Protein AF-A0A8H8SGH8-F1 (afdb_monomer_lite)

Structure (mmCIF, N/CA/C/O backbone):
data_AF-A0A8H8SGH8-F1
#
_entry.id   AF-A0A8H8SGH8-F1
#
loop_
_atom_site.group_PDB
_atom_site.id
_atom_site.type_symbol
_atom_site.label_atom_id
_atom_site.label_alt_id
_atom_site.label_comp_id
_atom_site.label_asym_id
_atom_site.label_entity_id
_atom_site.label_seq_id
_atom_site.pdbx_PDB_ins_code
_atom_site.Cartn_x
_atom_site.Cartn_y
_atom_site.Cartn_z
_atom_site.occupancy
_atom_site.B_iso_or_equiv
_atom_site.auth_seq_id
_atom_site.auth_comp_id
_atom_site.auth_asym_id
_atom_site.auth_atom_id
_atom_site.pdbx_PDB_model_num
ATOM 1 N N . MET A 1 1 ? 35.378 11.453 12.316 1.00 38.12 1 MET A N 1
ATOM 2 C CA . MET A 1 1 ? 33.934 11.743 12.250 1.00 38.12 1 MET A CA 1
ATOM 3 C C . MET A 1 1 ? 33.762 12.811 11.189 1.00 38.12 1 MET A C 1
ATOM 5 O O . MET A 1 1 ? 34.303 13.894 11.359 1.00 38.12 1 MET A O 1
ATOM 9 N N . SER A 1 2 ? 33.189 12.457 10.039 1.00 36.72 2 SER A N 1
ATOM 10 C CA . SER A 1 2 ? 32.968 13.405 8.943 1.00 36.72 2 SER A CA 1
ATOM 11 C C . SER A 1 2 ? 31.780 14.279 9.325 1.00 36.72 2 SER A C 1
ATOM 13 O O . SER A 1 2 ? 30.652 13.804 9.294 1.00 36.72 2 SER A O 1
ATOM 15 N N . THR A 1 3 ? 32.028 15.519 9.735 1.00 46.44 3 THR A N 1
ATOM 16 C CA . THR A 1 3 ? 30.979 16.527 9.916 1.00 46.44 3 THR A CA 1
ATOM 17 C C . THR A 1 3 ? 30.302 16.743 8.565 1.00 46.44 3 THR A C 1
ATOM 19 O O . THR A 1 3 ? 30.943 17.231 7.633 1.00 46.44 3 THR A O 1
ATOM 22 N N . SER A 1 4 ? 29.051 16.302 8.419 1.00 53.88 4 SER A N 1
ATOM 23 C CA . SER A 1 4 ? 28.291 16.535 7.190 1.00 53.88 4 SER A CA 1
ATOM 24 C C . SER A 1 4 ? 28.059 18.035 6.994 1.00 53.88 4 SER A C 1
ATOM 26 O O . SER A 1 4 ? 27.730 18.751 7.937 1.00 53.88 4 SER A O 1
ATOM 28 N N . ASN A 1 5 ? 28.236 18.509 5.758 1.00 68.31 5 ASN A N 1
ATOM 29 C CA . ASN A 1 5 ? 28.052 19.909 5.358 1.00 68.31 5 ASN A CA 1
ATOM 30 C C . ASN A 1 5 ? 26.595 20.237 4.979 1.00 68.31 5 ASN A C 1
ATOM 32 O O . ASN A 1 5 ? 26.328 21.304 4.420 1.00 68.31 5 ASN A O 1
ATOM 36 N N . ARG A 1 6 ? 25.644 19.324 5.204 1.00 85.56 6 ARG A N 1
ATOM 37 C CA . ARG A 1 6 ? 24.271 19.492 4.734 1.00 85.56 6 ARG A CA 1
ATOM 38 C C . ARG A 1 6 ? 23.456 20.367 5.692 1.00 85.56 6 ARG A C 1
ATOM 40 O O . ARG A 1 6 ? 23.155 19.996 6.821 1.00 85.56 6 ARG A O 1
ATOM 47 N N . THR A 1 7 ? 23.045 21.533 5.202 1.00 89.31 7 THR A N 1
ATOM 48 C CA . THR A 1 7 ? 22.282 22.530 5.976 1.00 89.31 7 THR A CA 1
ATOM 49 C C . THR A 1 7 ? 20.799 22.605 5.600 1.00 89.31 7 THR A C 1
ATOM 51 O O . THR A 1 7 ? 20.037 23.301 6.271 1.00 89.31 7 THR A O 1
ATOM 54 N N . LYS A 1 8 ? 20.370 21.890 4.550 1.00 94.69 8 LYS A N 1
ATOM 55 C CA . LYS A 1 8 ? 18.984 21.860 4.052 1.00 94.69 8 LYS A CA 1
ATOM 56 C C . LYS A 1 8 ? 18.407 20.451 4.023 1.00 94.69 8 LYS A C 1
ATOM 58 O O . LYS A 1 8 ? 19.001 19.555 3.417 1.00 94.69 8 LYS A O 1
ATOM 63 N N . PHE A 1 9 ? 17.218 20.301 4.592 1.00 96.56 9 PHE A N 1
ATOM 64 C CA . PHE A 1 9 ? 16.420 19.078 4.591 1.00 96.56 9 PHE A CA 1
ATOM 65 C C . PHE A 1 9 ? 15.008 19.384 4.093 1.00 96.56 9 PHE A C 1
ATOM 67 O O . PHE A 1 9 ? 14.445 20.431 4.409 1.00 96.56 9 PHE A O 1
ATOM 74 N N . THR A 1 10 ? 14.430 18.463 3.331 1.00 97.06 10 THR A N 1
ATOM 75 C CA . THR A 1 10 ? 13.084 18.589 2.770 1.00 97.06 10 THR A CA 1
ATOM 76 C C . THR A 1 10 ? 12.172 17.513 3.353 1.00 97.06 10 THR A C 1
ATOM 78 O O . THR A 1 10 ? 12.441 16.319 3.238 1.00 97.06 10 THR A O 1
ATOM 81 N N . ILE A 1 11 ? 11.076 17.938 3.971 1.00 97.69 11 ILE A N 1
ATOM 82 C CA . ILE A 1 11 ? 10.061 17.102 4.606 1.00 97.69 11 ILE A CA 1
ATOM 83 C C . ILE A 1 11 ? 8.908 16.897 3.621 1.00 97.69 11 ILE A C 1
ATOM 85 O O . ILE A 1 11 ? 8.224 17.848 3.254 1.00 97.69 11 ILE A O 1
ATOM 89 N N . GLY A 1 12 ? 8.649 15.661 3.212 1.00 95.50 12 GLY A N 1
ATOM 90 C CA . GLY A 1 12 ? 7.451 15.293 2.468 1.00 95.50 12 GLY A CA 1
ATOM 91 C C . GLY A 1 12 ? 6.241 15.119 3.382 1.00 95.50 12 GLY A C 1
ATOM 92 O O . GLY A 1 12 ? 6.329 14.505 4.447 1.00 95.50 12 GLY A O 1
ATOM 93 N N . SER A 1 13 ? 5.083 15.617 2.956 1.00 92.38 13 SER A N 1
ATOM 94 C CA . SER A 1 13 ? 3.807 15.325 3.618 1.00 92.38 13 SER A CA 1
ATOM 95 C C . SER A 1 13 ? 2.630 15.406 2.648 1.00 92.38 13 SER A C 1
ATOM 97 O O . SER A 1 13 ? 2.729 15.953 1.550 1.00 92.38 13 SER A O 1
ATOM 99 N N . ARG A 1 14 ? 1.476 14.878 3.056 1.00 88.00 14 ARG A N 1
ATOM 100 C CA . ARG A 1 14 ? 0.219 15.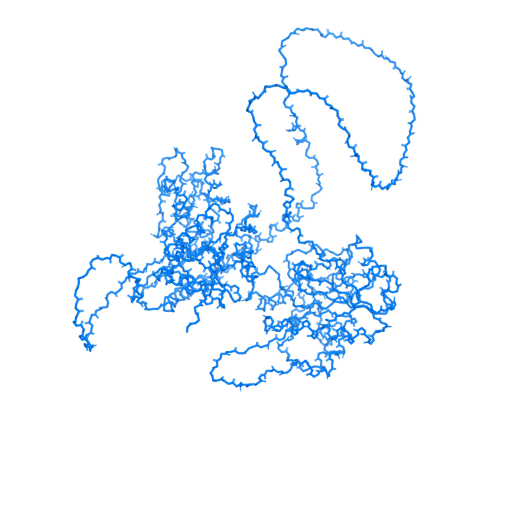038 2.316 1.00 88.00 14 ARG A CA 1
ATOM 101 C C . ARG A 1 14 ? -0.317 16.465 2.425 1.00 88.00 14 ARG A C 1
ATOM 103 O O . ARG A 1 14 ? -0.131 17.149 3.426 1.00 88.00 14 ARG A O 1
ATOM 110 N N . GLY A 1 15 ? -1.096 16.882 1.429 1.00 83.00 15 GLY A N 1
ATOM 111 C CA . GLY A 1 15 ? -1.742 18.200 1.396 1.00 83.00 15 GLY A CA 1
ATOM 112 C C . GLY A 1 15 ? -3.010 18.366 2.254 1.00 83.00 15 GLY A C 1
ATOM 113 O O . GLY A 1 15 ? -3.651 19.413 2.175 1.00 83.00 15 GLY A O 1
ATOM 114 N N . SER A 1 16 ? -3.432 17.374 3.047 1.00 85.94 16 SER A N 1
ATOM 115 C CA . SER A 1 16 ? -4.597 17.537 3.941 1.00 85.94 16 SER A CA 1
ATOM 116 C C . SER A 1 16 ? -4.256 18.430 5.140 1.00 85.94 16 SER A C 1
ATOM 118 O O . SER A 1 16 ? -3.117 18.429 5.595 1.00 85.94 16 SER A O 1
ATOM 120 N N . GLN A 1 17 ? -5.227 19.168 5.694 1.00 89.75 17 GLN A N 1
ATOM 121 C CA . GLN A 1 17 ? -4.973 20.089 6.817 1.00 89.75 17 GLN A CA 1
ATOM 122 C C . GLN A 1 17 ? -4.289 19.397 8.007 1.00 89.75 17 GLN A C 1
ATOM 124 O O . GLN A 1 17 ? -3.309 19.913 8.531 1.00 89.75 17 GLN A O 1
ATOM 129 N N . LEU A 1 18 ? -4.751 18.201 8.390 1.00 92.69 18 LEU A N 1
ATOM 130 C CA . LEU A 1 18 ? -4.121 17.434 9.466 1.00 92.69 18 LEU A CA 1
ATOM 131 C C . LEU A 1 18 ? -2.679 17.038 9.115 1.00 92.69 18 LEU A C 1
ATOM 133 O O . LEU A 1 18 ? -1.806 17.137 9.967 1.00 92.69 18 LEU A O 1
ATOM 137 N N . ALA A 1 19 ? -2.415 16.611 7.878 1.00 91.69 19 ALA A N 1
ATOM 138 C CA . ALA A 1 19 ? -1.066 16.241 7.448 1.00 91.69 19 ALA A CA 1
ATOM 139 C C . ALA A 1 19 ? -0.111 17.447 7.392 1.00 91.69 19 ALA A C 1
ATOM 141 O O . ALA A 1 19 ? 1.072 17.297 7.700 1.00 91.69 19 ALA A O 1
ATOM 142 N N . ARG A 1 20 ? -0.622 18.646 7.070 1.00 93.00 20 ARG A N 1
ATOM 143 C CA . ARG A 1 20 ? 0.147 19.896 7.161 1.00 93.00 20 ARG A CA 1
ATOM 144 C C . ARG A 1 20 ? 0.569 20.189 8.592 1.00 93.00 20 ARG A C 1
ATOM 146 O O . ARG A 1 20 ? 1.763 20.290 8.837 1.00 93.00 20 ARG A O 1
ATOM 153 N N . VAL A 1 21 ? -0.383 20.186 9.528 1.00 95.75 21 VAL A N 1
ATOM 154 C CA . VAL A 1 21 ? -0.105 20.401 10.958 1.00 95.75 21 VAL A CA 1
ATOM 155 C C . VAL A 1 21 ? 0.895 19.372 11.496 1.00 95.75 21 VAL A C 1
ATOM 157 O O . VAL A 1 21 ? 1.786 19.706 12.269 1.00 95.75 21 VAL A O 1
ATOM 160 N N . GLN A 1 22 ? 0.790 18.112 11.066 1.00 96.50 22 GLN A N 1
ATOM 161 C CA . GLN A 1 22 ? 1.738 17.064 11.458 1.00 96.50 22 GLN A CA 1
ATOM 162 C C . GLN A 1 22 ? 3.150 17.329 10.921 1.00 96.50 22 GLN A C 1
ATOM 164 O O . GLN A 1 22 ? 4.117 17.151 11.656 1.00 96.50 22 GLN A O 1
ATOM 169 N N . ALA A 1 23 ? 3.282 17.774 9.670 1.00 96.44 23 ALA A N 1
ATOM 170 C CA . ALA A 1 23 ? 4.575 18.129 9.090 1.00 96.44 23 ALA A CA 1
ATOM 171 C C . ALA A 1 23 ? 5.181 19.379 9.741 1.00 96.44 23 ALA A C 1
ATOM 173 O O . ALA A 1 23 ? 6.370 19.387 10.041 1.00 96.44 23 ALA A O 1
ATOM 174 N N . GLU A 1 24 ? 4.362 20.395 10.015 1.00 96.88 24 GLU A N 1
ATOM 175 C CA . GLU A 1 24 ? 4.750 21.619 10.726 1.00 96.88 24 GLU A CA 1
ATOM 176 C C . GLU A 1 24 ? 5.222 21.315 12.154 1.00 96.88 24 GLU A C 1
ATOM 178 O O . GLU A 1 24 ? 6.208 21.887 12.612 1.00 96.88 24 GLU A O 1
ATOM 183 N N . LEU A 1 25 ? 4.590 20.357 12.843 1.00 96.06 25 LEU A N 1
ATOM 184 C CA . LEU A 1 25 ? 5.034 19.905 14.164 1.00 96.06 25 LEU A CA 1
ATOM 185 C C . LEU A 1 25 ? 6.449 19.311 14.111 1.00 96.06 25 LEU A C 1
ATOM 187 O O . LEU A 1 25 ? 7.294 19.652 14.942 1.00 96.06 25 LEU A O 1
ATOM 191 N N . ILE A 1 26 ? 6.731 18.453 13.126 1.00 97.06 26 ILE A N 1
ATOM 192 C CA . ILE A 1 26 ? 8.069 17.871 12.939 1.00 97.06 26 ILE A CA 1
ATOM 193 C C . ILE A 1 26 ? 9.074 18.948 12.533 1.00 97.06 26 ILE A C 1
ATOM 195 O O . ILE A 1 26 ? 10.154 19.016 13.113 1.00 97.06 26 ILE A O 1
ATOM 199 N N . GLN A 1 27 ? 8.708 19.825 11.596 1.00 97.12 27 GLN A N 1
ATOM 200 C CA . GLN A 1 27 ? 9.530 20.951 11.155 1.00 97.12 27 GLN A CA 1
ATOM 201 C C . GLN A 1 27 ? 9.922 21.857 12.331 1.00 97.12 27 GLN A C 1
ATOM 203 O O . GLN A 1 27 ? 11.096 22.175 12.494 1.00 97.12 27 GLN A O 1
ATOM 208 N N . SER A 1 28 ? 8.959 22.237 13.175 1.00 96.31 28 SER A N 1
ATOM 209 C CA . SER A 1 28 ? 9.192 23.075 14.355 1.00 96.31 28 SER A CA 1
ATOM 210 C C . SER A 1 28 ? 10.080 22.377 15.384 1.00 96.31 28 SER A C 1
ATOM 212 O O . SER A 1 28 ? 10.967 23.006 15.966 1.00 96.31 28 SER A O 1
ATOM 214 N N . THR A 1 29 ? 9.850 21.080 15.612 1.00 95.62 29 THR A N 1
ATOM 215 C CA . THR A 1 29 ? 10.646 20.269 16.546 1.00 95.62 29 THR A CA 1
ATOM 216 C C . THR A 1 29 ? 12.098 20.189 16.075 1.00 95.62 29 THR A C 1
ATOM 218 O O . THR A 1 29 ? 13.016 20.500 16.832 1.00 95.62 29 THR A O 1
ATOM 221 N N . LEU A 1 30 ? 12.309 19.864 14.798 1.00 95.50 30 LEU A N 1
ATOM 222 C CA . LEU A 1 30 ? 13.632 19.820 14.180 1.00 95.50 30 LEU A CA 1
ATOM 223 C C . LEU A 1 30 ? 14.316 21.189 14.170 1.00 95.50 30 LEU A C 1
ATOM 225 O O . LEU A 1 30 ? 15.492 21.266 14.506 1.00 95.50 30 LEU A O 1
ATOM 229 N N . GLY A 1 31 ? 13.592 22.267 13.861 1.00 95.38 31 GLY A N 1
ATOM 230 C CA . GLY A 1 31 ? 14.130 23.630 13.877 1.00 95.38 31 GLY A CA 1
ATOM 231 C C . GLY A 1 31 ? 14.563 24.103 15.267 1.00 95.38 31 GLY A C 1
ATOM 232 O O . GLY A 1 31 ? 15.523 24.855 15.388 1.00 95.38 31 GLY A O 1
ATOM 233 N N . THR A 1 32 ? 13.899 23.629 16.325 1.00 95.81 32 THR A N 1
ATOM 234 C CA . THR A 1 32 ? 14.301 23.920 17.712 1.00 95.81 32 THR A CA 1
ATOM 235 C C . THR A 1 32 ? 15.528 23.105 18.124 1.00 95.81 32 THR A C 1
ATOM 237 O O . THR A 1 32 ? 16.414 23.630 18.792 1.00 95.81 32 THR A O 1
ATOM 240 N N . LEU A 1 33 ? 15.598 21.833 17.718 1.00 93.19 33 LEU A N 1
ATOM 241 C CA . LEU A 1 33 ? 16.723 20.943 18.030 1.00 93.19 33 LEU A CA 1
ATOM 242 C C . LEU A 1 33 ? 17.983 21.249 17.207 1.00 93.19 33 LEU A C 1
ATOM 244 O O . LEU A 1 33 ? 19.088 20.969 17.668 1.00 93.19 33 LEU A O 1
ATOM 248 N N . HIS A 1 34 ? 17.814 21.811 16.009 1.00 92.94 34 HIS A N 1
ATOM 249 C CA . HIS A 1 34 ? 18.881 22.110 15.054 1.00 92.94 34 HIS A CA 1
ATOM 250 C C . HIS A 1 34 ? 18.726 23.510 14.428 1.00 92.94 34 HIS A C 1
ATOM 252 O O . HIS A 1 34 ? 18.416 23.614 13.235 1.00 92.94 34 HIS A O 1
ATOM 258 N N . PRO A 1 35 ? 18.935 24.601 15.194 1.00 93.81 35 PRO A N 1
ATOM 259 C CA . PRO A 1 35 ? 18.764 25.976 14.705 1.00 93.81 35 PRO A CA 1
ATOM 260 C C . PRO A 1 35 ? 19.694 26.354 13.541 1.00 93.81 35 PRO A C 1
ATOM 262 O O . PRO A 1 35 ? 19.438 27.315 12.819 1.00 93.81 35 PRO A O 1
ATOM 265 N N . GLU A 1 36 ? 20.792 25.620 13.367 1.00 92.94 36 GLU A N 1
ATOM 266 C CA . GLU A 1 36 ? 21.761 25.785 12.285 1.00 92.94 36 GLU A CA 1
ATOM 267 C C . GLU A 1 36 ? 21.311 25.174 10.947 1.00 92.94 36 GLU A C 1
ATOM 269 O O . GLU A 1 36 ? 21.932 25.427 9.912 1.00 92.94 36 GLU A O 1
ATOM 274 N N . LYS A 1 37 ? 20.244 24.364 10.954 1.00 94.44 37 LYS A N 1
ATOM 275 C CA . LYS A 1 37 ? 19.702 23.665 9.784 1.00 94.44 37 LYS A CA 1
ATOM 276 C C . LYS A 1 37 ? 18.367 24.269 9.359 1.00 94.44 37 LYS A C 1
ATOM 278 O O . LYS A 1 37 ? 17.641 24.878 10.138 1.00 94.44 37 LYS A O 1
ATOM 283 N N . THR A 1 38 ? 18.026 24.077 8.092 1.00 95.56 38 THR A N 1
ATOM 284 C CA . THR A 1 38 ? 16.763 24.532 7.504 1.00 95.56 38 THR A CA 1
ATOM 285 C C . THR A 1 38 ? 15.936 23.345 7.031 1.00 95.56 38 THR A C 1
ATOM 287 O O . THR A 1 38 ? 16.469 22.391 6.457 1.00 95.56 38 THR A O 1
ATOM 290 N N . PHE A 1 39 ? 14.631 23.417 7.288 1.00 96.94 39 PHE A N 1
ATOM 291 C CA . PHE A 1 39 ? 13.669 22.350 7.032 1.00 96.94 39 PHE A CA 1
ATOM 292 C C . PHE A 1 39 ? 12.536 22.900 6.168 1.00 96.94 39 PHE A C 1
ATOM 294 O O . PHE A 1 39 ? 11.701 23.657 6.660 1.00 96.94 39 PHE A O 1
ATOM 301 N N . ASP A 1 40 ? 12.510 22.540 4.889 1.00 95.56 40 ASP A N 1
ATOM 302 C CA . ASP A 1 40 ? 11.458 22.937 3.947 1.00 95.56 40 ASP A CA 1
ATOM 303 C C . ASP A 1 40 ? 10.385 21.838 3.880 1.00 95.56 40 ASP A C 1
ATOM 305 O O . ASP A 1 40 ? 10.719 20.658 3.940 1.00 95.56 40 ASP A O 1
ATOM 309 N N . ILE A 1 41 ? 9.100 22.184 3.744 1.00 95.50 41 ILE A N 1
ATOM 310 C CA . ILE A 1 41 ? 8.024 21.188 3.581 1.00 95.50 41 ILE A CA 1
ATOM 311 C C . ILE A 1 41 ? 7.573 21.138 2.119 1.00 95.50 41 ILE A C 1
ATOM 313 O O . ILE A 1 41 ? 7.199 22.156 1.538 1.00 95.50 41 ILE A O 1
ATOM 317 N N . HIS A 1 42 ? 7.546 19.937 1.544 1.00 92.38 42 HIS A N 1
ATOM 318 C CA . HIS A 1 42 ? 7.011 19.657 0.218 1.00 92.38 42 HIS A CA 1
ATOM 319 C C . HIS A 1 42 ? 5.718 18.837 0.329 1.00 92.38 42 HIS A C 1
ATOM 321 O O . HIS A 1 42 ? 5.715 17.690 0.783 1.00 92.38 42 HIS A O 1
ATOM 327 N N . TYR A 1 43 ? 4.597 19.434 -0.084 1.00 87.62 43 TYR A N 1
ATOM 328 C CA . TYR A 1 43 ? 3.293 18.774 -0.048 1.00 87.62 43 TYR A CA 1
ATOM 329 C C . TYR A 1 43 ? 2.982 18.037 -1.350 1.00 87.62 43 TYR A C 1
ATOM 331 O O . TYR A 1 43 ? 2.992 18.637 -2.423 1.00 87.62 43 TYR A O 1
ATOM 339 N N . LEU A 1 44 ? 2.599 16.766 -1.237 1.00 77.81 44 LEU A N 1
ATOM 340 C CA . LEU A 1 44 ? 2.162 15.918 -2.347 1.00 77.81 44 LEU A CA 1
ATOM 341 C C . LEU A 1 44 ? 0.687 15.514 -2.167 1.00 77.81 44 LEU A C 1
ATOM 343 O O . LEU A 1 44 ? 0.161 15.458 -1.051 1.00 77.81 44 LEU A O 1
ATOM 347 N N . THR A 1 45 ? -0.009 15.263 -3.278 1.00 66.31 45 THR A N 1
ATOM 348 C CA . THR A 1 45 ? -1.393 14.753 -3.272 1.00 66.31 45 THR A CA 1
ATOM 349 C C . THR A 1 45 ? -1.367 13.266 -3.581 1.00 66.31 45 THR A C 1
ATOM 351 O O . THR A 1 45 ? -0.879 12.903 -4.647 1.00 66.31 45 THR A O 1
ATOM 354 N N . THR A 1 46 ? -1.905 12.439 -2.683 1.00 60.56 46 THR A N 1
ATOM 355 C CA . THR A 1 46 ? -1.866 10.972 -2.814 1.00 60.56 46 THR A CA 1
ATOM 356 C C . THR A 1 46 ? -3.114 10.412 -3.493 1.00 60.56 46 THR A C 1
ATOM 358 O O . THR A 1 46 ? -4.162 11.058 -3.503 1.00 60.56 46 THR A O 1
ATOM 361 N N . GLU A 1 47 ? -3.050 9.191 -4.023 1.00 57.12 47 GLU A N 1
ATOM 362 C CA . GLU A 1 47 ? -4.206 8.527 -4.651 1.00 57.12 47 GLU A CA 1
ATOM 363 C C . GLU A 1 47 ? -5.412 8.387 -3.700 1.00 57.12 47 GLU A C 1
ATOM 365 O O . GLU A 1 47 ? -6.562 8.593 -4.095 1.00 57.12 47 GLU A O 1
ATOM 370 N N . GLY A 1 48 ? -5.166 8.142 -2.407 1.00 53.28 48 GLY A N 1
ATOM 371 C CA . GLY A 1 48 ? -6.228 8.119 -1.396 1.00 53.28 48 GLY A CA 1
ATOM 372 C C . GLY A 1 48 ? -6.937 9.470 -1.195 1.00 53.28 48 GLY A C 1
ATOM 373 O O . GLY A 1 48 ? -8.080 9.498 -0.739 1.00 53.28 48 GLY A O 1
ATOM 374 N N . ASP A 1 49 ? -6.295 10.590 -1.553 1.00 57.12 49 ASP A N 1
ATOM 375 C CA . ASP A 1 49 ? -6.929 11.915 -1.552 1.00 57.12 49 ASP A CA 1
ATOM 376 C C . ASP A 1 49 ? -7.869 12.104 -2.757 1.00 57.12 49 ASP A C 1
ATOM 378 O O . ASP A 1 49 ? -8.847 12.852 -2.661 1.00 57.12 49 ASP A O 1
ATOM 382 N N . ARG A 1 50 ? -7.595 11.408 -3.872 1.00 54.09 50 ARG A N 1
ATOM 383 C CA . ARG A 1 50 ? -8.329 11.515 -5.144 1.00 54.09 50 ARG A CA 1
ATOM 384 C C . ARG A 1 50 ? -9.562 10.607 -5.202 1.00 54.09 50 ARG A C 1
ATOM 386 O O . ARG A 1 50 ? -10.570 11.003 -5.782 1.00 54.09 50 ARG A O 1
ATOM 393 N N . ASN A 1 51 ? -9.529 9.431 -4.569 1.00 51.06 51 ASN A N 1
ATOM 394 C CA . ASN A 1 51 ? -10.635 8.466 -4.606 1.00 51.06 51 ASN A CA 1
ATOM 395 C C . ASN A 1 51 ? -11.505 8.501 -3.328 1.00 51.06 51 ASN A C 1
ATOM 397 O O . ASN A 1 51 ? -11.195 7.868 -2.316 1.00 51.06 51 ASN A O 1
ATOM 401 N N . GLN A 1 52 ? -12.623 9.241 -3.376 1.00 51.25 52 GLN A N 1
ATOM 402 C CA . GLN A 1 52 ? -13.572 9.387 -2.255 1.00 51.25 52 GLN A CA 1
ATOM 403 C C . GLN A 1 52 ? -14.881 8.586 -2.412 1.00 51.25 52 GLN A C 1
ATOM 405 O O . GLN A 1 52 ? -15.714 8.623 -1.502 1.00 51.25 52 GLN A O 1
ATOM 410 N N . SER A 1 53 ? -15.083 7.886 -3.535 1.00 39.84 53 SER A N 1
ATOM 411 C CA . SER A 1 53 ? -16.364 7.257 -3.900 1.00 39.84 53 SER A CA 1
ATOM 412 C C . SER A 1 53 ? -16.513 5.796 -3.452 1.00 39.84 53 SER A C 1
ATOM 414 O O . SER A 1 53 ? -17.639 5.357 -3.236 1.00 39.84 53 SER A O 1
ATOM 416 N N . GLN A 1 54 ? -15.416 5.058 -3.245 1.00 45.28 54 GLN A N 1
ATOM 417 C CA . GLN A 1 54 ? -15.436 3.649 -2.809 1.00 45.28 54 GLN A CA 1
ATOM 418 C C . GLN A 1 54 ? -15.157 3.476 -1.295 1.00 45.28 54 GLN A C 1
ATOM 420 O O . GLN A 1 54 ? -14.496 4.304 -0.647 1.00 45.28 54 GLN A O 1
ATOM 425 N N . SER A 1 55 ? -15.662 2.393 -0.686 1.00 45.06 55 SER A N 1
ATOM 426 C CA . SER A 1 55 ? -15.432 2.080 0.740 1.00 45.06 55 SER A CA 1
ATOM 427 C C . SER A 1 55 ? -13.964 1.709 1.007 1.00 45.06 55 SER A C 1
ATOM 429 O O . SER A 1 55 ? -13.306 1.115 0.159 1.00 45.06 55 SER A O 1
ATOM 431 N N . LEU A 1 56 ? -13.423 2.032 2.196 1.00 49.88 56 LEU A N 1
ATOM 432 C CA . LEU A 1 56 ? -11.985 1.822 2.502 1.00 49.88 56 LEU A CA 1
ATOM 433 C C . LEU A 1 56 ? -11.610 0.345 2.442 1.00 49.88 56 LEU A C 1
ATOM 435 O O . LEU A 1 56 ? -10.483 -0.004 2.125 1.00 49.88 56 LEU A O 1
ATOM 439 N N . TYR A 1 57 ? -12.584 -0.492 2.774 1.00 42.94 57 TYR A N 1
ATOM 440 C CA . TYR A 1 57 ? -12.492 -1.939 2.763 1.00 42.94 57 TYR A CA 1
ATOM 441 C C . TYR A 1 57 ? -12.255 -2.511 1.353 1.00 42.94 57 TYR A C 1
ATOM 443 O O . TYR A 1 57 ? -11.610 -3.547 1.216 1.00 42.94 57 TYR A O 1
ATOM 451 N N . LEU A 1 58 ? -12.736 -1.812 0.320 1.00 39.12 58 LEU A N 1
ATOM 452 C CA . LEU A 1 58 ? -12.667 -2.215 -1.088 1.00 39.12 58 LEU A CA 1
ATOM 453 C C . LEU A 1 58 ? -11.465 -1.595 -1.820 1.00 39.12 58 LEU A C 1
ATOM 455 O O . LEU A 1 58 ? -11.035 -2.105 -2.847 1.00 39.12 58 LEU A O 1
ATOM 459 N N . LEU A 1 59 ? -10.873 -0.541 -1.254 1.00 44.09 59 LEU A N 1
ATOM 460 C CA . LEU A 1 59 ? -9.687 0.129 -1.787 1.00 44.09 59 LEU A CA 1
ATOM 461 C C . LEU A 1 59 ? -8.394 -0.583 -1.339 1.00 44.09 59 LEU A C 1
ATOM 463 O O . LEU A 1 59 ? -8.219 -0.901 -0.163 1.00 44.09 59 LEU A O 1
ATOM 467 N N . GLY A 1 60 ? -7.482 -0.832 -2.283 1.00 40.31 60 GLY A N 1
ATOM 468 C CA . GLY A 1 60 ? -6.287 -1.684 -2.160 1.00 40.31 60 GLY A CA 1
ATOM 469 C C . GLY A 1 60 ? -5.189 -1.264 -1.163 1.00 40.31 60 GLY A C 1
ATOM 470 O O . GLY A 1 60 ? -4.063 -0.991 -1.562 1.00 40.31 60 GLY A O 1
ATOM 471 N N . GLY A 1 61 ? -5.462 -1.320 0.144 1.00 51.72 61 GLY A N 1
ATOM 472 C CA . GLY A 1 61 ? -4.439 -1.332 1.204 1.00 51.72 61 GLY A CA 1
ATOM 473 C C . GLY A 1 61 ? -3.783 0.019 1.559 1.00 51.72 61 GLY A C 1
ATOM 474 O O . GLY A 1 61 ? -4.098 1.066 0.999 1.00 51.72 61 GLY A O 1
ATOM 475 N N . LYS A 1 62 ? -2.875 0.000 2.558 1.00 49.25 62 LYS A N 1
ATOM 476 C CA . LYS A 1 62 ? -2.205 1.193 3.143 1.00 49.25 62 LYS A CA 1
ATOM 477 C C . LYS A 1 62 ? -1.309 1.959 2.166 1.00 49.25 62 LYS A C 1
ATOM 479 O O . LYS A 1 62 ? -1.155 3.166 2.326 1.00 49.25 62 LYS A O 1
ATOM 484 N N . ALA A 1 63 ? -0.774 1.275 1.155 1.00 50.56 63 ALA A N 1
ATOM 485 C CA . ALA A 1 63 ? 0.175 1.834 0.194 1.00 50.56 63 ALA A CA 1
ATOM 486 C C . ALA A 1 63 ? -0.370 3.056 -0.574 1.00 50.56 63 ALA A C 1
ATOM 488 O O . ALA A 1 63 ? 0.405 3.886 -1.033 1.00 50.56 63 ALA A O 1
ATOM 489 N N . MET A 1 64 ? -1.695 3.238 -0.665 1.00 57.09 64 MET A N 1
ATOM 490 C CA . MET A 1 64 ? -2.284 4.391 -1.366 1.00 57.09 64 MET A CA 1
ATOM 491 C C . MET A 1 64 ? -2.001 5.752 -0.711 1.00 57.09 64 MET A C 1
ATOM 493 O O . MET A 1 64 ? -2.175 6.780 -1.362 1.00 57.09 64 MET A O 1
ATOM 497 N N . TRP A 1 65 ? -1.615 5.778 0.568 1.00 53.78 65 TRP A N 1
ATOM 498 C CA . TRP A 1 65 ? -1.350 7.019 1.307 1.00 53.78 65 TRP A CA 1
ATOM 499 C C . TRP A 1 65 ? 0.135 7.381 1.383 1.00 53.78 65 TRP A C 1
ATOM 501 O O . TRP A 1 65 ? 0.453 8.488 1.816 1.00 53.78 65 TRP A O 1
ATOM 511 N N . THR A 1 66 ? 1.026 6.457 1.017 1.00 61.72 66 THR A N 1
ATOM 512 C CA . THR A 1 66 ? 2.480 6.604 1.184 1.00 61.72 66 THR A CA 1
ATOM 513 C C . THR A 1 66 ? 3.233 6.572 -0.145 1.00 61.72 66 THR A C 1
ATOM 515 O O . THR A 1 66 ? 4.220 7.283 -0.278 1.00 61.72 66 THR A O 1
ATOM 518 N N . LYS A 1 67 ? 2.721 5.876 -1.170 1.00 68.81 67 LYS A N 1
ATOM 519 C CA . LYS A 1 67 ? 3.431 5.614 -2.434 1.00 68.81 67 LYS A CA 1
ATOM 520 C C . LYS A 1 67 ? 4.038 6.841 -3.126 1.00 68.81 67 LYS A C 1
ATOM 522 O O . LYS A 1 67 ? 5.210 6.818 -3.478 1.00 68.81 67 LYS A O 1
ATOM 527 N N . ASP A 1 68 ? 3.271 7.913 -3.331 1.00 74.25 68 ASP A N 1
ATOM 528 C CA . ASP A 1 68 ? 3.787 9.100 -4.039 1.00 74.25 68 ASP A CA 1
ATOM 529 C C . ASP A 1 68 ? 4.881 9.826 -3.233 1.00 74.25 68 ASP A C 1
ATOM 531 O O . ASP A 1 68 ? 5.795 10.422 -3.800 1.00 74.25 68 ASP A O 1
ATOM 535 N N . LEU A 1 69 ? 4.804 9.748 -1.900 1.00 80.50 69 LEU A N 1
ATOM 536 C CA . LEU A 1 69 ? 5.822 10.283 -0.998 1.00 80.50 69 LEU A CA 1
ATOM 537 C C . LEU A 1 69 ? 7.066 9.385 -0.982 1.00 80.50 69 LEU A C 1
ATOM 539 O O . LEU A 1 69 ? 8.178 9.897 -1.048 1.00 80.50 69 LEU A O 1
ATOM 543 N N . GLU A 1 70 ? 6.888 8.063 -0.960 1.00 84.44 70 GLU A N 1
ATOM 544 C CA . GLU A 1 70 ? 7.970 7.074 -1.039 1.00 84.44 70 GLU A CA 1
ATOM 545 C C . GLU A 1 70 ? 8.772 7.236 -2.342 1.00 84.44 70 GLU A C 1
ATOM 547 O O . GLU A 1 70 ? 9.999 7.281 -2.303 1.00 84.44 70 GLU A O 1
ATOM 552 N N . VAL A 1 71 ? 8.108 7.432 -3.490 1.00 78.25 71 VAL A N 1
ATOM 553 C CA . VAL A 1 71 ? 8.788 7.725 -4.768 1.00 78.25 71 VAL A CA 1
ATOM 554 C C . VAL A 1 71 ? 9.659 8.977 -4.650 1.00 78.25 71 VAL A C 1
ATOM 556 O O . VAL A 1 71 ? 10.841 8.935 -4.985 1.00 78.25 71 VAL A O 1
ATOM 559 N N . ALA A 1 72 ? 9.119 10.075 -4.112 1.00 80.38 72 ALA A N 1
ATOM 560 C CA . ALA A 1 72 ? 9.885 11.304 -3.914 1.00 80.38 72 ALA A CA 1
ATOM 561 C C . ALA A 1 72 ? 11.071 11.113 -2.945 1.00 80.38 72 ALA A C 1
ATOM 563 O O . ALA A 1 72 ? 12.127 11.725 -3.130 1.00 80.38 72 ALA A O 1
ATOM 564 N N . LEU A 1 73 ? 10.914 10.272 -1.917 1.00 89.50 73 LEU A N 1
ATOM 565 C CA . LEU A 1 73 ? 11.964 9.943 -0.955 1.00 89.50 73 LEU A CA 1
ATOM 566 C C . LEU A 1 73 ? 13.096 9.146 -1.613 1.00 89.50 73 LEU A C 1
ATOM 568 O O . LEU A 1 73 ? 14.268 9.489 -1.433 1.00 89.50 73 LEU A O 1
ATOM 572 N N . PHE A 1 74 ? 12.779 8.121 -2.403 1.00 87.75 74 PHE A N 1
ATOM 573 C CA . PHE A 1 74 ? 13.787 7.295 -3.076 1.00 87.75 74 PHE A CA 1
ATOM 574 C C . PHE A 1 74 ? 14.455 8.004 -4.260 1.00 87.75 74 PHE A C 1
ATOM 576 O O . PHE A 1 74 ? 15.656 7.826 -4.471 1.00 87.75 74 PHE A O 1
ATOM 583 N N . ASP A 1 75 ? 13.740 8.897 -4.946 1.00 86.38 75 ASP A N 1
ATOM 584 C CA . ASP A 1 75 ? 14.302 9.791 -5.967 1.00 86.38 75 ASP A CA 1
ATOM 585 C C . ASP A 1 75 ? 15.103 10.963 -5.369 1.00 86.38 75 ASP A C 1
ATOM 587 O O . ASP A 1 75 ? 15.608 11.814 -6.102 1.00 86.38 75 ASP A O 1
ATOM 591 N N . ARG A 1 76 ? 15.246 11.016 -4.035 1.00 90.12 76 ARG A N 1
ATOM 592 C CA . ARG A 1 76 ? 15.978 12.058 -3.292 1.00 90.12 76 ARG A CA 1
ATOM 593 C C . ARG A 1 76 ? 15.445 13.477 -3.534 1.00 90.12 76 ARG A C 1
ATOM 595 O O . ARG A 1 76 ? 16.181 14.449 -3.384 1.00 90.12 76 ARG A O 1
ATOM 602 N N . GLN A 1 77 ? 14.163 13.602 -3.879 1.00 88.12 77 GLN A N 1
ATOM 603 C CA . GLN A 1 77 ? 13.460 14.889 -3.961 1.00 88.12 77 GLN A CA 1
ATOM 604 C C . GLN A 1 77 ? 13.068 15.407 -2.572 1.00 88.12 77 GLN A C 1
ATOM 606 O O . GLN A 1 77 ? 12.944 16.612 -2.365 1.00 88.12 77 GLN A O 1
ATOM 611 N N . ILE A 1 78 ? 12.868 14.491 -1.624 1.00 94.56 78 ILE A N 1
ATOM 612 C CA . ILE A 1 78 ? 12.656 14.766 -0.201 1.00 94.56 78 ILE A CA 1
ATOM 613 C C . ILE A 1 78 ? 13.580 13.880 0.642 1.00 94.56 78 ILE A C 1
ATOM 615 O O . ILE A 1 78 ? 14.137 12.902 0.144 1.00 94.56 78 ILE A O 1
ATOM 619 N N . ASP A 1 79 ? 13.751 14.205 1.920 1.00 96.12 79 ASP A N 1
ATOM 620 C CA . ASP A 1 79 ? 14.671 13.510 2.835 1.00 96.12 79 ASP A CA 1
ATOM 621 C C . ASP A 1 79 ? 13.982 12.661 3.878 1.00 96.12 79 ASP A C 1
ATOM 623 O O . ASP A 1 79 ? 14.531 11.661 4.334 1.00 96.12 79 ASP A O 1
ATOM 627 N N . MET A 1 80 ? 12.779 13.073 4.248 1.00 97.38 80 MET A N 1
ATOM 628 C CA . MET A 1 80 ? 11.957 12.369 5.208 1.00 97.38 80 MET A CA 1
ATOM 629 C C . MET A 1 80 ? 10.489 12.577 4.883 1.00 97.38 80 MET A C 1
ATOM 631 O O . MET A 1 80 ? 10.126 13.596 4.296 1.00 97.38 80 MET A O 1
ATOM 635 N N . ILE A 1 81 ? 9.645 11.643 5.297 1.00 96.94 81 ILE A N 1
ATOM 636 C CA . ILE A 1 81 ? 8.197 11.733 5.145 1.00 96.94 81 ILE A CA 1
ATOM 637 C C . ILE A 1 81 ? 7.543 11.688 6.520 1.00 96.94 81 ILE A C 1
ATOM 639 O O . ILE A 1 81 ? 7.882 10.843 7.345 1.00 96.94 81 ILE A O 1
ATOM 643 N N . VAL A 1 82 ? 6.578 12.573 6.769 1.00 97.25 82 VAL A N 1
ATOM 644 C CA . VAL A 1 82 ? 5.807 12.572 8.019 1.00 97.25 82 VAL A CA 1
ATOM 645 C C . VAL A 1 82 ? 4.469 11.877 7.815 1.00 97.25 82 VAL A C 1
ATOM 647 O O . VAL A 1 82 ? 3.644 12.299 7.002 1.00 97.25 82 VAL A O 1
ATOM 650 N N . HIS A 1 83 ? 4.222 10.842 8.615 1.00 94.00 83 HIS A N 1
ATOM 651 C CA . HIS A 1 83 ? 2.990 10.066 8.584 1.00 94.00 83 HIS A CA 1
ATOM 652 C C . HIS A 1 83 ? 2.300 10.027 9.943 1.00 94.00 83 HIS A C 1
ATOM 654 O O . HIS A 1 83 ? 2.932 9.944 10.994 1.00 94.00 83 HIS A O 1
ATOM 660 N N . SER A 1 84 ? 0.970 9.930 9.925 1.00 94.81 84 SER A N 1
ATOM 661 C CA . SER A 1 84 ? 0.261 9.290 11.033 1.00 94.81 84 SER A CA 1
ATOM 662 C C . SER A 1 84 ? 0.648 7.809 11.060 1.00 94.81 84 SER A C 1
ATOM 664 O O . SER A 1 84 ? 0.382 7.093 10.097 1.00 94.81 84 SER A O 1
ATOM 666 N N . LEU A 1 85 ? 1.254 7.325 12.148 1.00 95.25 85 LEU A N 1
ATOM 667 C CA . LEU A 1 85 ? 1.890 5.998 12.163 1.00 95.25 85 LEU A CA 1
ATOM 668 C C . LEU A 1 85 ? 0.909 4.849 11.870 1.00 95.25 85 LEU A C 1
ATOM 670 O O . LEU A 1 85 ? 1.275 3.841 11.265 1.00 95.25 85 LEU A O 1
ATOM 674 N N . LYS A 1 86 ? -0.364 5.020 12.241 1.00 91.81 86 LYS A N 1
ATOM 675 C CA . LYS A 1 86 ? -1.434 4.063 11.924 1.00 91.81 86 LYS A CA 1
ATOM 676 C C . LYS A 1 86 ? -1.673 3.853 10.429 1.00 91.81 86 LYS A C 1
ATOM 678 O O . LYS A 1 86 ? -2.185 2.797 10.059 1.00 91.81 86 LYS A O 1
ATOM 683 N N . ASP A 1 87 ? -1.319 4.824 9.592 1.00 87.38 87 ASP A N 1
ATOM 684 C CA . ASP A 1 87 ? -1.508 4.775 8.141 1.00 87.38 87 ASP A CA 1
ATOM 685 C C . ASP A 1 87 ? -0.286 4.163 7.435 1.00 87.38 87 ASP A C 1
ATOM 687 O O . ASP A 1 87 ? -0.390 3.752 6.283 1.00 87.38 87 ASP A O 1
ATOM 691 N N . VAL A 1 88 ? 0.836 4.000 8.148 1.00 87.19 88 VAL A N 1
ATOM 692 C CA . VAL A 1 88 ? 2.063 3.389 7.623 1.00 87.19 88 VAL A CA 1
ATOM 693 C C . VAL A 1 88 ? 1.904 1.861 7.555 1.00 87.19 88 VAL A C 1
ATOM 695 O O . VAL A 1 88 ? 1.479 1.238 8.548 1.00 87.19 88 VAL A O 1
ATOM 698 N N . PRO A 1 89 ? 2.220 1.220 6.414 1.00 83.00 89 PRO A N 1
ATOM 699 C CA . PRO A 1 89 ? 2.328 -0.235 6.299 1.00 83.00 89 PRO A CA 1
ATOM 700 C C . PRO A 1 89 ? 3.234 -0.853 7.377 1.00 83.00 89 PRO A C 1
ATOM 702 O O . PRO A 1 89 ? 4.120 -0.195 7.922 1.00 83.00 89 PRO A O 1
ATOM 705 N N . THR A 1 90 ? 3.015 -2.118 7.747 1.00 81.44 90 THR A N 1
ATOM 706 C CA . THR A 1 90 ? 3.878 -2.830 8.718 1.00 81.44 90 THR A CA 1
ATOM 707 C C . THR A 1 90 ? 5.231 -3.237 8.129 1.00 81.44 90 THR A C 1
ATOM 709 O O . THR A 1 90 ? 6.174 -3.471 8.892 1.00 81.44 90 THR A O 1
ATOM 712 N N . LEU A 1 91 ? 5.319 -3.293 6.798 1.00 80.00 91 LEU A N 1
ATOM 713 C CA . LEU A 1 91 ? 6.520 -3.490 5.992 1.00 80.00 91 LEU A CA 1
ATOM 714 C C . LEU A 1 91 ? 6.673 -2.271 5.079 1.00 80.00 91 LEU A C 1
ATOM 716 O O . LEU A 1 91 ? 5.727 -1.935 4.372 1.00 80.00 91 LEU A O 1
ATOM 720 N N . LEU A 1 92 ? 7.820 -1.603 5.146 1.00 80.25 92 LEU A N 1
ATOM 721 C CA . LEU A 1 92 ? 8.159 -0.493 4.254 1.00 80.25 92 LEU A CA 1
ATOM 722 C C . LEU A 1 92 ? 8.828 -1.024 2.974 1.00 80.25 92 LEU A C 1
ATOM 724 O O . LEU A 1 92 ? 9.334 -2.153 3.005 1.00 80.25 92 LEU A O 1
ATOM 728 N N . PRO A 1 93 ? 8.843 -0.248 1.873 1.00 75.75 93 PRO A N 1
ATOM 729 C CA . PRO A 1 93 ? 9.603 -0.597 0.673 1.00 75.75 93 PRO A CA 1
ATOM 730 C C . PRO A 1 93 ? 11.089 -0.831 0.975 1.00 75.75 93 PRO A C 1
ATOM 732 O O . PRO A 1 93 ? 11.628 -0.320 1.963 1.00 75.75 93 PRO A O 1
ATOM 735 N N . GLU A 1 94 ? 11.773 -1.601 0.125 1.00 78.81 94 GLU A N 1
ATOM 736 C CA . GLU A 1 94 ? 13.200 -1.869 0.319 1.00 78.81 94 GLU A CA 1
ATOM 737 C C . GLU A 1 94 ? 14.017 -0.568 0.352 1.00 78.81 94 GLU A C 1
ATOM 739 O O . GLU A 1 94 ? 13.889 0.304 -0.502 1.00 78.81 94 GLU A O 1
ATOM 744 N N . GLY A 1 95 ? 14.884 -0.443 1.359 1.00 81.94 95 GLY A N 1
ATOM 745 C CA . GLY A 1 95 ? 15.678 0.763 1.574 1.00 81.94 95 GLY A CA 1
ATOM 746 C C . GLY A 1 95 ? 14.936 1.884 2.305 1.00 81.94 95 GLY A C 1
ATOM 747 O O . GLY A 1 95 ? 15.552 2.918 2.538 1.00 81.94 95 GLY A O 1
ATOM 748 N N . GLY A 1 96 ? 13.668 1.705 2.688 1.00 88.44 96 GLY A N 1
ATOM 749 C CA . GLY A 1 96 ? 12.937 2.601 3.588 1.00 88.44 96 GLY A CA 1
ATOM 750 C C . GLY A 1 96 ? 12.970 2.119 5.041 1.00 88.44 96 GLY A C 1
ATOM 751 O O . GLY A 1 96 ? 12.943 0.919 5.318 1.00 88.44 96 GLY A O 1
ATOM 752 N N . GLU A 1 97 ? 13.006 3.048 5.992 1.00 93.38 97 GLU A N 1
ATOM 753 C CA . GLU A 1 97 ? 12.864 2.751 7.419 1.00 93.38 97 GLU A CA 1
ATOM 754 C C . GLU A 1 97 ? 12.099 3.854 8.164 1.00 93.38 97 GLU A C 1
ATOM 756 O O . GLU A 1 97 ? 12.065 5.007 7.738 1.00 93.38 97 GLU A O 1
ATOM 761 N N . ILE A 1 98 ? 11.504 3.517 9.313 1.00 96.12 98 ILE A N 1
ATOM 762 C CA . ILE A 1 98 ? 10.969 4.528 10.236 1.00 96.12 98 ILE A CA 1
ATOM 763 C C . ILE A 1 98 ? 12.141 5.039 11.073 1.00 96.12 98 ILE A C 1
ATOM 765 O O . ILE A 1 98 ? 12.566 4.356 12.003 1.00 96.12 98 ILE A O 1
ATOM 769 N N . GLY A 1 99 ? 12.649 6.221 10.731 1.00 95.38 99 GLY A N 1
ATOM 770 C CA . GLY A 1 99 ? 13.788 6.850 11.400 1.00 95.38 99 GLY A CA 1
ATOM 771 C C . GLY A 1 99 ? 13.461 7.394 12.791 1.00 95.38 99 GLY A C 1
ATOM 772 O O . GLY A 1 99 ? 14.341 7.439 13.641 1.00 95.38 99 GLY A O 1
ATOM 773 N N . ALA A 1 100 ? 12.206 7.783 13.039 1.00 96.75 100 ALA A N 1
ATOM 774 C CA . ALA A 1 100 ? 11.734 8.143 14.376 1.00 96.75 100 ALA A CA 1
ATOM 775 C C . ALA A 1 100 ? 10.233 7.903 14.549 1.00 96.75 100 ALA A C 1
ATOM 777 O O . ALA A 1 100 ? 9.436 8.068 13.619 1.00 96.75 100 ALA A O 1
ATOM 778 N N . ILE A 1 101 ? 9.845 7.575 15.781 1.00 97.75 101 ILE A N 1
ATOM 779 C CA . ILE A 1 101 ? 8.460 7.609 16.248 1.00 97.75 101 ILE A CA 1
ATOM 780 C C . ILE A 1 101 ? 8.365 8.689 17.325 1.00 97.75 101 ILE A C 1
ATOM 782 O O . ILE A 1 101 ? 9.041 8.608 18.348 1.00 97.75 101 ILE A O 1
ATOM 786 N N . THR A 1 102 ? 7.543 9.710 17.090 1.00 96.50 102 THR A N 1
ATOM 787 C CA . THR A 1 102 ? 7.407 10.835 18.027 1.00 96.50 102 THR A CA 1
ATOM 788 C C . THR A 1 102 ? 6.659 10.435 19.288 1.00 96.50 102 THR A C 1
ATOM 790 O O . THR A 1 102 ? 5.953 9.425 19.308 1.00 96.50 102 THR A O 1
ATOM 793 N N . GLN A 1 103 ? 6.697 11.306 20.298 1.00 95.88 103 GLN A N 1
ATOM 794 C CA . GLN A 1 103 ? 5.803 11.215 21.450 1.00 95.88 103 GLN A CA 1
ATOM 795 C C . GLN A 1 103 ? 4.340 11.034 21.005 1.00 95.88 103 GLN A C 1
ATOM 797 O O . GLN A 1 103 ? 3.855 11.714 20.090 1.00 95.88 103 GLN A O 1
ATOM 802 N N . ARG A 1 104 ? 3.647 10.079 21.635 1.00 96.38 104 ARG A N 1
ATOM 803 C CA . ARG A 1 104 ? 2.252 9.741 21.333 1.00 96.38 104 ARG A CA 1
ATOM 804 C C . ARG A 1 104 ? 1.293 10.759 21.935 1.00 96.38 104 ARG A C 1
ATOM 806 O O . ARG A 1 104 ? 1.325 11.021 23.133 1.00 96.38 104 ARG A O 1
ATOM 813 N N . GLU A 1 105 ? 0.356 11.232 21.125 1.00 96.44 105 GLU A N 1
ATOM 814 C CA . GLU A 1 105 ? -0.890 11.791 21.651 1.00 96.44 105 GLU A CA 1
ATOM 815 C C . GLU A 1 105 ? -1.851 10.683 22.088 1.00 96.44 105 GLU A C 1
ATOM 817 O O . GLU A 1 105 ? -1.627 9.505 21.803 1.00 96.44 105 GLU A O 1
ATOM 822 N N . ASP A 1 106 ? -2.954 11.060 22.743 1.00 96.69 106 ASP A N 1
ATOM 823 C CA . ASP A 1 106 ? -3.971 10.112 23.196 1.00 96.69 106 ASP A CA 1
ATOM 824 C C . ASP A 1 106 ? -4.427 9.189 22.043 1.00 96.69 106 ASP A C 1
ATOM 826 O O . ASP A 1 106 ? -5.031 9.656 21.063 1.00 96.69 106 ASP A O 1
ATOM 830 N N . PRO A 1 107 ? -4.139 7.875 22.128 1.00 97.25 107 PRO A N 1
ATOM 831 C CA . PRO A 1 107 ? -4.388 6.949 21.036 1.00 97.25 107 PRO A CA 1
ATOM 832 C C . PRO A 1 107 ? -5.863 6.568 20.917 1.00 97.25 107 PRO A C 1
ATOM 834 O O . PRO A 1 107 ? -6.237 5.911 19.945 1.00 97.25 107 PRO A O 1
ATOM 837 N N . ARG A 1 108 ? -6.719 6.944 21.874 1.00 97.38 108 ARG A N 1
ATOM 838 C CA . ARG A 1 108 ? -8.124 6.530 21.906 1.00 97.38 108 ARG A CA 1
ATOM 839 C C . ARG A 1 108 ? -8.941 7.130 20.761 1.00 97.38 108 ARG A C 1
ATOM 841 O O . ARG A 1 108 ? -8.602 8.140 20.136 1.00 97.38 108 ARG A O 1
ATOM 848 N N . ASP A 1 109 ? -10.047 6.462 20.468 1.00 98.00 109 ASP A N 1
ATOM 849 C CA . ASP A 1 109 ? -11.090 7.028 19.625 1.00 98.00 109 ASP A CA 1
ATOM 850 C C . ASP A 1 109 ? -11.985 7.963 20.450 1.00 98.00 109 ASP A C 1
ATOM 852 O O . ASP A 1 109 ? -12.036 7.887 21.675 1.00 98.00 109 ASP A O 1
ATOM 856 N N . CYS A 1 110 ? -12.703 8.849 19.771 1.00 97.75 110 CYS A N 1
ATOM 857 C CA . CYS A 1 110 ? -13.651 9.772 20.376 1.00 97.75 110 CYS A CA 1
ATOM 858 C C . CYS A 1 110 ? -15.010 9.688 19.686 1.00 97.75 110 CYS A C 1
ATOM 860 O O . CYS A 1 110 ? -15.098 9.487 18.469 1.00 97.75 110 CYS A O 1
ATOM 862 N N . LEU A 1 111 ? -16.054 9.857 20.492 1.00 98.44 111 LEU A N 1
ATOM 863 C CA . LEU A 1 111 ? -17.414 10.104 20.051 1.00 98.44 111 LEU A CA 1
ATOM 864 C C . LEU A 1 111 ? -17.577 11.606 19.810 1.00 98.44 111 LEU A C 1
ATOM 866 O O . LEU A 1 111 ? -17.233 12.415 20.674 1.00 98.44 111 LEU A O 1
ATOM 870 N N . VAL A 1 112 ? -18.116 11.960 18.649 1.00 98.50 112 VAL A N 1
ATOM 871 C CA . VAL A 1 112 ? -18.553 13.320 18.326 1.00 98.50 112 VAL A CA 1
ATOM 872 C C . VAL A 1 112 ? -20.038 13.248 18.002 1.00 98.50 112 VAL A C 1
ATOM 874 O O . VAL A 1 112 ? -20.419 12.691 16.972 1.00 98.50 112 VAL A O 1
ATOM 877 N N . VAL A 1 113 ? -20.867 13.767 18.899 1.00 98.25 113 VAL A N 1
ATOM 878 C CA . VAL A 1 113 ? -22.323 13.852 18.734 1.00 98.25 113 VAL A CA 1
ATOM 879 C C . VAL A 1 113 ? -22.679 15.132 17.968 1.00 98.25 113 VAL A C 1
ATOM 881 O O . VAL A 1 113 ? -22.007 16.154 18.120 1.00 98.25 113 VAL A O 1
ATOM 884 N N . LYS A 1 114 ? -23.703 15.059 17.105 1.00 97.06 114 LYS A N 1
ATOM 885 C CA . LYS A 1 114 ? -24.247 16.202 16.352 1.00 97.06 114 LYS A CA 1
ATOM 886 C C . LYS A 1 114 ? -24.680 17.295 17.332 1.00 97.06 114 LYS A C 1
ATOM 888 O O . LYS A 1 114 ? -25.274 16.996 18.370 1.00 97.06 114 LYS A O 1
ATOM 893 N N . ASP A 1 115 ? -24.376 18.547 17.000 1.00 92.69 115 ASP A N 1
ATOM 894 C CA . ASP A 1 115 ? -24.726 19.674 17.862 1.00 92.69 115 ASP A CA 1
ATOM 895 C C . ASP A 1 115 ? -26.244 19.751 18.104 1.00 92.69 115 ASP A C 1
ATOM 897 O O . ASP A 1 115 ? -27.052 19.381 17.250 1.00 92.69 115 ASP A O 1
ATOM 901 N N . GLY A 1 116 ? -26.633 20.178 19.304 1.00 91.88 116 GLY A N 1
ATOM 902 C CA . GLY A 1 116 ? -28.031 20.214 19.742 1.00 91.88 116 GLY A CA 1
ATOM 903 C C . GLY A 1 116 ? -28.619 18.881 20.229 1.00 91.88 116 GLY A C 1
ATOM 904 O O . GLY A 1 116 ? -29.689 18.894 20.839 1.00 91.88 116 GLY A O 1
ATOM 905 N N . LEU A 1 117 ? -27.944 17.740 20.043 1.00 95.31 117 LEU A N 1
ATOM 906 C CA . LEU A 1 117 ? -28.364 16.481 20.670 1.00 95.31 117 LEU A CA 1
ATOM 907 C C . LEU A 1 117 ? -27.835 16.375 22.118 1.00 95.31 117 LEU A C 1
ATOM 909 O O . LEU A 1 117 ? -26.699 16.769 22.396 1.00 95.31 117 LEU A O 1
ATOM 913 N N . PRO A 1 118 ? -28.622 15.821 23.063 1.00 96.19 118 PRO A N 1
ATOM 914 C CA . PRO A 1 118 ? -28.262 15.824 24.483 1.00 96.19 118 PRO A CA 1
ATOM 915 C C . PRO A 1 118 ? -27.235 14.748 24.869 1.00 96.19 118 PRO A C 1
ATOM 917 O O . PRO A 1 118 ? -26.689 14.805 25.970 1.00 96.19 118 PRO A O 1
ATOM 920 N N . TYR A 1 119 ? -26.969 13.785 23.985 1.00 97.25 119 TYR A N 1
ATOM 921 C CA . TYR A 1 119 ? -26.206 12.574 24.291 1.00 97.25 119 TYR A CA 1
ATOM 922 C C . TYR A 1 119 ? -24.719 12.853 24.523 1.00 97.25 119 TYR A C 1
ATOM 924 O O . TYR A 1 119 ? -24.090 13.623 23.791 1.00 97.25 119 TYR A O 1
ATOM 932 N N . LYS A 1 120 ? -24.144 12.200 25.535 1.00 96.50 120 LYS A N 1
ATOM 933 C CA . LYS A 1 120 ? -22.738 12.328 25.939 1.00 96.50 120 LYS A CA 1
ATOM 934 C C . LYS A 1 120 ? -21.936 11.044 25.769 1.00 96.50 120 LYS A C 1
ATOM 936 O O . LYS A 1 120 ? 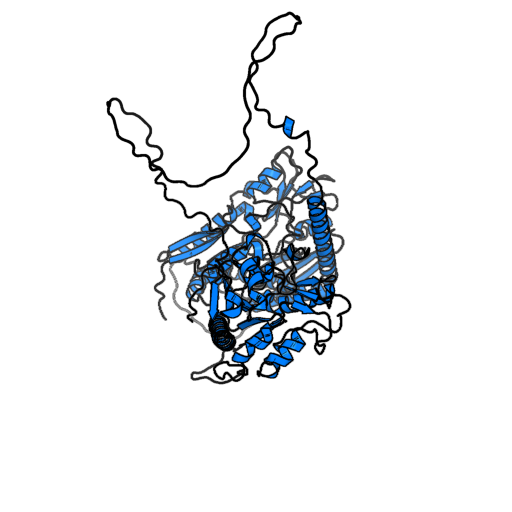-20.719 11.091 25.574 1.00 96.50 120 LYS A O 1
ATOM 941 N N . THR A 1 121 ? -22.604 9.903 25.788 1.00 96.88 121 THR A N 1
ATOM 942 C CA . THR A 1 121 ? -21.981 8.577 25.733 1.00 96.88 121 THR A CA 1
ATOM 943 C C . THR A 1 121 ? -22.598 7.725 24.622 1.00 96.88 121 THR A C 1
ATOM 945 O O . THR A 1 121 ? -23.599 8.113 24.018 1.00 96.88 121 THR A O 1
ATOM 948 N N . LEU A 1 122 ? -21.974 6.588 24.294 1.00 95.56 122 LEU A N 1
ATOM 949 C CA . LEU A 1 122 ? -22.521 5.655 23.297 1.00 95.56 122 LEU A CA 1
ATOM 950 C C . LEU A 1 122 ? -23.769 4.945 23.839 1.00 95.56 122 LEU A C 1
ATOM 952 O O . LEU A 1 122 ? -24.691 4.655 23.084 1.00 95.56 122 LEU A O 1
ATOM 956 N N . GLU A 1 123 ? -23.793 4.710 25.148 1.00 95.62 123 GLU A N 1
ATOM 957 C CA . GLU A 1 123 ? -24.856 4.064 25.913 1.00 95.62 123 GLU A CA 1
ATOM 958 C C . GLU A 1 123 ? -26.154 4.885 25.921 1.00 95.62 123 GLU A C 1
ATOM 960 O O . GLU A 1 123 ? -27.242 4.323 26.000 1.00 95.62 123 GLU A O 1
ATOM 965 N N . GLU A 1 124 ? -26.045 6.210 25.821 1.00 96.88 124 GLU A N 1
ATOM 966 C CA . GLU A 1 124 ? -27.186 7.132 25.789 1.00 96.88 124 GLU A CA 1
ATOM 967 C C . GLU A 1 124 ? -27.858 7.235 24.411 1.00 96.88 124 GLU A C 1
ATOM 969 O O . GLU A 1 124 ? -28.947 7.804 24.309 1.00 96.88 124 GLU A O 1
ATOM 974 N N . LEU A 1 125 ? -27.229 6.723 23.345 1.00 96.81 125 LEU A N 1
ATOM 975 C CA . LEU A 1 125 ? -27.784 6.807 21.994 1.00 96.81 125 LEU A CA 1
ATOM 976 C C . LEU A 1 125 ? -29.004 5.873 21.851 1.00 96.81 125 LEU A C 1
ATOM 978 O O . LEU A 1 125 ? -28.882 4.673 22.114 1.00 96.81 125 LEU A O 1
ATOM 982 N N . PRO A 1 126 ? -30.166 6.378 21.389 1.00 96.94 126 PRO A N 1
ATOM 983 C CA . PRO A 1 126 ? -31.353 5.553 21.176 1.00 96.94 126 PRO A CA 1
ATOM 984 C C . PRO A 1 126 ? -31.129 4.413 20.177 1.00 96.94 126 PRO A C 1
ATOM 986 O O . PRO A 1 126 ? -30.293 4.508 19.273 1.00 96.94 126 PRO A O 1
ATOM 989 N N . GLU A 1 127 ? -31.944 3.366 20.277 1.00 97.12 127 GLU A N 1
ATOM 990 C CA . GLU A 1 127 ? -32.004 2.304 19.271 1.00 97.12 127 GLU A CA 1
ATOM 991 C C . GLU A 1 127 ? -32.259 2.873 17.864 1.00 97.12 127 GLU A C 1
ATOM 993 O O . GLU A 1 127 ? -33.013 3.829 17.679 1.00 97.12 127 GLU A O 1
ATOM 998 N N . GLY A 1 128 ? -31.583 2.309 16.861 1.00 96.31 128 GLY A N 1
ATOM 999 C CA . GLY A 1 128 ? -31.662 2.759 15.472 1.00 96.31 128 GLY A CA 1
ATOM 1000 C C . GLY A 1 128 ? -30.828 4.004 15.152 1.00 96.31 128 GLY A C 1
ATOM 1001 O O . GLY A 1 128 ? -30.754 4.396 13.985 1.00 96.31 128 GLY A O 1
ATOM 1002 N N . THR A 1 129 ? -30.162 4.614 16.142 1.00 97.75 129 THR A N 1
ATOM 1003 C CA . THR A 1 129 ? -29.318 5.797 15.922 1.00 97.75 129 THR A CA 1
ATOM 1004 C C . THR A 1 129 ? -28.186 5.500 14.943 1.00 97.75 129 THR A C 1
ATOM 1006 O O . THR A 1 129 ? -27.484 4.493 15.056 1.00 97.75 129 THR A O 1
ATOM 1009 N N . VAL A 1 130 ? -27.977 6.413 13.991 1.00 97.94 130 VAL A N 1
ATOM 1010 C CA . VAL A 1 130 ? -26.960 6.266 12.950 1.00 97.94 130 VAL A CA 1
ATOM 1011 C C . VAL A 1 130 ? -25.629 6.882 13.391 1.00 97.94 130 VAL A C 1
ATOM 1013 O O . VAL A 1 130 ? -25.511 8.100 13.560 1.00 97.94 130 VAL A O 1
ATOM 1016 N N . VAL A 1 131 ? -24.604 6.037 13.507 1.00 98.38 131 VAL A N 1
ATOM 1017 C CA . VAL A 1 131 ? -23.228 6.406 13.860 1.00 98.38 131 VAL A CA 1
ATOM 1018 C C . VAL A 1 131 ? -22.305 6.269 12.646 1.00 98.38 131 VAL A C 1
ATOM 1020 O O . VAL A 1 131 ? -22.183 5.206 12.037 1.00 98.38 131 VAL A O 1
ATOM 1023 N N . GLY A 1 132 ? -21.621 7.353 12.285 1.00 97.38 132 GLY A N 1
ATOM 1024 C CA . GLY A 1 132 ? -20.724 7.397 11.134 1.00 97.38 132 GLY A CA 1
ATOM 1025 C C . GLY A 1 132 ? -19.306 6.914 11.446 1.00 97.38 132 GLY A C 1
ATOM 1026 O O . GLY A 1 132 ? -18.585 7.517 12.244 1.00 97.38 132 GLY A O 1
ATOM 1027 N N . THR A 1 133 ? -18.847 5.866 10.763 1.00 94.75 133 THR A N 1
ATOM 1028 C CA . THR A 1 133 ? -17.436 5.448 10.738 1.00 94.75 133 THR A CA 1
ATOM 1029 C C . THR A 1 133 ? -17.175 4.521 9.552 1.00 94.75 133 THR A C 1
ATOM 1031 O O . THR A 1 133 ? -17.929 3.591 9.321 1.00 94.75 133 THR A O 1
ATOM 1034 N N . SER A 1 134 ? -16.069 4.739 8.835 1.00 89.12 134 SER A N 1
ATOM 1035 C CA . SER A 1 134 ? -15.628 3.854 7.734 1.00 89.12 134 SER A CA 1
ATOM 1036 C C . SER A 1 134 ? -14.540 2.853 8.152 1.00 89.12 134 SER A C 1
ATOM 1038 O O . SER A 1 134 ? -13.872 2.259 7.311 1.00 89.12 134 SER A O 1
ATOM 1040 N N . SER A 1 135 ? -14.251 2.746 9.452 1.00 90.19 135 SER A N 1
ATOM 1041 C CA . SER A 1 135 ? -13.242 1.820 9.977 1.00 90.19 135 SER A CA 1
ATOM 1042 C C . SER A 1 135 ? -13.898 0.502 10.360 1.00 90.19 135 SER A C 1
ATOM 1044 O O . SER A 1 135 ? -14.684 0.469 11.307 1.00 90.19 135 SER A O 1
ATOM 1046 N N . VAL A 1 136 ? -13.509 -0.584 9.692 1.00 89.38 136 VAL A N 1
ATOM 1047 C CA . VAL A 1 136 ? -13.982 -1.942 10.008 1.00 89.38 136 VAL A CA 1
ATOM 1048 C C . VAL A 1 136 ? -13.675 -2.352 11.448 1.00 89.38 136 VAL A C 1
ATOM 1050 O O . VAL A 1 136 ? -14.526 -2.940 12.102 1.00 89.38 136 VAL A O 1
ATOM 1053 N N . ARG A 1 137 ? -12.518 -1.942 11.989 1.00 93.75 137 ARG A N 1
ATOM 1054 C CA . ARG A 1 137 ? -12.161 -2.118 13.406 1.00 93.75 137 ARG A CA 1
ATOM 1055 C C . ARG A 1 137 ? -13.210 -1.508 14.332 1.00 93.75 137 ARG A C 1
ATOM 1057 O O . ARG A 1 137 ? -13.638 -2.161 15.277 1.00 93.75 137 ARG A O 1
ATOM 1064 N N . ARG A 1 138 ? -13.591 -0.250 14.080 1.00 95.62 138 ARG A N 1
ATOM 1065 C CA . ARG A 1 138 ? -14.574 0.458 14.912 1.00 95.62 138 ARG A CA 1
ATOM 1066 C C . ARG A 1 138 ? -15.947 -0.177 14.777 1.00 95.62 138 ARG A C 1
ATOM 1068 O O . ARG A 1 138 ? -16.575 -0.444 15.787 1.00 95.62 138 ARG A O 1
ATOM 1075 N N . VAL A 1 139 ? -16.384 -0.448 13.547 1.00 94.06 139 VAL A N 1
ATOM 1076 C CA . VAL A 1 139 ? -17.695 -1.058 13.287 1.00 94.06 139 VAL A CA 1
ATOM 1077 C C . VAL A 1 139 ? -17.814 -2.414 13.980 1.00 94.06 139 VAL A C 1
ATOM 1079 O O . VAL A 1 139 ? -18.793 -2.633 14.678 1.00 94.06 139 VAL A O 1
ATOM 1082 N N . ALA A 1 140 ? -16.817 -3.292 13.851 1.00 94.06 140 ALA A N 1
ATOM 1083 C CA . ALA A 1 140 ? -16.837 -4.623 14.455 1.00 94.06 140 ALA A CA 1
ATOM 1084 C C . ALA A 1 140 ? -16.948 -4.574 15.991 1.00 94.06 140 ALA A C 1
ATOM 1086 O O . ALA A 1 140 ? -17.814 -5.222 16.577 1.00 94.06 140 ALA A O 1
ATOM 1087 N N . GLN A 1 141 ? -16.111 -3.762 16.649 1.00 96.31 141 GLN A N 1
ATOM 1088 C CA . GLN A 1 141 ? -16.129 -3.624 18.111 1.00 96.31 141 GLN A CA 1
ATOM 1089 C C . GLN A 1 141 ? -17.402 -2.933 18.616 1.00 96.31 141 GLN A C 1
ATOM 1091 O O . GLN A 1 141 ? -17.971 -3.336 19.627 1.00 96.31 141 GLN A O 1
ATOM 1096 N N . LEU A 1 142 ? -17.887 -1.918 17.899 1.00 96.25 142 LEU A N 1
ATOM 1097 C CA . LEU A 1 142 ? -19.086 -1.190 18.301 1.00 96.25 142 LEU A CA 1
ATOM 1098 C C . LEU A 1 142 ? -20.365 -1.989 18.046 1.00 96.25 142 LEU A C 1
ATOM 1100 O O . LEU A 1 142 ? -21.241 -1.949 18.893 1.00 96.25 142 LEU A O 1
ATOM 1104 N N . LYS A 1 143 ? -20.473 -2.769 16.963 1.00 95.38 143 LYS A N 1
ATOM 1105 C CA . LYS A 1 143 ? -21.614 -3.681 16.753 1.00 95.38 143 LYS A CA 1
ATOM 1106 C C . LYS A 1 143 ? -21.714 -4.748 17.836 1.00 95.38 143 LYS A C 1
ATOM 1108 O O . LYS A 1 143 ? -22.815 -5.116 18.223 1.00 95.38 143 LYS A O 1
ATOM 1113 N N . ARG A 1 144 ? -20.570 -5.222 18.337 1.00 94.62 144 ARG A N 1
ATOM 1114 C CA . ARG A 1 144 ? -20.523 -6.169 19.455 1.00 94.62 144 ARG A CA 1
ATOM 1115 C C . ARG A 1 144 ? -21.098 -5.568 20.740 1.00 94.62 144 ARG A C 1
ATOM 1117 O O . ARG A 1 144 ? -21.850 -6.241 21.432 1.00 94.62 144 ARG A O 1
ATOM 1124 N N . ASN A 1 145 ? -20.722 -4.330 21.058 1.00 94.00 145 ASN A N 1
ATOM 1125 C CA . ASN A 1 145 ? -21.100 -3.679 22.317 1.00 94.00 145 ASN A CA 1
ATOM 1126 C C . ASN A 1 145 ? -22.443 -2.929 22.232 1.00 94.00 145 ASN A C 1
ATOM 1128 O O . ASN A 1 145 ? -23.111 -2.753 23.245 1.00 94.00 145 ASN A O 1
ATOM 1132 N N . PHE A 1 146 ? -22.842 -2.514 21.029 1.00 96.19 146 PHE A N 1
ATOM 1133 C CA . PHE A 1 146 ? -24.030 -1.710 20.748 1.00 96.19 146 PHE A CA 1
ATOM 1134 C C . PHE A 1 146 ? -24.759 -2.212 19.483 1.00 96.19 146 PHE A C 1
ATOM 1136 O O . PHE A 1 146 ? -24.832 -1.493 18.479 1.00 96.19 146 PHE A O 1
ATOM 1143 N N . PRO A 1 147 ? -25.290 -3.451 19.489 1.00 95.19 147 PRO A N 1
ATOM 1144 C CA . PRO A 1 147 ? -25.968 -4.039 18.328 1.00 95.19 147 PRO A CA 1
ATOM 1145 C C . PRO A 1 147 ? -27.229 -3.271 17.900 1.00 95.19 147 PRO A C 1
ATOM 1147 O O . PRO A 1 147 ? -27.661 -3.393 16.757 1.00 95.19 147 PRO A O 1
ATOM 1150 N N . GLN A 1 148 ? -27.800 -2.462 18.795 1.00 95.12 148 GLN A N 1
ATOM 1151 C CA . GLN A 1 148 ? -28.959 -1.607 18.543 1.00 95.12 148 GLN A CA 1
ATOM 1152 C C . GLN A 1 148 ? -28.646 -0.366 17.687 1.00 95.12 148 GLN A C 1
ATOM 1154 O O . GLN A 1 148 ? -29.567 0.313 17.234 1.00 95.12 148 GLN A O 1
ATOM 1159 N N . LEU A 1 149 ? -27.366 -0.025 17.486 1.00 97.44 149 LEU A N 1
ATOM 1160 C CA . LEU A 1 149 ? -26.948 1.146 16.711 1.00 97.44 149 LEU A CA 1
ATOM 1161 C C . LEU A 1 149 ? -26.697 0.791 15.241 1.00 97.44 149 LEU A C 1
ATOM 1163 O O . LEU A 1 149 ? -26.236 -0.297 14.895 1.00 97.44 149 LEU A O 1
ATOM 1167 N N . VAL A 1 150 ? -26.943 1.755 14.354 1.00 96.88 150 VAL A N 1
ATOM 1168 C CA . VAL A 1 150 ? -26.751 1.602 12.909 1.00 96.88 150 VAL A CA 1
ATOM 1169 C C . VAL A 1 150 ? -25.448 2.273 12.493 1.00 96.88 150 VAL A C 1
ATOM 1171 O O . VAL A 1 150 ? -25.297 3.485 12.604 1.00 96.88 150 VAL A O 1
ATOM 1174 N N . PHE A 1 151 ? -24.502 1.514 11.944 1.00 95.31 151 PHE A N 1
ATOM 1175 C CA . PHE A 1 151 ? -23.220 2.063 11.490 1.00 95.31 151 PHE A CA 1
ATOM 1176 C C . PHE A 1 151 ? -23.228 2.326 9.983 1.00 95.31 151 PHE A C 1
ATOM 1178 O O . PHE A 1 151 ? -23.499 1.416 9.198 1.00 95.31 151 PHE A O 1
ATOM 1185 N N . LYS A 1 152 ? -22.910 3.561 9.573 1.00 93.25 152 LYS A N 1
ATOM 1186 C CA . LYS A 1 152 ? -22.803 3.967 8.158 1.00 93.25 152 LYS A CA 1
ATOM 1187 C C . LYS A 1 152 ? -21.424 4.549 7.835 1.00 93.25 152 LYS A C 1
ATOM 1189 O O . LYS A 1 152 ? -20.783 5.176 8.680 1.00 93.25 152 LYS A O 1
ATOM 1194 N N . ASP A 1 153 ? -20.984 4.374 6.591 1.00 89.62 153 ASP A N 1
ATOM 1195 C CA . ASP A 1 153 ? -19.684 4.859 6.119 1.00 89.62 153 ASP A CA 1
ATOM 1196 C C . ASP A 1 153 ? -19.653 6.390 6.027 1.00 89.62 153 ASP A C 1
ATOM 1198 O O . ASP A 1 153 ? -20.356 6.995 5.223 1.00 89.62 153 ASP A O 1
ATOM 1202 N N . VAL A 1 154 ? -18.754 7.024 6.785 1.00 88.00 154 VAL A N 1
ATOM 1203 C CA . VAL A 1 154 ? -18.447 8.457 6.663 1.00 88.00 154 VAL A CA 1
ATOM 1204 C C . VAL A 1 154 ? -17.016 8.657 6.144 1.00 88.00 154 VAL A C 1
ATOM 1206 O O . VAL A 1 154 ? -16.029 8.290 6.797 1.00 88.00 154 VAL A O 1
ATOM 1209 N N . ARG A 1 155 ? -16.898 9.204 4.927 1.00 81.19 155 ARG A N 1
ATOM 1210 C CA . ARG A 1 155 ? -15.637 9.398 4.180 1.00 81.19 155 ARG A CA 1
ATOM 1211 C C . ARG A 1 155 ? -15.289 10.884 4.040 1.00 81.19 155 ARG A C 1
ATOM 1213 O O . ARG A 1 155 ? -16.171 11.740 4.148 1.00 81.19 155 ARG A O 1
ATOM 1220 N N . GLY A 1 156 ? -14.016 11.163 3.765 1.00 80.44 156 GLY A N 1
ATOM 1221 C CA . GLY A 1 156 ? -13.434 12.508 3.678 1.00 80.44 156 GLY A CA 1
ATOM 1222 C C . GLY A 1 156 ? -12.462 12.812 4.822 1.00 80.44 156 GLY A C 1
ATOM 1223 O O . GLY A 1 156 ? -12.293 11.994 5.736 1.00 80.44 156 GLY A O 1
ATOM 1224 N N . ASN A 1 157 ? -11.835 13.986 4.764 1.00 85.69 157 ASN A N 1
ATOM 1225 C CA . ASN A 1 157 ? -10.998 14.536 5.835 1.00 85.69 157 ASN A CA 1
ATOM 1226 C C . ASN A 1 157 ? -11.847 14.924 7.060 1.00 85.69 157 ASN A C 1
ATOM 1228 O O . ASN A 1 157 ? -13.078 14.896 6.999 1.00 85.69 157 ASN A O 1
ATOM 1232 N N . ILE A 1 158 ? -11.206 15.248 8.189 1.00 90.50 158 ILE A N 1
ATOM 1233 C CA . ILE A 1 158 ? -11.903 15.540 9.457 1.00 90.50 158 ILE A CA 1
ATOM 1234 C C . ILE A 1 158 ? -12.942 16.656 9.281 1.00 90.50 158 ILE A C 1
ATOM 1236 O O . ILE A 1 158 ? -14.088 16.463 9.674 1.00 90.50 158 ILE A O 1
ATOM 1240 N N . ASP A 1 159 ? -12.589 17.756 8.613 1.00 88.88 159 ASP A N 1
ATOM 1241 C CA . ASP A 1 159 ? -13.495 18.874 8.312 1.00 88.88 159 ASP A CA 1
ATOM 1242 C C . ASP A 1 159 ? -14.754 18.412 7.559 1.00 88.88 159 ASP A C 1
ATOM 1244 O O . ASP A 1 159 ? -15.874 18.815 7.861 1.00 88.88 159 ASP A O 1
ATOM 1248 N N . THR A 1 160 ? -14.580 17.519 6.586 1.00 89.88 160 THR A N 1
ATOM 1249 C CA . THR A 1 160 ? -15.656 17.055 5.715 1.00 89.88 160 THR A CA 1
ATOM 1250 C C . THR A 1 160 ? -16.575 16.114 6.482 1.00 89.88 160 THR A C 1
ATOM 1252 O O . THR A 1 160 ? -17.789 16.146 6.300 1.00 89.88 160 THR A O 1
ATOM 1255 N N . ARG A 1 161 ? -16.014 15.295 7.378 1.00 94.25 161 ARG A N 1
ATOM 1256 C CA . ARG A 1 161 ? -16.798 14.418 8.255 1.00 94.25 161 ARG A CA 1
ATOM 1257 C C . ARG A 1 161 ? -17.579 15.208 9.295 1.00 94.25 161 ARG A C 1
ATOM 1259 O O . ARG A 1 161 ? -18.733 14.873 9.523 1.00 94.25 161 ARG A O 1
ATOM 1266 N N . LEU A 1 162 ? -16.981 16.245 9.883 1.00 95.81 162 LEU A N 1
ATOM 1267 C CA . LEU A 1 162 ? -17.675 17.132 10.817 1.00 95.81 162 LEU A CA 1
ATOM 1268 C C . LEU A 1 162 ? -18.799 17.894 10.111 1.00 95.81 162 LEU A C 1
ATOM 1270 O O . LEU A 1 162 ? -19.910 17.897 10.612 1.00 95.81 162 LEU A O 1
ATOM 1274 N N . ARG A 1 163 ? -18.582 18.409 8.893 1.00 95.12 163 ARG A N 1
ATOM 1275 C CA . ARG A 1 163 ? -19.668 19.009 8.095 1.00 95.12 163 ARG A CA 1
ATOM 1276 C C . ARG A 1 163 ? -20.801 18.028 7.790 1.00 95.12 163 ARG A C 1
ATOM 1278 O O . ARG A 1 163 ? -21.957 18.396 7.913 1.00 95.12 163 ARG A O 1
ATOM 1285 N N . LYS A 1 164 ? -20.487 16.777 7.431 1.00 95.50 164 LYS A N 1
ATOM 1286 C CA . LYS A 1 164 ? -21.502 15.723 7.228 1.00 95.50 164 LYS A CA 1
ATOM 1287 C C . LYS A 1 164 ? -22.253 15.369 8.511 1.00 95.50 164 LYS A C 1
ATOM 1289 O O . LYS A 1 164 ? -23.406 14.960 8.433 1.00 95.50 164 LYS A O 1
ATOM 1294 N N . LEU A 1 165 ? -21.589 15.464 9.664 1.00 97.50 165 LEU A N 1
ATOM 1295 C CA . LEU A 1 165 ? -22.242 15.326 10.959 1.00 97.50 165 LEU A CA 1
ATOM 1296 C C . LEU A 1 165 ? -23.143 16.525 11.238 1.00 97.50 165 LEU A C 1
ATOM 1298 O O . LEU A 1 165 ? -24.232 16.315 11.730 1.00 97.50 165 LEU A O 1
ATOM 1302 N N . ASP A 1 166 ? -22.704 17.744 10.948 1.00 96.06 166 ASP A N 1
ATOM 1303 C CA . ASP A 1 166 ? -23.425 18.969 11.308 1.00 96.06 166 ASP A CA 1
ATOM 1304 C C . ASP A 1 166 ? -24.567 19.293 10.327 1.00 96.06 166 ASP A C 1
ATOM 1306 O O . ASP A 1 166 ? -25.432 20.106 10.639 1.00 96.06 166 ASP A O 1
ATOM 1310 N N . ASP A 1 167 ? -24.601 18.639 9.161 1.00 94.56 167 ASP A N 1
ATOM 1311 C CA . ASP A 1 167 ? -25.680 18.752 8.181 1.00 94.56 167 ASP A CA 1
ATOM 1312 C C . ASP A 1 167 ? -27.033 18.348 8.814 1.00 94.56 167 ASP A C 1
ATOM 1314 O O . ASP A 1 167 ? -27.190 17.187 9.231 1.00 94.56 167 ASP A O 1
ATOM 1318 N N . PRO A 1 168 ? -28.014 19.272 8.903 1.00 90.94 168 PRO A N 1
ATOM 1319 C CA . PRO A 1 168 ? -29.334 18.989 9.464 1.00 90.94 168 PRO A CA 1
ATOM 1320 C C . PRO A 1 168 ? -30.055 17.852 8.735 1.00 90.94 168 PRO A C 1
ATOM 1322 O O . PRO A 1 168 ? -30.647 16.996 9.389 1.00 90.94 168 PRO A O 1
ATOM 1325 N N . GLU A 1 169 ? -29.904 17.789 7.409 1.00 92.56 169 GLU A N 1
ATOM 1326 C CA . GLU A 1 169 ? -30.465 16.741 6.547 1.00 92.56 169 GLU A CA 1
ATOM 1327 C C . GLU A 1 169 ? -29.538 15.512 6.461 1.00 92.56 169 GLU A C 1
ATOM 1329 O O . GLU A 1 169 ? -29.864 14.483 5.862 1.00 92.56 169 GLU A O 1
ATOM 1334 N N . GLY A 1 170 ? -28.355 15.603 7.076 1.00 91.19 170 GLY A N 1
ATOM 1335 C CA . GLY A 1 170 ? -27.358 14.547 7.126 1.00 91.19 170 GLY A CA 1
ATOM 1336 C C . GLY A 1 170 ? -27.816 13.356 7.976 1.00 91.19 170 GLY A C 1
ATOM 1337 O O . GLY A 1 170 ? -28.380 13.531 9.061 1.00 91.19 170 GLY A O 1
ATOM 1338 N N . PRO A 1 171 ? -27.497 12.116 7.562 1.00 94.38 171 PRO A N 1
ATOM 1339 C CA . PRO A 1 171 ? -28.034 10.912 8.189 1.00 94.38 171 PRO A CA 1
ATOM 1340 C C . PRO A 1 171 ? -27.380 10.570 9.532 1.00 94.38 171 PRO A C 1
ATOM 1342 O O . PRO A 1 171 ? -27.744 9.556 10.111 1.00 94.38 171 PRO A O 1
ATOM 1345 N N . TYR A 1 172 ? -26.379 11.326 9.994 1.00 97.56 172 TYR A N 1
ATOM 1346 C CA . TYR A 1 172 ? -25.581 10.992 11.174 1.00 97.56 172 TYR A CA 1
ATOM 1347 C C . TYR A 1 172 ? -26.077 11.737 12.411 1.00 97.56 172 TYR A C 1
ATOM 1349 O O . TYR A 1 172 ? -26.245 12.955 12.381 1.00 97.56 172 TYR A O 1
ATOM 1357 N N . SER A 1 173 ? -26.229 11.016 13.519 1.00 97.88 173 SER A N 1
ATOM 1358 C CA . SER A 1 173 ? -26.435 11.609 14.849 1.00 97.88 173 SER A CA 1
ATOM 1359 C C . SER A 1 173 ? -25.127 11.697 15.633 1.00 97.88 173 SER A C 1
ATOM 1361 O O . SER A 1 173 ? -24.977 12.542 16.511 1.00 97.88 173 SER A O 1
ATOM 1363 N N . ALA A 1 174 ? -24.163 10.836 15.306 1.00 98.25 174 ALA A N 1
ATOM 1364 C CA . ALA A 1 174 ? -22.812 10.876 15.843 1.00 98.25 174 ALA A CA 1
ATOM 1365 C C . ALA A 1 174 ? -21.806 10.305 14.836 1.00 98.25 174 ALA A C 1
ATOM 1367 O O . ALA A 1 174 ? -22.172 9.552 13.934 1.00 98.25 174 ALA A O 1
ATOM 1368 N N . ILE A 1 175 ? -20.524 10.622 14.999 1.00 98.44 175 ILE A N 1
ATOM 1369 C CA . ILE A 1 175 ? -19.417 9.973 14.282 1.00 98.44 175 ILE A CA 1
ATOM 1370 C C . ILE A 1 175 ? -18.309 9.568 15.252 1.00 98.44 175 ILE A C 1
ATOM 1372 O O . ILE A 1 175 ? -18.156 10.152 16.324 1.00 98.44 175 ILE A O 1
ATOM 1376 N N . ILE A 1 176 ? -17.494 8.592 14.843 1.00 98.19 176 ILE A N 1
ATOM 1377 C CA . ILE A 1 176 ? -16.304 8.173 15.593 1.00 98.19 176 ILE A CA 1
ATOM 1378 C C . ILE A 1 176 ? -15.038 8.635 14.871 1.00 98.19 176 ILE A C 1
ATOM 1380 O O . ILE A 1 176 ? -14.800 8.290 13.706 1.00 98.19 176 ILE A O 1
ATOM 1384 N N . LEU A 1 177 ? -14.182 9.377 15.574 1.00 97.38 177 LEU A N 1
ATOM 1385 C CA . LEU A 1 177 ? -12.907 9.903 15.075 1.00 97.38 177 LEU A CA 1
ATOM 1386 C C . LEU A 1 177 ? -11.745 9.516 15.998 1.00 97.38 177 LEU A C 1
ATOM 1388 O O . LEU A 1 177 ? -11.948 8.992 17.084 1.00 97.38 177 LEU A O 1
ATOM 1392 N N . ALA A 1 178 ? -10.505 9.710 15.541 1.00 96.81 178 ALA A N 1
ATOM 1393 C CA . ALA A 1 178 ? -9.341 9.547 16.416 1.00 96.81 178 ALA A CA 1
ATOM 1394 C C . ALA A 1 178 ? -9.162 10.832 17.231 1.00 96.81 178 ALA A C 1
ATOM 1396 O O . ALA A 1 178 ? -9.139 11.906 16.626 1.00 96.81 178 ALA A O 1
ATOM 1397 N N . ARG A 1 179 ? -9.003 10.721 18.554 1.00 97.56 179 ARG A N 1
ATOM 1398 C CA . ARG A 1 179 ? -8.883 11.877 19.455 1.00 97.56 179 ARG A CA 1
ATOM 1399 C C . ARG A 1 179 ? -7.720 12.792 19.067 1.00 97.56 179 ARG A C 1
ATOM 1401 O O . ARG A 1 179 ? -7.951 13.966 18.799 1.00 97.56 179 ARG A O 1
ATOM 1408 N N . ALA A 1 180 ? -6.525 12.226 18.884 1.00 96.81 180 ALA A N 1
ATOM 1409 C CA . ALA A 1 180 ? -5.331 12.956 18.434 1.00 96.81 180 ALA A CA 1
ATOM 1410 C C . ALA A 1 180 ? -5.542 13.777 17.143 1.00 96.81 180 ALA A C 1
ATOM 1412 O O . ALA A 1 180 ? -4.938 14.822 16.945 1.00 96.81 180 ALA A O 1
ATOM 1413 N N . GLY A 1 181 ? -6.421 13.331 16.236 1.00 95.81 181 GLY A N 1
ATOM 1414 C CA . GLY A 1 181 ? -6.707 14.084 15.011 1.00 95.81 181 GLY A CA 1
ATOM 1415 C C . GLY A 1 181 ? -7.464 15.390 15.267 1.00 95.81 181 GLY A C 1
ATOM 1416 O O . GLY A 1 181 ? -7.231 16.366 14.562 1.00 95.81 181 GLY A O 1
ATOM 1417 N N . LEU A 1 182 ? -8.365 15.407 16.254 1.00 96.94 182 LEU A N 1
ATOM 1418 C CA . LEU A 1 182 ? -9.095 16.613 16.651 1.00 96.94 182 LEU A CA 1
ATOM 1419 C C . LEU A 1 182 ? -8.217 17.535 17.497 1.00 96.94 182 LEU A C 1
ATOM 1421 O O . LEU A 1 182 ? -8.222 18.736 17.253 1.00 96.94 182 LEU A O 1
ATOM 1425 N N . GLU A 1 183 ? -7.437 16.982 18.428 1.00 97.12 183 GLU A N 1
ATOM 1426 C CA . GLU A 1 183 ? -6.533 17.763 19.286 1.00 97.12 183 GLU A CA 1
ATOM 1427 C C . GLU A 1 183 ? -5.490 18.527 18.456 1.00 97.12 183 GLU A C 1
ATOM 1429 O O . GLU A 1 183 ? -5.380 19.744 18.586 1.00 97.12 183 GLU A O 1
ATOM 1434 N N . ARG A 1 184 ? -4.832 17.864 17.491 1.00 95.38 184 ARG A N 1
ATOM 1435 C CA . ARG A 1 184 ? -3.900 18.513 16.544 1.00 95.38 184 ARG A CA 1
ATOM 1436 C C . ARG A 1 184 ? -4.515 19.681 15.780 1.00 95.38 184 ARG A C 1
ATOM 1438 O O . ARG A 1 184 ? -3.829 20.646 15.477 1.00 95.38 184 ARG A O 1
ATOM 1445 N N . LEU A 1 185 ? -5.799 19.594 15.443 1.00 95.31 185 LEU A N 1
ATOM 1446 C CA . LEU A 1 185 ? -6.504 20.642 14.703 1.00 95.31 185 LEU A CA 1
ATOM 1447 C C . LEU A 1 185 ? -7.074 21.744 15.611 1.00 95.31 185 LEU A C 1
ATOM 1449 O O . LEU A 1 185 ? -7.765 22.628 15.111 1.00 95.31 185 LEU A O 1
ATOM 1453 N N . GLY A 1 186 ? -6.848 21.684 16.928 1.00 96.00 186 GLY A N 1
ATOM 1454 C CA . GLY A 1 186 ? -7.471 22.599 17.888 1.00 96.00 186 GLY A CA 1
ATOM 1455 C C . GLY A 1 186 ? -8.985 22.396 18.024 1.00 96.00 186 GLY A C 1
ATOM 1456 O O . GLY A 1 186 ? -9.700 23.286 18.474 1.00 96.00 186 GLY A O 1
ATOM 1457 N N . LEU A 1 187 ? -9.495 21.225 17.631 1.00 96.50 187 LEU A N 1
ATOM 1458 C CA . LEU A 1 187 ? -10.916 20.868 17.633 1.00 96.50 187 LEU A CA 1
ATOM 1459 C C . LEU A 1 187 ? -11.307 20.011 18.848 1.00 96.50 187 LEU A C 1
ATOM 1461 O O . LEU A 1 187 ? -12.335 19.333 18.813 1.00 96.50 187 LEU A O 1
ATOM 1465 N N . GLY A 1 188 ? -10.522 20.036 19.931 1.00 95.44 188 GLY A N 1
ATOM 1466 C CA . GLY A 1 188 ? -10.781 19.256 21.149 1.00 95.44 188 GLY A CA 1
ATOM 1467 C C . GLY A 1 188 ? -12.169 19.507 21.757 1.00 95.44 188 GLY A C 1
ATOM 1468 O O . GLY A 1 188 ? -12.806 18.579 22.247 1.00 95.44 188 GLY A O 1
ATOM 1469 N N . ALA A 1 189 ? -12.711 20.721 21.610 1.00 96.06 189 ALA A N 1
ATOM 1470 C CA . ALA A 1 189 ? -14.064 21.073 22.057 1.00 96.06 189 ALA A CA 1
ATOM 1471 C C . ALA A 1 189 ? -15.189 20.292 21.346 1.00 96.06 189 ALA A C 1
ATOM 1473 O O . ALA A 1 189 ? -16.303 20.219 21.858 1.00 96.06 189 ALA A O 1
ATOM 1474 N N . ARG A 1 190 ? -14.921 19.690 20.176 1.00 96.88 190 ARG A N 1
ATOM 1475 C CA . ARG A 1 190 ? -15.881 18.825 19.469 1.00 96.88 190 ARG A CA 1
ATOM 1476 C C . ARG A 1 190 ? -16.005 17.441 20.109 1.00 96.88 190 ARG A C 1
ATOM 1478 O O . ARG A 1 190 ? -16.943 16.717 19.793 1.00 96.88 190 ARG A O 1
ATOM 1485 N N . ILE A 1 191 ? -15.061 17.038 20.958 1.00 97.94 191 ILE A N 1
ATOM 1486 C CA . ILE A 1 191 ? -15.052 15.703 21.556 1.00 97.94 191 ILE A CA 1
ATOM 1487 C C . ILE A 1 191 ? -16.156 15.614 22.607 1.00 97.94 191 ILE A C 1
ATOM 1489 O O . ILE A 1 191 ? -16.122 16.313 23.615 1.00 97.94 191 ILE A O 1
ATOM 1493 N N . THR A 1 192 ? -17.113 14.714 22.395 1.00 98.00 192 THR A N 1
ATOM 1494 C CA . THR A 1 192 ? -18.191 14.460 23.354 1.00 98.00 192 THR A CA 1
ATOM 1495 C C . THR A 1 192 ? -17.730 13.513 24.460 1.00 98.00 192 THR A C 1
ATOM 1497 O O . THR A 1 192 ? -17.892 13.801 25.642 1.00 98.00 192 THR A O 1
ATOM 1500 N N . SER A 1 193 ? -17.119 12.391 24.082 1.00 97.44 193 SER A N 1
ATOM 1501 C CA . SER A 1 193 ? -16.518 11.429 25.010 1.00 97.44 193 SER A CA 1
ATOM 1502 C C . SER A 1 193 ? -15.429 10.613 24.315 1.00 97.44 193 SER A C 1
ATOM 1504 O O . SER A 1 193 ? -15.250 10.681 23.098 1.00 97.44 193 SER A O 1
ATOM 1506 N N . THR A 1 194 ? -14.629 9.884 25.093 1.00 97.00 194 THR A N 1
ATOM 1507 C CA . THR A 1 194 ? -13.458 9.139 24.603 1.00 97.00 194 THR A CA 1
ATOM 1508 C C . THR A 1 194 ? -13.570 7.667 25.026 1.00 97.00 194 THR A C 1
ATOM 1510 O O . THR A 1 194 ? -12.998 7.297 26.055 1.00 97.00 194 THR A O 1
ATOM 1513 N N . PRO A 1 195 ? -14.342 6.832 24.298 1.00 93.31 195 PRO A N 1
ATOM 1514 C CA . PRO A 1 195 ? -14.485 5.415 24.623 1.00 93.31 195 PRO A CA 1
ATOM 1515 C C . PRO A 1 195 ? -13.126 4.707 24.540 1.00 93.31 195 PRO A C 1
ATOM 1517 O O . PRO A 1 195 ? -12.421 4.797 23.533 1.00 93.31 195 PRO A O 1
ATOM 1520 N N . GLY A 1 196 ? -12.752 4.027 25.623 1.00 89.25 196 GLY A N 1
ATOM 1521 C CA . GLY A 1 196 ? -11.524 3.237 25.734 1.00 89.25 196 GLY A CA 1
ATOM 1522 C C . GLY A 1 196 ? -11.810 1.743 25.878 1.00 89.25 196 GLY A C 1
ATOM 1523 O O . GLY A 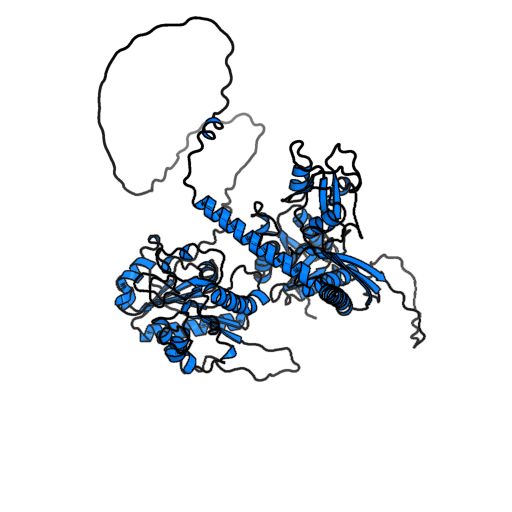1 196 ? -12.937 1.293 25.678 1.00 89.25 196 GLY A O 1
ATOM 1524 N N . ALA A 1 197 ? -10.790 0.966 26.242 1.00 89.31 197 ALA A N 1
ATOM 1525 C CA . ALA A 1 197 ? -10.971 -0.441 26.586 1.00 89.31 197 ALA A CA 1
ATOM 1526 C C . ALA A 1 197 ? -11.913 -0.596 27.805 1.00 89.31 197 ALA A C 1
ATOM 1528 O O . ALA A 1 197 ? -11.842 0.227 28.720 1.00 89.31 197 ALA A O 1
ATOM 1529 N N . PRO A 1 198 ? -12.777 -1.630 27.843 1.00 89.38 198 PRO A N 1
ATOM 1530 C CA . PRO A 1 198 ? -12.923 -2.707 26.854 1.00 89.38 198 PRO A CA 1
ATOM 1531 C C . PRO A 1 198 ? -13.846 -2.361 25.668 1.00 89.38 198 PRO A C 1
ATOM 1533 O O . PRO A 1 198 ? -13.969 -3.156 24.742 1.00 89.38 198 PRO A O 1
ATOM 1536 N N . THR A 1 199 ? -14.490 -1.191 25.672 1.00 89.94 199 THR A N 1
ATOM 1537 C CA . THR A 1 199 ? -15.494 -0.803 24.670 1.00 89.94 199 THR A CA 1
ATOM 1538 C C . THR A 1 199 ? -14.909 -0.612 23.270 1.00 89.94 199 THR A C 1
ATOM 1540 O O . THR A 1 199 ? -15.521 -1.019 22.281 1.00 89.94 199 THR A O 1
ATOM 1543 N N . LEU A 1 200 ? -13.745 0.037 23.164 1.00 94.62 200 LEU A N 1
ATOM 1544 C CA . LEU A 1 200 ? -13.110 0.321 21.880 1.00 94.62 200 LEU A CA 1
ATOM 1545 C C . LEU A 1 200 ? -11.581 0.388 22.005 1.00 94.62 200 LEU A C 1
ATOM 1547 O O . LEU A 1 200 ? -11.013 1.356 22.510 1.00 94.62 200 LEU A O 1
ATOM 1551 N N . LEU A 1 201 ? -10.909 -0.645 21.501 1.00 96.75 201 LEU A N 1
ATOM 1552 C CA . LEU A 1 201 ? -9.455 -0.711 21.370 1.00 96.75 201 LEU A CA 1
ATOM 1553 C C . LEU A 1 201 ? -9.016 0.020 20.099 1.00 96.75 201 LEU A C 1
ATOM 1555 O O . LEU A 1 201 ? -9.616 -0.155 19.029 1.00 96.75 201 LEU A O 1
ATOM 1559 N N . HIS A 1 202 ? -7.969 0.837 20.210 1.00 96.88 202 HIS A N 1
ATOM 1560 C CA . HIS A 1 202 ? -7.517 1.737 19.153 1.00 96.88 202 HIS A CA 1
ATOM 1561 C C . HIS A 1 202 ? -6.782 1.006 18.022 1.00 96.88 202 HIS A C 1
ATOM 1563 O O . HIS A 1 202 ? -6.475 -0.181 18.102 1.00 96.88 202 HIS A O 1
ATOM 1569 N N . ALA A 1 203 ? -6.549 1.711 16.913 1.00 95.56 203 ALA A N 1
ATOM 1570 C CA . ALA A 1 203 ? -5.744 1.174 15.820 1.00 95.56 203 ALA A CA 1
ATOM 1571 C C . ALA A 1 203 ? -4.254 1.172 16.193 1.00 95.56 203 ALA A C 1
ATOM 1573 O O . ALA A 1 203 ? -3.783 2.081 16.875 1.00 95.56 203 ALA A O 1
ATOM 1574 N N . VAL A 1 204 ? -3.518 0.197 15.665 1.00 95.44 204 VAL A N 1
ATOM 1575 C CA . VAL A 1 204 ? -2.053 0.101 15.765 1.00 95.44 204 VAL A CA 1
ATOM 1576 C C . VAL A 1 204 ? -1.404 1.409 15.310 1.00 95.44 204 VAL A C 1
ATOM 1578 O O . VAL A 1 204 ? -1.720 1.906 14.232 1.00 95.44 204 VAL A O 1
ATOM 1581 N N . GLY A 1 205 ? -0.529 1.982 16.132 1.00 95.62 205 GLY A N 1
ATOM 1582 C CA . GLY A 1 205 ? 0.162 3.248 15.894 1.00 95.62 205 GLY A CA 1
ATOM 1583 C C . GLY A 1 205 ? -0.728 4.495 15.968 1.00 95.62 205 GLY A C 1
ATOM 1584 O O . GLY A 1 205 ? -0.284 5.582 15.601 1.00 95.62 205 GLY A O 1
ATOM 1585 N N . GLN A 1 206 ? -1.993 4.398 16.399 1.00 97.31 206 GLN A N 1
ATOM 1586 C CA . GLN A 1 206 ? -2.862 5.576 16.506 1.00 97.31 206 GLN A CA 1
ATOM 1587 C C . GLN A 1 206 ? -2.306 6.565 17.539 1.00 97.31 206 GLN A C 1
ATOM 1589 O O . GLN A 1 206 ? -1.854 6.152 18.598 1.00 97.31 206 GLN A O 1
ATOM 1594 N N . GLY A 1 207 ? -2.321 7.862 17.224 1.00 96.44 207 GLY A N 1
ATOM 1595 C CA . GLY A 1 207 ? -1.801 8.922 18.100 1.00 96.44 207 GLY A CA 1
ATOM 1596 C C . GLY A 1 207 ? -0.312 9.236 17.911 1.00 96.44 207 GLY A C 1
ATOM 1597 O O . GLY A 1 207 ? 0.085 10.370 18.156 1.00 96.44 207 GLY A O 1
ATOM 1598 N N . ALA A 1 208 ? 0.497 8.310 17.387 1.00 97.81 208 ALA A N 1
ATOM 1599 C CA . ALA A 1 208 ? 1.908 8.558 17.072 1.00 97.81 208 ALA A CA 1
ATOM 1600 C C . ALA A 1 208 ? 2.096 9.131 15.656 1.00 97.81 208 ALA A C 1
ATOM 1602 O O . ALA A 1 208 ? 1.301 8.844 14.749 1.00 97.81 208 ALA A O 1
ATOM 1603 N N . LEU A 1 209 ? 3.169 9.902 15.457 1.00 98.12 209 LEU A N 1
ATOM 1604 C CA . LEU A 1 209 ? 3.708 10.198 14.131 1.00 98.12 209 LEU A CA 1
ATOM 1605 C C . LEU A 1 209 ? 4.925 9.313 13.865 1.00 98.12 209 LEU A C 1
ATOM 1607 O O . LEU A 1 209 ? 5.739 9.086 14.757 1.00 98.12 209 LEU A O 1
ATOM 1611 N N . GLY A 1 210 ? 5.017 8.797 12.643 1.00 97.56 210 GLY A N 1
ATOM 1612 C CA . GLY A 1 210 ? 6.196 8.101 12.140 1.00 97.56 210 GLY A CA 1
ATOM 1613 C C . GLY A 1 210 ? 6.893 8.973 11.109 1.00 97.56 210 GLY A C 1
ATOM 1614 O O . GLY A 1 210 ? 6.224 9.513 10.225 1.00 97.56 210 GLY A O 1
ATOM 1615 N N . VAL A 1 211 ? 8.211 9.103 11.229 1.00 97.94 211 VAL A N 1
ATOM 1616 C CA . VAL A 1 211 ? 9.048 9.784 10.243 1.00 97.94 211 VAL A CA 1
ATOM 1617 C C . VAL A 1 211 ? 9.798 8.730 9.437 1.00 97.94 211 VAL A C 1
ATOM 1619 O O . VAL A 1 211 ? 10.653 8.032 9.978 1.00 97.94 211 VAL A O 1
ATOM 1622 N N . GLU A 1 212 ? 9.437 8.578 8.167 1.00 97.19 212 GLU A N 1
ATOM 1623 C CA . GLU A 1 212 ? 10.061 7.630 7.241 1.00 97.19 212 GLU A CA 1
ATOM 1624 C C . GLU A 1 212 ? 11.260 8.271 6.539 1.00 97.19 212 GLU A C 1
ATOM 1626 O O . GLU A 1 212 ? 11.187 9.428 6.127 1.00 97.19 212 GLU A O 1
ATOM 1631 N N . ILE A 1 213 ? 12.360 7.529 6.415 1.00 97.00 213 ILE A N 1
ATOM 1632 C CA . ILE A 1 213 ? 13.610 7.957 5.776 1.00 97.00 213 ILE A CA 1
ATOM 1633 C C . ILE A 1 213 ? 14.201 6.832 4.928 1.00 97.00 213 ILE A C 1
ATOM 1635 O O . ILE A 1 213 ? 13.793 5.674 5.027 1.00 97.00 213 ILE A O 1
ATOM 1639 N N . ARG A 1 214 ? 15.211 7.161 4.120 1.00 95.75 214 ARG A N 1
ATOM 1640 C CA . ARG A 1 214 ? 16.033 6.144 3.458 1.00 95.75 214 ARG A CA 1
ATOM 1641 C C . ARG A 1 214 ? 16.985 5.498 4.466 1.00 95.75 214 ARG A C 1
ATOM 1643 O O . ARG A 1 214 ? 17.681 6.191 5.204 1.00 95.75 214 ARG A O 1
ATOM 1650 N N . ALA A 1 215 ? 17.093 4.178 4.428 1.00 92.31 215 ALA A N 1
ATOM 1651 C CA . ALA A 1 215 ? 17.965 3.386 5.288 1.00 92.31 215 ALA A CA 1
ATOM 1652 C C . ALA A 1 215 ? 19.469 3.614 5.022 1.00 92.31 215 ALA A C 1
ATOM 1654 O O . ALA A 1 215 ? 20.304 3.278 5.860 1.00 92.31 215 ALA A O 1
ATOM 1655 N N . ASP A 1 216 ? 19.856 4.197 3.886 1.00 92.38 216 ASP A N 1
ATOM 1656 C CA . ASP A 1 216 ? 21.245 4.590 3.616 1.00 92.38 216 ASP A CA 1
ATOM 1657 C C . ASP A 1 216 ? 21.579 6.020 4.097 1.00 92.38 216 ASP A C 1
ATOM 1659 O O . ASP A 1 216 ? 22.746 6.413 4.094 1.00 92.38 216 ASP A O 1
ATOM 1663 N N . ASP A 1 217 ? 20.590 6.791 4.564 1.00 94.00 217 ASP A N 1
ATOM 1664 C CA . ASP A 1 217 ? 20.749 8.189 4.975 1.00 94.00 217 ASP A CA 1
ATOM 1665 C C . ASP A 1 217 ? 21.072 8.313 6.472 1.00 94.00 217 ASP A C 1
ATOM 1667 O O . ASP A 1 217 ? 20.238 8.653 7.316 1.00 94.00 217 ASP A O 1
ATOM 1671 N N . ALA A 1 218 ? 22.327 8.008 6.810 1.00 93.44 218 ALA A N 1
ATOM 1672 C CA . ALA A 1 218 ? 22.814 8.055 8.189 1.00 93.44 218 ALA A CA 1
ATOM 1673 C C . ALA A 1 218 ? 22.700 9.446 8.836 1.00 93.44 218 ALA A C 1
ATOM 1675 O O . ALA A 1 218 ? 22.477 9.533 10.041 1.00 93.44 218 ALA A O 1
ATOM 1676 N N . GLU A 1 219 ? 22.815 10.517 8.050 1.00 92.12 219 GLU A N 1
ATOM 1677 C CA . GLU A 1 219 ? 22.705 11.886 8.552 1.00 92.12 219 GLU A CA 1
ATOM 1678 C C . GLU A 1 219 ? 21.275 12.218 8.989 1.00 92.12 219 GLU A C 1
ATOM 1680 O O . GLU A 1 219 ? 21.063 12.763 10.074 1.00 92.12 219 GLU A O 1
ATOM 1685 N N . THR A 1 220 ? 20.283 11.873 8.166 1.00 94.44 220 THR A N 1
ATOM 1686 C CA . THR A 1 220 ? 18.877 12.100 8.513 1.00 94.44 220 THR A CA 1
ATOM 1687 C C . THR A 1 220 ? 18.462 11.220 9.693 1.00 94.44 220 THR A C 1
ATOM 1689 O O . THR A 1 220 ? 17.721 11.670 10.566 1.00 94.44 220 THR A O 1
ATOM 1692 N N . ARG A 1 221 ? 18.997 9.996 9.794 1.00 94.94 221 ARG A N 1
ATOM 1693 C CA . ARG A 1 221 ? 18.801 9.141 10.974 1.00 94.94 221 ARG A CA 1
ATOM 1694 C C . ARG A 1 221 ? 19.349 9.779 12.252 1.00 94.94 221 ARG A C 1
ATOM 1696 O O . ARG A 1 221 ? 18.656 9.801 13.264 1.00 94.94 221 ARG A O 1
ATOM 1703 N N . GLU A 1 222 ? 20.572 10.303 12.217 1.00 92.38 222 GLU A N 1
ATOM 1704 C CA . GLU A 1 222 ? 21.194 10.956 13.377 1.00 92.38 222 GLU A CA 1
ATOM 1705 C C . GLU A 1 222 ? 20.404 12.194 13.824 1.00 92.38 222 GLU A C 1
ATOM 1707 O O . GLU A 1 222 ? 20.194 12.403 15.019 1.00 92.38 222 GLU A O 1
ATOM 1712 N N . LEU A 1 223 ? 19.893 12.972 12.866 1.00 92.25 223 LEU A N 1
ATOM 1713 C CA . LEU A 1 223 ? 18.999 14.098 13.125 1.00 92.25 223 LEU A CA 1
ATOM 1714 C C . LEU A 1 223 ? 17.723 13.654 13.869 1.00 92.25 223 LEU A C 1
ATOM 1716 O O . LEU A 1 223 ? 17.320 14.261 14.863 1.00 92.25 223 LEU A O 1
ATOM 1720 N N . LEU A 1 224 ? 17.094 12.575 13.400 1.00 94.62 224 LEU A N 1
ATOM 1721 C CA . LEU A 1 224 ? 15.831 12.070 13.940 1.00 94.62 224 LEU A CA 1
ATOM 1722 C C . LEU A 1 224 ? 15.971 11.340 15.280 1.00 94.62 224 LEU A C 1
ATOM 1724 O O . LEU A 1 224 ? 14.994 11.272 16.024 1.00 94.62 224 LEU A O 1
ATOM 1728 N N . ALA A 1 225 ? 17.170 10.887 15.653 1.00 92.12 225 ALA A N 1
ATOM 1729 C CA . ALA A 1 225 ? 17.423 10.267 16.956 1.00 92.12 225 ALA A CA 1
ATOM 1730 C C . ALA A 1 225 ? 17.062 11.184 18.143 1.00 92.12 225 ALA A C 1
ATOM 1732 O O . ALA A 1 225 ? 16.820 10.711 19.250 1.00 92.12 225 ALA A O 1
ATOM 1733 N N . GLN A 1 226 ? 17.023 12.506 17.935 1.00 89.12 226 GLN A N 1
ATOM 1734 C CA . GLN A 1 226 ? 16.590 13.472 18.952 1.00 89.12 226 GLN A CA 1
ATOM 1735 C C . GLN A 1 226 ? 15.068 13.679 19.006 1.00 89.12 226 GLN A C 1
ATOM 1737 O O . GLN A 1 226 ? 14.566 14.233 19.980 1.00 89.12 226 GLN A O 1
ATOM 1742 N N . VAL A 1 227 ? 14.354 13.276 17.954 1.00 92.94 227 VAL A N 1
ATOM 1743 C CA . VAL A 1 227 ? 12.895 13.404 17.806 1.00 92.94 227 VAL A CA 1
ATOM 1744 C C . VAL A 1 227 ? 12.171 12.156 18.319 1.00 92.94 227 VAL A C 1
ATOM 1746 O O . VAL A 1 227 ? 11.001 12.228 18.699 1.00 92.94 227 VAL A O 1
ATOM 1749 N N . GLU A 1 228 ? 12.846 11.005 18.315 1.00 94.50 228 GLU A N 1
ATOM 1750 C CA . GLU A 1 228 ? 12.280 9.739 18.770 1.00 94.50 228 GLU A CA 1
ATOM 1751 C C . GLU A 1 228 ? 11.951 9.751 20.274 1.00 94.50 228 GLU A C 1
ATOM 1753 O O . GLU A 1 228 ? 12.796 10.048 21.118 1.00 94.50 228 GLU A O 1
ATOM 1758 N N . ASP A 1 229 ? 10.720 9.360 20.616 1.00 95.56 229 ASP A N 1
ATOM 1759 C CA . ASP A 1 229 ? 10.331 9.029 21.986 1.00 95.56 229 ASP A CA 1
ATOM 1760 C C . ASP A 1 229 ? 10.358 7.511 22.164 1.00 95.56 229 ASP A C 1
ATOM 1762 O O . ASP A 1 229 ? 9.481 6.797 21.672 1.00 95.56 229 ASP A O 1
ATOM 1766 N N . TRP A 1 230 ? 11.352 7.002 22.893 1.00 94.38 230 TRP A N 1
ATOM 1767 C CA . TRP A 1 230 ? 11.571 5.559 23.024 1.00 94.38 230 TRP A CA 1
ATOM 1768 C C . TRP A 1 230 ? 10.376 4.815 23.647 1.00 94.38 230 TRP A C 1
ATOM 1770 O O . TRP A 1 230 ? 10.103 3.678 23.261 1.00 94.38 230 TRP A O 1
ATOM 1780 N N . ARG A 1 231 ? 9.615 5.452 24.556 1.00 95.44 231 ARG A N 1
ATOM 1781 C CA . ARG A 1 231 ? 8.423 4.846 25.184 1.00 95.44 231 ARG A CA 1
ATOM 1782 C C . ARG A 1 231 ? 7.334 4.589 24.148 1.00 95.44 231 ARG A C 1
ATOM 1784 O O . ARG A 1 231 ? 6.766 3.492 24.069 1.00 95.44 231 ARG A O 1
ATOM 1791 N N . THR A 1 232 ? 7.066 5.593 23.315 1.00 96.88 232 THR A N 1
ATOM 1792 C CA . THR A 1 232 ? 6.139 5.471 22.192 1.00 96.88 232 THR A CA 1
ATOM 1793 C C . THR A 1 232 ? 6.682 4.516 21.136 1.00 96.88 232 THR A C 1
ATOM 1795 O O . THR A 1 232 ? 5.917 3.696 20.624 1.00 96.88 232 THR A O 1
ATOM 1798 N N . ALA A 1 233 ? 7.983 4.565 20.842 1.00 96.31 233 ALA A N 1
ATOM 1799 C CA . ALA A 1 233 ? 8.621 3.702 19.859 1.00 96.31 233 ALA A CA 1
ATOM 1800 C C . ALA A 1 233 ? 8.480 2.220 20.230 1.00 96.31 233 ALA A C 1
ATOM 1802 O O . ALA A 1 233 ? 8.018 1.438 19.401 1.00 96.31 233 ALA A O 1
ATOM 1803 N N . TRP A 1 234 ? 8.783 1.830 21.472 1.00 97.19 234 TRP A N 1
ATOM 1804 C CA . TRP A 1 234 ? 8.625 0.450 21.949 1.00 97.19 234 TRP A CA 1
ATOM 1805 C C . TRP A 1 234 ? 7.168 -0.006 21.902 1.00 97.19 234 TRP A C 1
ATOM 1807 O O . TRP A 1 234 ? 6.870 -1.060 21.338 1.00 97.19 234 TRP A O 1
ATOM 1817 N N . SER A 1 235 ? 6.248 0.822 22.406 1.00 97.88 235 SER A N 1
ATOM 1818 C CA . SER A 1 235 ? 4.809 0.530 22.367 1.00 97.88 235 SER A CA 1
ATOM 1819 C C . SER A 1 235 ? 4.325 0.309 20.930 1.00 97.88 235 SER A C 1
ATOM 1821 O O . SER A 1 235 ? 3.682 -0.691 20.620 1.00 97.88 235 SER A O 1
ATOM 1823 N N . CYS A 1 236 ? 4.689 1.203 20.009 1.00 97.50 236 CYS A N 1
ATOM 1824 C CA . CYS A 1 236 ? 4.266 1.116 18.617 1.00 97.50 236 CYS A CA 1
ATOM 1825 C C . CYS A 1 236 ? 4.958 -0.019 17.850 1.00 97.50 236 CYS A C 1
ATOM 1827 O O . CYS A 1 236 ? 4.333 -0.616 16.974 1.00 97.50 236 CYS A O 1
ATOM 1829 N N . LYS A 1 237 ? 6.222 -0.342 18.151 1.00 96.56 237 LYS A N 1
ATOM 1830 C CA . LYS A 1 237 ? 6.925 -1.499 17.574 1.00 96.56 237 LYS A CA 1
ATOM 1831 C C . LYS A 1 237 ? 6.255 -2.808 17.996 1.00 96.56 237 LYS A C 1
ATOM 1833 O O . LYS A 1 237 ? 5.980 -3.629 17.124 1.00 96.56 237 LYS A O 1
ATOM 1838 N N . ALA A 1 238 ? 5.867 -2.944 19.267 1.00 97.81 238 ALA A N 1
ATOM 1839 C CA . ALA A 1 238 ? 5.066 -4.070 19.751 1.00 97.81 238 ALA A CA 1
ATOM 1840 C C . ALA A 1 238 ? 3.731 -4.197 18.994 1.00 97.81 238 ALA A C 1
ATOM 1842 O O . ALA A 1 238 ? 3.423 -5.247 18.431 1.00 97.81 238 ALA A O 1
ATOM 1843 N N . GLU A 1 239 ? 2.961 -3.108 18.891 1.00 97.25 239 GLU A N 1
ATOM 1844 C CA . GLU A 1 239 ? 1.687 -3.100 18.154 1.00 97.25 239 GLU A CA 1
ATOM 1845 C C . GLU A 1 239 ? 1.854 -3.437 16.663 1.00 97.25 239 GLU A C 1
ATOM 1847 O O . GLU A 1 239 ? 1.025 -4.131 16.069 1.00 97.25 239 GLU A O 1
ATOM 1852 N N . ARG A 1 240 ? 2.922 -2.938 16.030 1.00 94.44 240 ARG A N 1
ATOM 1853 C CA . ARG A 1 240 ? 3.215 -3.191 14.613 1.00 94.44 240 ARG A CA 1
ATOM 1854 C C . ARG A 1 240 ? 3.676 -4.624 14.377 1.00 94.44 240 ARG A C 1
ATOM 1856 O O . ARG A 1 240 ? 3.259 -5.212 13.382 1.00 94.44 240 ARG A O 1
ATOM 1863 N N . ALA A 1 241 ? 4.484 -5.194 15.271 1.00 94.00 241 ALA A N 1
ATOM 1864 C CA . ALA A 1 241 ? 4.884 -6.598 15.226 1.00 94.00 241 ALA A CA 1
ATOM 1865 C C . ALA A 1 241 ? 3.670 -7.524 15.399 1.00 94.00 241 ALA A C 1
ATOM 1867 O O . ALA A 1 241 ? 3.503 -8.464 14.621 1.00 94.00 241 ALA A O 1
ATOM 1868 N N . PHE A 1 242 ? 2.775 -7.189 16.332 1.00 95.12 242 PHE A N 1
ATOM 1869 C CA . PHE A 1 242 ? 1.476 -7.839 16.499 1.00 95.12 242 PHE A CA 1
ATOM 1870 C C . PHE A 1 242 ? 0.660 -7.841 15.197 1.00 95.12 242 PHE A C 1
ATOM 1872 O O . PHE A 1 242 ? 0.239 -8.897 14.723 1.00 95.12 242 PHE A O 1
ATOM 1879 N N . LEU A 1 243 ? 0.491 -6.676 14.562 1.00 91.44 243 LEU A N 1
ATOM 1880 C CA . LEU A 1 243 ? -0.262 -6.568 13.308 1.00 91.44 243 LEU A CA 1
ATOM 1881 C C . LEU A 1 243 ? 0.401 -7.319 12.146 1.00 91.44 243 LEU A C 1
ATOM 1883 O O . LEU A 1 243 ? -0.298 -7.888 11.309 1.00 91.44 243 LEU A O 1
ATOM 1887 N N . ARG A 1 244 ? 1.739 -7.322 12.093 1.00 87.75 244 ARG A N 1
ATOM 1888 C CA . ARG A 1 244 ? 2.520 -8.013 11.058 1.00 87.75 244 ARG A CA 1
ATOM 1889 C C . ARG A 1 244 ? 2.301 -9.526 11.106 1.00 87.75 244 ARG A C 1
ATOM 1891 O O . ARG A 1 244 ? 2.132 -10.123 10.053 1.00 87.75 244 ARG A O 1
ATOM 1898 N N . VAL A 1 245 ? 2.268 -10.126 12.299 1.00 88.19 245 VAL A N 1
ATOM 1899 C CA . VAL A 1 245 ? 2.034 -11.574 12.470 1.00 88.19 245 VAL A CA 1
ATOM 1900 C C . VAL A 1 245 ? 0.601 -11.974 12.125 1.00 88.19 245 VAL A C 1
ATOM 1902 O O . VAL A 1 245 ? 0.390 -13.049 11.581 1.00 88.19 245 VAL A O 1
ATOM 1905 N N . LEU A 1 246 ? -0.384 -11.116 12.398 1.00 82.38 246 LEU A N 1
ATOM 1906 C CA . LEU A 1 246 ? -1.777 -11.369 12.009 1.00 82.38 246 LEU A CA 1
ATOM 1907 C C . LEU A 1 246 ? -2.032 -11.213 10.497 1.00 82.38 246 LEU A C 1
ATOM 1909 O O . LEU A 1 246 ? -3.183 -11.310 10.081 1.00 82.38 246 LEU A O 1
ATOM 1913 N N . GLU A 1 247 ? -0.999 -10.910 9.697 1.00 66.56 247 GLU A N 1
ATOM 1914 C CA . GLU A 1 247 ? -1.086 -10.621 8.252 1.00 66.56 247 GLU A CA 1
ATOM 1915 C C . GLU A 1 247 ? -2.144 -9.548 7.924 1.00 66.56 247 GLU A C 1
ATOM 1917 O O . GLU A 1 247 ? -2.731 -9.474 6.843 1.00 66.56 247 GLU A O 1
ATOM 1922 N N . GLY A 1 248 ? -2.394 -8.672 8.899 1.00 53.19 248 GLY A N 1
ATOM 1923 C CA . GLY A 1 248 ? -3.464 -7.699 8.859 1.00 53.19 248 GLY A CA 1
ATOM 1924 C C . GLY A 1 248 ? -3.066 -6.459 8.074 1.00 53.19 248 GLY A C 1
ATOM 1925 O O . GLY A 1 248 ? -2.426 -5.552 8.607 1.00 53.19 248 GLY A O 1
ATOM 1926 N N . GLY A 1 249 ? -3.494 -6.360 6.816 1.00 49.91 249 GLY A N 1
ATOM 1927 C CA . GLY A 1 249 ? -3.552 -5.074 6.113 1.00 49.91 249 GLY A CA 1
ATOM 1928 C C . GLY A 1 249 ? -4.487 -4.061 6.811 1.00 49.91 249 GLY A C 1
ATOM 1929 O O . GLY A 1 249 ? -5.126 -4.354 7.813 1.00 49.91 249 GLY A O 1
ATOM 1930 N N . CYS A 1 250 ? -4.642 -2.844 6.272 1.00 48.56 250 CYS A N 1
ATOM 1931 C CA . CYS A 1 250 ? -5.478 -1.778 6.879 1.00 48.56 250 CYS A CA 1
ATOM 1932 C C . CYS A 1 250 ? -6.966 -2.116 7.091 1.00 48.56 250 CYS A C 1
ATOM 1934 O O . CYS A 1 250 ? -7.686 -1.365 7.752 1.00 48.56 250 CYS A O 1
ATOM 1936 N N . SER A 1 251 ? -7.432 -3.200 6.481 1.00 58.22 251 SER A N 1
ATOM 1937 C CA . SER A 1 251 ? -8.845 -3.541 6.340 1.00 58.22 251 SER A CA 1
ATOM 1938 C C . SER A 1 251 ? -9.248 -4.744 7.193 1.00 58.22 251 SER A C 1
ATOM 1940 O O . SER A 1 251 ? -10.302 -5.327 6.948 1.00 58.22 251 SER A O 1
ATOM 1942 N N . VAL A 1 252 ? -8.444 -5.104 8.203 1.00 74.12 252 VAL A N 1
ATOM 1943 C CA . VAL A 1 252 ? -8.820 -6.113 9.201 1.00 74.12 252 VAL A CA 1
ATOM 1944 C C . VAL A 1 252 ? -9.337 -5.460 10.494 1.00 74.12 252 VAL A C 1
ATOM 1946 O O . VAL A 1 252 ? -8.825 -4.419 10.919 1.00 74.12 252 VAL A O 1
ATOM 1949 N N . PRO A 1 253 ? -10.363 -6.030 11.145 1.00 86.69 253 PRO A N 1
ATOM 1950 C CA . PRO A 1 253 ? -10.953 -5.516 12.383 1.00 86.69 253 PRO A CA 1
ATOM 1951 C C . PRO A 1 253 ? -10.106 -5.874 13.612 1.00 86.69 253 PRO A C 1
ATOM 1953 O O . PRO A 1 253 ? -10.537 -6.576 14.529 1.00 86.69 253 PRO A O 1
ATOM 1956 N N . VAL A 1 254 ? -8.875 -5.369 13.608 1.00 92.56 254 VAL A N 1
ATOM 1957 C CA . VAL A 1 254 ? -7.870 -5.578 14.649 1.00 92.56 254 VAL A CA 1
ATOM 1958 C C . VAL A 1 254 ? -7.762 -4.329 15.515 1.00 92.56 254 VAL A C 1
ATOM 1960 O O . VAL A 1 254 ? -7.645 -3.222 14.989 1.00 92.56 254 VAL A O 1
ATOM 1963 N N . GLY A 1 255 ? -7.798 -4.494 16.836 1.00 95.31 255 GLY A N 1
ATOM 1964 C CA . GLY A 1 255 ? -7.623 -3.414 17.810 1.00 95.31 255 GLY A CA 1
ATOM 1965 C C . GLY A 1 255 ? -6.521 -3.730 18.816 1.00 95.31 255 GLY A C 1
ATOM 1966 O O . GLY A 1 255 ? -6.248 -4.898 19.086 1.00 95.31 255 GLY A O 1
ATOM 1967 N N . VAL A 1 256 ? -5.902 -2.691 19.374 1.00 97.25 256 VAL A N 1
ATOM 1968 C CA . VAL A 1 256 ? -4.886 -2.804 20.426 1.00 97.25 256 VAL A CA 1
ATOM 1969 C C . VAL A 1 256 ? -5.123 -1.814 21.565 1.00 97.25 256 VAL A C 1
ATOM 1971 O O . VAL A 1 256 ? -5.785 -0.787 21.399 1.00 97.25 256 VAL A O 1
ATOM 1974 N N . THR A 1 257 ? -4.567 -2.126 22.731 1.00 97.31 257 THR A N 1
ATOM 1975 C CA . THR A 1 257 ? -4.207 -1.132 23.742 1.00 97.31 257 THR A CA 1
ATOM 1976 C C . THR A 1 257 ? -2.850 -1.476 24.335 1.00 97.31 257 THR A C 1
ATOM 1978 O O . THR A 1 257 ? -2.594 -2.634 24.670 1.00 97.31 257 THR A O 1
ATOM 1981 N N . THR A 1 258 ? -1.990 -0.472 24.469 1.00 96.88 258 THR A N 1
ATOM 1982 C CA . THR A 1 258 ? -0.660 -0.603 25.069 1.00 96.88 258 THR A CA 1
ATOM 1983 C C . THR A 1 258 ? -0.493 0.319 26.252 1.00 96.88 258 THR A C 1
ATOM 1985 O O . THR A 1 258 ? -0.893 1.482 26.196 1.00 96.88 258 THR A O 1
ATOM 1988 N N . MET A 1 259 ? 0.192 -0.179 27.267 1.00 95.81 259 MET A N 1
ATOM 1989 C CA . MET A 1 259 ? 0.658 0.596 28.401 1.00 95.81 259 MET A CA 1
ATOM 1990 C C . MET A 1 259 ? 2.114 0.226 28.663 1.00 95.81 259 MET A C 1
ATOM 1992 O O . MET A 1 259 ? 2.444 -0.958 28.705 1.00 95.81 259 MET A O 1
ATOM 1996 N N . LEU A 1 260 ? 2.970 1.232 28.807 1.00 94.38 260 LEU A N 1
ATOM 1997 C CA . LEU A 1 260 ? 4.372 1.062 29.160 1.00 94.38 260 LEU A CA 1
ATOM 1998 C C . LEU A 1 260 ? 4.619 1.832 30.455 1.00 94.38 260 LEU A C 1
ATOM 2000 O O . LEU A 1 260 ? 4.520 3.058 30.472 1.00 94.38 260 LEU A O 1
ATOM 2004 N N . GLU A 1 261 ? 4.907 1.105 31.526 1.00 93.38 261 GLU A N 1
ATOM 2005 C CA . GLU A 1 261 ? 5.202 1.662 32.846 1.00 93.38 261 GLU A CA 1
ATOM 2006 C C . GLU A 1 261 ? 6.678 1.412 33.151 1.00 93.38 261 GLU A C 1
ATOM 2008 O O . GLU A 1 261 ? 7.149 0.284 33.010 1.00 93.38 261 GLU A O 1
ATOM 2013 N N . GLU A 1 262 ? 7.428 2.441 33.547 1.00 86.75 262 GLU A N 1
ATOM 2014 C CA . GLU A 1 262 ? 8.819 2.241 33.967 1.00 86.75 262 GLU A CA 1
ATOM 2015 C C . GLU A 1 262 ? 8.861 1.280 35.157 1.00 86.75 262 GLU A C 1
ATOM 2017 O O . GLU A 1 262 ? 8.106 1.428 36.118 1.00 86.75 262 GLU A O 1
ATOM 2022 N N . HIS A 1 263 ? 9.726 0.270 35.072 1.00 78.31 263 HIS A N 1
ATOM 2023 C CA . HIS A 1 263 ? 9.896 -0.709 36.130 1.00 78.31 263 HIS A CA 1
ATOM 2024 C C . HIS A 1 263 ? 11.160 -0.360 36.911 1.00 78.31 263 HIS A C 1
ATOM 2026 O O . HIS A 1 263 ? 12.275 -0.512 36.411 1.00 78.31 263 HIS A O 1
ATOM 2032 N N . GLU A 1 264 ? 10.993 0.117 38.142 1.00 65.81 264 GLU A N 1
ATOM 2033 C CA . GLU A 1 264 ? 12.092 0.153 39.102 1.00 65.81 264 GLU A CA 1
ATOM 2034 C C . GLU A 1 264 ? 12.375 -1.297 39.504 1.00 65.81 264 GLU A C 1
ATOM 2036 O O . GLU A 1 264 ? 11.554 -1.938 40.158 1.00 65.81 264 GLU A O 1
ATOM 2041 N N . GLY A 1 265 ? 13.487 -1.856 39.023 1.00 54.50 265 GLY A N 1
ATOM 2042 C CA . GLY A 1 265 ? 13.907 -3.187 39.446 1.00 54.50 265 GLY A CA 1
ATOM 2043 C C . GLY A 1 265 ? 14.189 -3.191 40.946 1.00 54.50 265 GLY A C 1
ATOM 2044 O O . GLY A 1 265 ? 14.779 -2.240 41.462 1.00 54.50 265 GLY A O 1
ATOM 2045 N N . ASP A 1 266 ? 13.803 -4.265 41.638 1.00 44.47 266 ASP A N 1
ATOM 2046 C CA . ASP A 1 266 ? 14.306 -4.527 42.984 1.00 44.47 266 ASP A CA 1
ATOM 2047 C C . ASP A 1 266 ? 15.838 -4.498 42.936 1.00 44.47 266 ASP A C 1
ATOM 2049 O O . ASP A 1 266 ? 16.469 -5.201 42.141 1.00 44.47 266 ASP A O 1
ATOM 2053 N N . ALA A 1 267 ? 16.439 -3.654 43.773 1.00 39.28 267 ALA A N 1
ATOM 2054 C CA . ALA A 1 267 ? 17.879 -3.575 43.942 1.00 39.28 267 ALA A CA 1
ATOM 2055 C C . ALA A 1 267 ? 18.398 -4.888 44.550 1.00 39.28 267 ALA A C 1
ATOM 2057 O O . ALA A 1 267 ? 18.569 -5.003 45.761 1.00 39.28 267 ALA A O 1
ATOM 2058 N N . THR A 1 268 ? 18.654 -5.898 43.721 1.00 37.94 268 THR A N 1
ATOM 2059 C CA . THR A 1 268 ? 19.444 -7.057 44.134 1.00 37.94 268 THR A CA 1
ATOM 2060 C C . THR A 1 268 ? 20.924 -6.704 44.072 1.00 37.94 268 THR A C 1
ATOM 2062 O O . THR A 1 268 ? 21.463 -6.374 43.015 1.00 37.94 268 THR A O 1
ATOM 2065 N N . GLU A 1 269 ? 21.539 -6.756 45.251 1.00 42.94 269 GLU A N 1
ATOM 2066 C CA . GLU A 1 269 ? 22.948 -6.556 45.579 1.00 42.94 269 GLU A CA 1
ATOM 2067 C C . GLU A 1 269 ? 23.925 -7.137 44.541 1.00 42.94 269 GLU A C 1
ATOM 2069 O O . GLU A 1 269 ? 23.900 -8.330 44.238 1.00 42.94 269 GLU A O 1
ATOM 2074 N N . GLY A 1 270 ? 24.860 -6.313 44.057 1.00 31.75 270 GLY A N 1
ATOM 2075 C CA . GLY A 1 270 ? 25.997 -6.807 43.281 1.00 31.75 270 GLY A CA 1
ATOM 2076 C C . GLY A 1 270 ? 26.845 -5.728 42.612 1.00 31.75 270 GLY A C 1
ATOM 2077 O O . GLY A 1 270 ? 26.517 -5.272 41.527 1.00 31.75 270 GLY A O 1
ATOM 2078 N N . ALA A 1 271 ? 27.988 -5.428 43.237 1.00 32.22 271 ALA A N 1
ATOM 2079 C CA . ALA A 1 271 ? 29.128 -4.642 42.745 1.00 32.22 271 ALA A CA 1
ATOM 2080 C C . ALA A 1 271 ? 28.935 -3.116 42.654 1.00 32.22 271 ALA A C 1
ATOM 2082 O O . ALA A 1 271 ? 28.556 -2.544 41.635 1.00 32.22 271 ALA A O 1
ATOM 2083 N N . GLY A 1 272 ? 29.304 -2.448 43.750 1.00 36.38 272 GLY A N 1
ATOM 2084 C CA . GLY A 1 272 ? 29.470 -1.005 43.792 1.00 36.38 272 GLY A CA 1
ATOM 2085 C C . GLY A 1 272 ? 30.563 -0.507 42.848 1.00 36.38 272 GLY A C 1
ATOM 2086 O O . GLY A 1 272 ? 31.654 -1.067 42.772 1.00 36.38 272 GLY A O 1
ATOM 2087 N N . VAL A 1 273 ? 30.279 0.624 42.213 1.00 32.03 273 VAL A N 1
ATOM 2088 C CA . VAL A 1 273 ? 31.292 1.618 41.868 1.00 32.03 273 VAL A CA 1
ATOM 2089 C C . VAL A 1 273 ? 30.774 2.942 42.407 1.00 32.03 273 VAL A C 1
ATOM 2091 O O . VAL A 1 273 ? 29.784 3.488 41.927 1.00 32.03 273 VAL A O 1
ATOM 2094 N N . GLN A 1 274 ? 31.422 3.409 43.469 1.00 31.94 274 GLN A N 1
ATOM 2095 C CA . GLN A 1 274 ? 31.266 4.762 43.978 1.00 31.94 274 GLN A CA 1
ATOM 2096 C C . GLN A 1 274 ? 31.759 5.742 42.910 1.00 31.94 274 GLN A C 1
ATOM 2098 O O . GLN A 1 274 ? 32.861 5.584 42.394 1.00 31.94 274 GLN A O 1
ATOM 2103 N N . ASN A 1 275 ? 30.973 6.776 42.630 1.00 30.95 275 ASN A N 1
ATOM 2104 C CA . ASN A 1 275 ? 31.502 8.055 42.178 1.00 30.95 275 ASN A CA 1
ATOM 2105 C C . ASN A 1 275 ? 30.749 9.153 42.929 1.00 30.95 275 ASN A C 1
ATOM 2107 O O . ASN A 1 275 ? 29.656 9.565 42.547 1.00 30.95 275 ASN A O 1
ATOM 2111 N N . GLU A 1 276 ? 31.337 9.582 44.042 1.00 31.88 276 GLU A N 1
ATOM 2112 C CA . GLU A 1 276 ? 31.043 10.872 44.655 1.00 31.88 276 GLU A CA 1
ATOM 2113 C C . GLU A 1 276 ? 31.764 11.969 43.859 1.00 31.88 276 GLU A C 1
ATOM 2115 O O . GLU A 1 276 ? 32.952 11.836 43.564 1.00 31.88 276 GLU A O 1
ATOM 2120 N N . GLY A 1 277 ? 31.080 13.076 43.548 1.00 28.62 277 GLY A N 1
ATOM 2121 C CA . GLY A 1 277 ? 31.769 14.277 43.077 1.00 28.62 277 GLY A CA 1
ATOM 2122 C C . GLY A 1 277 ? 30.913 15.355 42.414 1.00 28.62 277 GLY A C 1
ATOM 2123 O O . GLY A 1 277 ? 30.647 15.282 41.223 1.00 28.62 277 GLY A O 1
ATOM 2124 N N . ALA A 1 278 ? 30.665 16.415 43.191 1.00 29.50 278 ALA A N 1
ATOM 2125 C CA . ALA A 1 278 ? 30.357 17.801 42.810 1.00 29.50 278 ALA A CA 1
ATOM 2126 C C . ALA A 1 278 ? 28.917 18.155 42.387 1.00 29.50 278 ALA A C 1
ATOM 2128 O O . ALA A 1 278 ? 28.417 17.793 41.328 1.00 29.50 278 ALA A O 1
ATOM 2129 N N . GLY A 1 279 ? 28.273 18.946 43.251 1.00 27.25 279 GLY A N 1
ATOM 2130 C CA . GLY A 1 279 ? 26.938 19.487 43.054 1.00 27.25 279 GLY A CA 1
ATOM 2131 C C . GLY A 1 279 ? 26.872 20.834 42.334 1.00 27.25 279 GLY A C 1
ATOM 2132 O O . GLY A 1 279 ? 27.874 21.500 42.099 1.00 27.25 279 GLY A O 1
ATOM 2133 N N . GLY A 1 280 ? 25.622 21.241 42.098 1.00 28.86 280 GLY A N 1
ATOM 2134 C CA . GLY A 1 280 ? 25.185 22.632 42.023 1.00 28.86 280 GLY A CA 1
ATOM 2135 C C . GLY A 1 280 ? 25.352 23.346 40.682 1.00 28.86 280 GLY A C 1
ATOM 2136 O O . GLY A 1 280 ? 26.303 24.095 40.515 1.00 28.86 280 GLY A O 1
ATOM 2137 N N . ALA A 1 281 ? 24.344 23.250 39.809 1.00 28.47 281 ALA A N 1
ATOM 2138 C CA . ALA A 1 281 ? 23.786 24.407 39.098 1.00 28.47 281 ALA A CA 1
ATOM 2139 C C . ALA A 1 281 ? 22.454 24.030 38.431 1.00 28.47 281 ALA A C 1
ATOM 2141 O O . ALA A 1 281 ? 22.374 23.125 37.606 1.00 28.47 281 ALA A O 1
ATOM 2142 N N . SER A 1 282 ? 21.401 24.747 38.807 1.00 38.00 282 SER A N 1
ATOM 2143 C CA . SER A 1 282 ? 20.086 24.737 38.180 1.00 38.00 282 SER A CA 1
ATOM 2144 C C . SER A 1 282 ? 20.151 25.356 36.781 1.00 38.00 282 SER A C 1
ATOM 2146 O O . SER A 1 282 ? 20.263 26.574 36.641 1.00 38.00 282 SER A O 1
ATOM 2148 N N . GLY A 1 283 ? 20.030 24.517 35.761 1.00 28.75 283 GLY A N 1
ATOM 2149 C CA . GLY A 1 283 ? 19.736 24.882 34.381 1.00 28.75 283 GLY A CA 1
ATOM 2150 C C . GLY A 1 283 ? 19.032 23.686 33.756 1.00 28.75 283 GLY A C 1
ATOM 2151 O O . GLY A 1 283 ? 19.603 22.603 33.708 1.00 28.75 283 GLY A O 1
ATOM 2152 N N . GLY A 1 284 ? 17.758 23.840 33.395 1.00 31.58 284 GLY A N 1
ATOM 2153 C CA . GLY A 1 284 ? 16.939 22.760 32.849 1.00 31.58 284 GLY A CA 1
ATOM 2154 C C . GLY A 1 284 ? 17.387 22.368 31.446 1.00 31.58 284 GLY A C 1
ATOM 2155 O O . GLY A 1 284 ? 16.776 22.784 30.469 1.00 31.58 284 GLY A O 1
ATOM 2156 N N . GLU A 1 285 ? 18.436 21.559 31.347 1.00 32.53 285 GLU A N 1
ATOM 2157 C CA . GLU A 1 285 ? 18.666 20.704 30.189 1.00 32.53 285 GLU A CA 1
ATOM 2158 C C . GLU A 1 285 ? 17.729 19.500 30.317 1.00 32.53 285 GLU A C 1
ATOM 2160 O O . GLU A 1 285 ? 17.777 18.752 31.295 1.00 32.53 285 GLU A O 1
ATOM 2165 N N . SER A 1 286 ? 16.827 19.325 29.348 1.00 36.94 286 SER A N 1
ATOM 2166 C CA . SER A 1 286 ? 16.018 18.111 29.237 1.00 36.94 286 SER A CA 1
ATOM 2167 C C . SER A 1 286 ? 16.958 16.954 28.896 1.00 36.94 286 SER A C 1
ATOM 2169 O O . SER A 1 286 ? 17.278 16.700 27.736 1.00 36.94 286 SER A O 1
ATOM 2171 N N . VAL A 1 287 ? 17.480 16.298 29.932 1.00 40.12 287 VAL A N 1
ATOM 2172 C CA . VAL A 1 287 ? 18.284 15.085 29.808 1.00 40.12 287 VAL A CA 1
ATOM 2173 C C . VAL A 1 287 ? 17.424 14.051 29.084 1.00 40.12 287 VAL A C 1
ATOM 2175 O O . VAL A 1 287 ? 16.404 13.607 29.614 1.00 40.12 287 VAL A O 1
ATOM 2178 N N . LYS A 1 288 ? 17.813 13.693 27.854 1.00 54.25 288 LYS A N 1
ATOM 2179 C CA . LYS A 1 288 ? 17.143 12.660 27.054 1.00 54.25 288 LYS A CA 1
ATOM 2180 C C . LYS A 1 288 ? 17.013 11.399 27.898 1.00 54.25 288 LYS A C 1
ATOM 2182 O O . LYS A 1 288 ? 18.018 10.816 28.302 1.00 54.25 288 LYS A O 1
ATOM 2187 N N . SER A 1 289 ? 15.780 10.992 28.194 1.00 64.62 289 SER A N 1
ATOM 2188 C CA . SER A 1 289 ? 15.547 9.796 28.997 1.00 64.62 289 SER A CA 1
ATOM 2189 C C . SER A 1 289 ? 16.091 8.583 28.248 1.00 64.62 289 SER A C 1
ATOM 2191 O O . SER A 1 289 ? 15.572 8.244 27.186 1.00 64.62 289 SER A O 1
ATOM 2193 N N . VAL A 1 290 ? 17.135 7.960 28.785 1.00 76.00 290 VAL A N 1
ATOM 2194 C CA . VAL A 1 290 ? 17.673 6.690 28.287 1.00 76.00 290 VAL A CA 1
ATOM 2195 C C . VAL A 1 290 ? 16.602 5.606 28.474 1.00 76.00 290 VAL A C 1
ATOM 2197 O O . VAL A 1 290 ? 15.898 5.651 29.491 1.00 76.00 290 VAL A O 1
ATOM 2200 N N . PRO A 1 291 ? 16.447 4.653 27.535 1.00 82.62 291 PRO A N 1
ATOM 2201 C CA . PRO A 1 291 ? 15.530 3.539 27.722 1.00 82.62 291 PRO A CA 1
ATOM 2202 C C . PRO A 1 291 ? 15.839 2.778 29.012 1.00 82.62 291 PRO A C 1
ATOM 2204 O O . PRO A 1 291 ? 16.996 2.480 29.308 1.00 82.62 291 PRO A O 1
ATOM 2207 N N . LYS A 1 292 ? 14.796 2.471 29.780 1.00 88.31 292 LYS A N 1
ATOM 2208 C CA . LYS A 1 292 ? 14.890 1.702 31.024 1.00 88.31 292 LYS A CA 1
ATOM 2209 C C . LYS A 1 292 ? 14.048 0.436 30.917 1.00 88.31 292 LYS A C 1
ATOM 2211 O O . LYS A 1 292 ? 13.035 0.461 30.207 1.00 88.31 292 LYS A O 1
ATOM 2216 N N . PRO A 1 293 ? 14.389 -0.628 31.666 1.00 92.50 293 PRO A N 1
ATOM 2217 C CA . PRO A 1 293 ? 13.480 -1.744 31.872 1.00 92.50 293 PRO A CA 1
ATOM 2218 C C . PRO A 1 293 ? 12.089 -1.233 32.252 1.00 92.50 293 PRO A C 1
ATOM 2220 O O . PRO A 1 293 ? 11.930 -0.414 33.156 1.00 92.50 293 PRO A O 1
ATOM 2223 N N . SER A 1 294 ? 11.087 -1.655 31.497 1.00 93.81 294 SER A N 1
ATOM 2224 C CA . SER A 1 294 ? 9.726 -1.145 31.610 1.00 93.81 294 SER A CA 1
ATOM 2225 C C . SER A 1 294 ? 8.744 -2.287 31.452 1.00 93.81 294 SER A C 1
ATOM 2227 O O . SER A 1 294 ? 8.921 -3.163 30.611 1.00 93.81 294 SER A O 1
ATOM 2229 N N . LYS A 1 295 ? 7.688 -2.289 32.255 1.00 97.12 295 LYS A N 1
ATOM 2230 C CA . LYS A 1 295 ? 6.591 -3.236 32.128 1.00 97.12 295 LYS A CA 1
ATOM 2231 C C . LYS A 1 295 ? 5.716 -2.825 30.945 1.00 97.12 295 LYS A C 1
ATOM 2233 O O . LYS A 1 295 ? 4.981 -1.842 31.013 1.00 97.12 295 LYS A O 1
ATOM 2238 N N . LEU A 1 296 ? 5.797 -3.586 29.857 1.00 97.56 296 LEU A N 1
ATOM 2239 C CA . LEU A 1 296 ? 4.946 -3.447 28.683 1.00 97.56 296 LEU A CA 1
ATOM 2240 C C . LEU A 1 296 ? 3.729 -4.361 28.823 1.00 97.56 296 LEU A C 1
ATOM 2242 O O . LEU A 1 296 ? 3.857 -5.583 28.886 1.00 97.56 296 LEU A O 1
ATOM 2246 N N . THR A 1 297 ? 2.542 -3.764 28.819 1.00 98.00 297 THR A N 1
ATOM 2247 C CA . THR A 1 297 ? 1.262 -4.469 28.742 1.00 98.00 297 THR A CA 1
ATOM 2248 C C . THR A 1 297 ? 0.617 -4.195 27.392 1.00 98.00 297 THR A C 1
ATOM 2250 O O . THR A 1 297 ? 0.238 -3.060 27.107 1.00 98.00 297 THR A O 1
ATOM 2253 N N . LEU A 1 298 ? 0.465 -5.232 26.569 1.00 98.31 298 LEU A N 1
ATOM 2254 C CA . LEU A 1 298 ? -0.199 -5.172 25.269 1.00 98.31 298 LEU A CA 1
ATOM 2255 C C . LEU A 1 298 ? -1.430 -6.075 25.286 1.00 98.31 298 LEU A C 1
ATOM 2257 O O . LEU A 1 298 ? -1.335 -7.276 25.529 1.00 98.31 298 LEU A O 1
ATOM 2261 N N . THR A 1 299 ? -2.585 -5.496 24.975 1.00 98.31 299 THR A N 1
ATOM 2262 C CA . THR A 1 299 ? -3.811 -6.243 24.678 1.00 98.31 299 THR A CA 1
ATOM 2263 C C . THR A 1 299 ? -4.128 -6.112 23.200 1.00 98.31 299 THR A C 1
ATOM 2265 O O . THR A 1 299 ? -4.225 -4.994 22.697 1.00 98.31 299 THR A O 1
ATOM 2268 N N . GLY A 1 300 ? -4.314 -7.238 22.517 1.00 97.31 300 GLY A N 1
ATOM 2269 C CA . GLY A 1 300 ? -4.727 -7.297 21.117 1.00 97.31 300 GLY A CA 1
ATOM 2270 C C . GLY A 1 300 ? -6.086 -7.974 20.964 1.00 97.31 300 GLY A C 1
ATOM 2271 O O . GLY A 1 300 ? -6.421 -8.873 21.735 1.00 97.31 300 GLY A O 1
ATOM 2272 N N . THR A 1 301 ? -6.860 -7.567 19.957 1.00 96.38 301 THR A N 1
ATOM 2273 C CA . THR A 1 301 ? -8.144 -8.193 19.612 1.00 96.38 301 THR A CA 1
ATOM 2274 C C . THR A 1 301 ? -8.341 -8.364 18.109 1.00 96.38 301 THR A C 1
ATOM 2276 O O . THR A 1 301 ? -7.881 -7.536 17.320 1.00 96.38 301 THR A O 1
ATOM 2279 N N . VAL A 1 302 ? -9.087 -9.406 17.731 1.00 95.19 302 VAL A N 1
ATOM 2280 C CA . VAL A 1 302 ? -9.676 -9.598 16.399 1.00 95.19 302 VAL A CA 1
ATOM 2281 C C . VAL A 1 302 ? -11.179 -9.838 16.561 1.00 95.19 302 VAL A C 1
ATOM 2283 O O . VAL A 1 302 ? -11.590 -10.704 17.332 1.00 95.19 302 VAL A O 1
ATOM 2286 N N . THR A 1 303 ? -12.011 -9.067 15.856 1.00 93.88 303 THR A N 1
ATOM 2287 C CA . THR A 1 303 ? -13.485 -9.132 15.970 1.00 93.88 303 THR A CA 1
ATOM 2288 C C . THR A 1 303 ? -14.128 -9.302 14.597 1.00 93.88 303 THR A C 1
ATOM 2290 O O . THR A 1 303 ? -13.777 -8.571 13.687 1.00 93.88 303 THR A O 1
ATOM 2293 N N . ALA A 1 304 ? -15.083 -10.212 14.416 1.00 91.69 304 ALA A N 1
ATOM 2294 C CA . ALA A 1 304 ? -15.810 -10.350 13.151 1.00 91.69 304 ALA A CA 1
ATOM 2295 C C . ALA A 1 304 ? -16.575 -9.062 12.781 1.00 91.69 304 ALA A C 1
ATOM 2297 O O . ALA A 1 304 ? -16.963 -8.291 13.658 1.00 91.69 304 ALA A O 1
ATOM 2298 N N . LEU A 1 305 ? -16.805 -8.811 11.486 1.00 87.06 305 LEU A N 1
ATOM 2299 C CA . LEU A 1 305 ? -17.416 -7.559 10.993 1.00 87.06 305 LEU A CA 1
ATOM 2300 C C . LEU A 1 305 ? -18.844 -7.309 11.505 1.00 87.06 305 LEU A C 1
ATOM 2302 O O . LEU A 1 305 ? -19.304 -6.165 11.544 1.00 87.06 305 LEU A O 1
ATOM 2306 N N . ASP A 1 306 ? -19.551 -8.371 11.874 1.00 88.00 306 ASP A N 1
ATOM 2307 C CA . ASP A 1 306 ? -20.875 -8.345 12.492 1.00 88.00 306 ASP A CA 1
ATOM 2308 C C . ASP A 1 306 ? -20.823 -8.232 14.030 1.00 88.00 306 ASP A C 1
ATOM 2310 O O . ASP A 1 306 ? -21.851 -7.986 14.652 1.00 88.00 306 ASP A O 1
ATOM 2314 N N . GLY A 1 307 ? -19.642 -8.371 14.640 1.00 90.44 307 GLY A N 1
ATOM 2315 C CA . GLY A 1 307 ? -19.430 -8.389 16.088 1.00 90.44 307 GLY A CA 1
ATOM 2316 C C . GLY A 1 307 ? -19.650 -9.752 16.763 1.00 90.44 307 GLY A C 1
ATOM 2317 O O . GLY A 1 307 ? -19.427 -9.863 17.973 1.00 90.44 307 GLY A O 1
ATOM 2318 N N . SER A 1 308 ? -20.055 -10.791 16.018 1.00 91.44 308 SER A N 1
ATOM 2319 C CA . SER A 1 308 ? -20.503 -12.079 16.577 1.00 91.44 308 SER A CA 1
ATOM 2320 C C . SER A 1 308 ? -19.367 -12.894 17.197 1.00 91.44 308 SER A C 1
ATOM 2322 O O . SER A 1 308 ? -19.509 -13.443 18.291 1.00 91.44 308 SER A O 1
ATOM 2324 N N . LYS A 1 309 ? -18.208 -12.932 16.531 1.00 93.25 309 LYS A N 1
ATOM 2325 C CA . LYS A 1 309 ? -16.984 -13.581 17.018 1.00 93.25 309 LYS A CA 1
ATOM 2326 C C . LYS A 1 309 ? -15.961 -12.545 17.457 1.00 93.25 309 LYS A C 1
ATOM 2328 O O . LYS A 1 309 ? -15.774 -11.524 16.800 1.00 93.25 309 LYS A O 1
ATOM 2333 N N . HIS A 1 310 ? -15.275 -12.828 18.554 1.00 94.69 310 HIS A N 1
ATOM 2334 C CA . HIS A 1 310 ? -14.275 -11.941 19.127 1.00 94.69 310 HIS A CA 1
ATOM 2335 C C . HIS A 1 310 ? -13.254 -12.759 19.901 1.00 94.69 310 HIS A C 1
ATOM 2337 O O . HIS A 1 310 ? -13.626 -13.598 20.721 1.00 94.69 310 HIS A O 1
ATOM 2343 N N . VAL A 1 311 ? -11.982 -12.471 19.665 1.00 95.62 311 VAL A N 1
ATOM 2344 C CA . VAL A 1 311 ? -10.867 -13.006 20.440 1.00 95.62 311 VAL A CA 1
ATOM 2345 C C . VAL A 1 311 ? -10.029 -11.846 20.950 1.00 95.62 311 VAL A C 1
ATOM 2347 O O . VAL A 1 311 ? -9.822 -10.854 20.245 1.00 95.62 311 VAL A O 1
ATOM 2350 N N . GLN A 1 312 ? -9.575 -11.954 22.192 1.00 96.56 312 GLN A N 1
ATOM 2351 C CA . GLN A 1 312 ? -8.741 -10.956 22.846 1.00 96.56 312 GLN A CA 1
ATOM 2352 C C . GLN A 1 312 ? -7.730 -11.658 23.743 1.00 96.56 312 GLN A C 1
ATOM 2354 O O . GLN A 1 312 ? -8.055 -12.639 24.412 1.00 96.56 312 GLN A O 1
ATOM 2359 N N . HIS A 1 313 ? -6.509 -11.138 23.766 1.00 97.38 313 HIS A N 1
ATOM 2360 C CA . HIS A 1 313 ? -5.455 -11.636 24.630 1.00 97.38 313 HIS A CA 1
ATOM 2361 C C . HIS A 1 313 ? -4.580 -10.484 25.114 1.00 97.38 313 HIS A C 1
ATOM 2363 O O . HIS A 1 313 ? -4.374 -9.507 24.389 1.00 97.38 313 HIS A O 1
ATOM 2369 N N . THR A 1 314 ? -4.073 -10.615 26.337 1.00 98.00 314 THR A N 1
ATOM 2370 C CA . THR A 1 314 ? -3.232 -9.620 26.997 1.00 98.00 314 THR A CA 1
ATOM 2371 C C . THR A 1 314 ? -1.953 -10.285 27.468 1.00 98.00 314 THR A C 1
ATOM 2373 O O . THR A 1 314 ? -2.006 -11.267 28.202 1.00 98.00 314 THR A O 1
ATOM 2376 N N . VAL A 1 315 ? -0.817 -9.706 27.092 1.00 97.31 315 VAL A N 1
ATOM 2377 C CA . VAL A 1 315 ? 0.499 -10.057 27.631 1.00 97.31 315 VAL A CA 1
ATOM 2378 C C . VAL A 1 315 ? 1.031 -8.856 28.402 1.00 97.31 315 VAL A C 1
ATOM 2380 O O . VAL A 1 315 ? 0.891 -7.715 27.961 1.00 97.31 315 VAL A O 1
ATOM 2383 N N . SER A 1 316 ? 1.622 -9.114 29.566 1.00 97.06 316 SER A N 1
ATOM 2384 C CA . SER A 1 316 ? 2.286 -8.111 30.395 1.00 97.06 316 SER A CA 1
ATOM 2385 C C . SER A 1 316 ? 3.638 -8.657 30.834 1.00 97.06 316 SER A C 1
ATOM 2387 O O . SER A 1 316 ? 3.689 -9.672 31.525 1.00 97.06 316 SER A O 1
ATOM 2389 N N . THR A 1 317 ? 4.724 -8.018 30.405 1.00 96.19 317 THR A N 1
ATOM 2390 C CA . THR A 1 317 ? 6.092 -8.437 30.741 1.00 96.19 317 THR A CA 1
ATOM 2391 C C . THR A 1 317 ? 7.021 -7.236 30.840 1.00 96.19 317 THR A C 1
ATOM 2393 O O . THR A 1 317 ? 6.757 -6.184 30.259 1.00 96.19 317 THR A O 1
ATOM 2396 N N . VAL A 1 318 ? 8.113 -7.388 31.582 1.00 96.88 318 VAL A N 1
ATOM 2397 C CA . VAL A 1 318 ? 9.200 -6.408 31.585 1.00 96.88 318 VAL A CA 1
ATOM 2398 C C . VAL A 1 318 ? 9.991 -6.561 30.288 1.00 96.88 318 VAL A C 1
ATOM 2400 O O . VAL A 1 318 ? 10.332 -7.677 29.904 1.00 96.88 318 VAL A O 1
ATOM 2403 N N . VAL A 1 319 ? 10.244 -5.439 29.619 1.00 95.44 319 VAL A N 1
ATOM 2404 C CA . VAL A 1 319 ? 11.068 -5.332 28.413 1.00 95.44 319 VAL A CA 1
ATOM 2405 C C . VAL A 1 319 ? 12.154 -4.283 28.630 1.00 95.44 319 VAL A C 1
ATOM 2407 O O . VAL A 1 319 ? 11.936 -3.269 29.293 1.00 95.44 319 VAL A O 1
ATOM 2410 N N . SER A 1 320 ? 13.329 -4.534 28.075 1.00 94.69 320 SER A N 1
ATOM 2411 C CA . SER A 1 320 ? 14.533 -3.709 28.188 1.00 94.69 320 SER A CA 1
ATOM 2412 C C . SER A 1 320 ? 15.065 -3.234 26.832 1.00 94.69 320 SER A C 1
ATOM 2414 O O . SER A 1 320 ? 15.997 -2.432 26.776 1.00 94.69 320 SER A O 1
ATOM 2416 N N . SER A 1 321 ? 14.451 -3.688 25.737 1.00 94.69 321 SER A N 1
ATOM 2417 C CA . SER A 1 321 ? 14.831 -3.353 24.367 1.00 94.69 321 SER A CA 1
ATOM 2418 C C . SER A 1 321 ? 13.615 -3.253 23.443 1.00 94.69 321 SER A C 1
ATOM 2420 O O . SER A 1 321 ? 12.514 -3.723 23.752 1.00 94.69 321 SER A O 1
ATOM 2422 N N . ALA A 1 322 ? 13.822 -2.647 22.273 1.00 92.94 322 ALA A N 1
ATOM 2423 C CA . ALA A 1 322 ? 12.802 -2.583 21.234 1.00 92.94 322 ALA A CA 1
ATOM 2424 C C . ALA A 1 322 ? 12.470 -3.984 20.689 1.00 92.94 322 ALA A C 1
ATOM 2426 O O . ALA A 1 322 ? 11.316 -4.265 20.375 1.00 92.94 322 ALA A O 1
ATOM 2427 N N . GLU A 1 323 ? 13.466 -4.865 20.611 1.00 95.38 323 GLU A N 1
ATOM 2428 C CA . GLU A 1 323 ? 13.349 -6.246 20.145 1.00 95.38 323 GLU A CA 1
ATOM 2429 C C . GLU A 1 323 ? 12.470 -7.082 21.082 1.00 95.38 323 GLU A C 1
ATOM 2431 O O . GLU A 1 323 ? 11.600 -7.821 20.615 1.00 95.38 323 GLU A O 1
ATOM 2436 N N . GLU A 1 324 ? 12.647 -6.923 22.398 1.00 96.69 324 GLU A N 1
ATOM 2437 C CA . GLU A 1 324 ? 11.789 -7.551 23.408 1.00 96.69 324 GLU A CA 1
ATOM 2438 C C . GLU A 1 324 ? 10.351 -7.028 23.323 1.00 96.69 324 GLU A C 1
ATOM 2440 O O . GLU A 1 324 ? 9.407 -7.818 23.361 1.00 96.69 324 GLU A O 1
ATOM 2445 N N . ALA A 1 325 ? 10.162 -5.717 23.128 1.00 96.56 325 ALA A N 1
ATOM 2446 C CA . ALA A 1 325 ? 8.835 -5.142 22.913 1.00 96.56 325 ALA A CA 1
ATOM 2447 C C . ALA A 1 325 ? 8.149 -5.719 21.660 1.00 96.56 325 ALA A C 1
ATOM 2449 O O . ALA A 1 325 ? 6.958 -6.035 21.686 1.00 96.56 325 ALA A O 1
ATOM 2450 N N . GLU A 1 326 ? 8.887 -5.911 20.563 1.00 96.38 326 GLU A N 1
ATOM 2451 C CA . GLU A 1 326 ? 8.350 -6.574 19.375 1.00 96.38 326 GLU A CA 1
ATOM 2452 C C . GLU A 1 326 ? 7.950 -8.032 19.630 1.00 96.38 326 GLU A C 1
ATOM 2454 O O . GLU A 1 326 ? 6.929 -8.471 19.093 1.00 96.38 326 GLU A O 1
ATOM 2459 N N . GLU A 1 327 ? 8.710 -8.780 20.438 1.00 96.44 327 GLU A N 1
ATOM 2460 C CA . GLU A 1 327 ? 8.368 -10.171 20.755 1.00 96.44 327 GLU A CA 1
ATOM 2461 C C . GLU A 1 327 ? 7.052 -10.268 21.528 1.00 96.44 327 GLU A C 1
ATOM 2463 O O . GLU A 1 327 ? 6.211 -11.092 21.174 1.00 96.44 327 GLU A O 1
ATOM 2468 N N . VAL A 1 328 ? 6.792 -9.346 22.464 1.00 97.62 328 VAL A N 1
ATOM 2469 C CA . VAL A 1 328 ? 5.479 -9.234 23.130 1.00 97.62 328 VAL A CA 1
ATOM 2470 C C . VAL A 1 328 ? 4.354 -9.104 22.104 1.00 97.62 328 VAL A C 1
ATOM 2472 O O . VAL A 1 328 ? 3.327 -9.778 22.200 1.00 97.62 328 VAL A O 1
ATOM 2475 N N . GLY A 1 329 ? 4.558 -8.269 21.082 1.00 96.56 329 GLY A N 1
ATOM 2476 C CA . GLY A 1 329 ? 3.636 -8.136 19.958 1.00 96.56 329 GLY A CA 1
ATOM 2477 C C . GLY A 1 329 ? 3.388 -9.452 19.224 1.00 96.56 329 GLY A C 1
ATOM 2478 O O . GLY A 1 329 ? 2.237 -9.838 18.990 1.00 96.56 329 GLY A O 1
ATOM 2479 N N . ARG A 1 330 ? 4.469 -10.158 18.877 1.00 95.12 330 ARG A N 1
ATOM 2480 C CA . ARG A 1 330 ? 4.401 -11.451 18.185 1.00 95.12 330 ARG A CA 1
ATOM 2481 C C . ARG A 1 330 ? 3.683 -12.505 19.025 1.00 95.12 330 ARG A C 1
ATOM 2483 O O . ARG A 1 330 ? 2.870 -13.246 18.477 1.00 95.12 330 ARG A O 1
ATOM 2490 N N . ASP A 1 331 ? 3.912 -12.545 20.330 1.00 95.69 331 ASP A N 1
ATOM 2491 C CA . ASP A 1 331 ? 3.314 -13.536 21.226 1.00 95.69 331 ASP A CA 1
ATOM 2492 C C . ASP A 1 331 ? 1.813 -13.330 21.431 1.00 95.69 331 ASP A C 1
ATOM 2494 O O . ASP A 1 331 ? 1.043 -14.297 21.369 1.00 95.69 331 ASP A O 1
ATOM 2498 N N . VAL A 1 332 ? 1.363 -12.077 21.565 1.00 97.25 332 VAL A N 1
ATOM 2499 C CA . VAL A 1 332 ? -0.075 -11.763 21.579 1.00 97.25 332 VAL A CA 1
ATOM 2500 C C . VAL A 1 332 ? -0.728 -12.236 20.277 1.00 97.25 332 VAL A C 1
ATOM 2502 O O . VAL A 1 332 ? -1.773 -12.885 20.313 1.00 97.25 332 VAL A O 1
ATOM 2505 N N . ALA A 1 333 ? -0.104 -11.975 19.124 1.00 94.19 333 ALA A N 1
ATOM 2506 C CA . ALA A 1 333 ? -0.644 -12.370 17.824 1.00 94.19 333 ALA A CA 1
ATOM 2507 C C . ALA A 1 333 ? -0.717 -13.895 17.648 1.00 94.19 333 ALA A C 1
ATOM 2509 O O . ALA A 1 333 ? -1.774 -14.412 17.283 1.00 94.19 333 ALA A O 1
ATOM 2510 N N . LYS A 1 334 ? 0.365 -14.627 17.955 1.00 93.19 334 LYS A N 1
ATOM 2511 C CA . LYS A 1 334 ? 0.395 -16.102 17.905 1.00 93.19 334 LYS A CA 1
ATOM 2512 C C . LYS A 1 334 ? -0.697 -16.703 18.795 1.00 93.19 334 LYS A C 1
ATOM 2514 O O . LYS A 1 334 ? -1.405 -17.619 18.381 1.00 93.19 334 LYS A O 1
ATOM 2519 N N . THR A 1 335 ? -0.873 -16.154 19.996 1.00 95.25 335 THR A N 1
ATOM 2520 C CA . THR A 1 335 ? -1.896 -16.628 20.935 1.00 95.25 335 THR A CA 1
ATOM 2521 C C . THR A 1 335 ? -3.304 -16.386 20.399 1.00 95.25 335 THR A C 1
ATOM 2523 O O . THR A 1 335 ? -4.139 -17.287 20.465 1.00 95.25 335 THR A O 1
ATOM 2526 N N . LEU A 1 336 ? -3.564 -15.217 19.802 1.00 94.44 336 LEU A N 1
ATOM 2527 C CA . LEU A 1 336 ? -4.843 -14.923 19.148 1.00 94.44 336 LEU A CA 1
ATOM 2528 C C . LEU A 1 336 ? -5.131 -15.865 17.974 1.00 94.44 336 LEU A C 1
ATOM 2530 O O . LEU A 1 336 ? -6.251 -16.357 17.850 1.00 94.44 336 LEU A O 1
ATOM 2534 N N . ILE A 1 337 ? -4.133 -16.155 17.134 1.00 90.25 337 ILE A N 1
ATOM 2535 C CA . ILE A 1 337 ? -4.260 -17.114 16.024 1.00 90.25 337 ILE A CA 1
ATOM 2536 C C . ILE A 1 337 ? -4.701 -18.480 16.556 1.00 90.25 337 ILE A C 1
ATOM 2538 O O . ILE A 1 337 ? -5.697 -19.023 16.080 1.00 90.25 337 ILE A O 1
ATOM 2542 N N . ASN A 1 338 ? -4.029 -18.977 17.596 1.00 90.06 338 ASN A N 1
ATOM 2543 C CA . ASN A 1 338 ? -4.330 -20.270 18.215 1.00 90.06 338 ASN A CA 1
ATOM 2544 C C . ASN A 1 338 ? -5.689 -20.313 18.933 1.00 90.06 338 ASN A C 1
ATOM 2546 O O . ASN A 1 338 ? -6.229 -21.392 19.152 1.00 90.06 338 ASN A O 1
ATOM 2550 N N . SER A 1 339 ? -6.247 -19.156 19.297 1.00 92.19 339 SER A N 1
ATOM 2551 C CA . SER A 1 339 ? -7.549 -19.039 19.968 1.00 92.19 339 SER A CA 1
ATOM 2552 C C . SER A 1 339 ? -8.702 -18.676 19.022 1.00 92.19 339 SER A C 1
ATOM 2554 O O . SER A 1 339 ? -9.810 -18.415 19.484 1.00 92.19 339 SER A O 1
ATOM 2556 N N . GLY A 1 340 ? -8.476 -18.713 17.701 1.00 89.81 340 GLY A N 1
ATOM 2557 C CA . GLY A 1 340 ? -9.528 -18.594 16.684 1.00 89.81 340 GLY A CA 1
ATOM 2558 C C . GLY A 1 340 ? -9.532 -17.285 15.888 1.00 89.81 340 GLY A C 1
ATOM 2559 O O . GLY A 1 340 ? -10.455 -17.056 15.107 1.00 89.81 340 GLY A O 1
ATOM 2560 N N . ALA A 1 341 ? -8.515 -16.423 16.028 1.00 90.06 341 ALA A N 1
ATOM 2561 C CA . ALA A 1 341 ? -8.398 -15.222 15.191 1.00 90.06 341 ALA A CA 1
ATOM 2562 C C . ALA A 1 341 ? -8.292 -15.562 13.702 1.00 90.06 341 ALA A C 1
ATOM 2564 O O . ALA A 1 341 ? -8.839 -14.833 12.876 1.00 90.06 341 ALA A O 1
ATOM 2565 N N . LYS A 1 342 ? -7.613 -16.668 13.364 1.00 86.81 342 LYS A N 1
ATOM 2566 C CA . LYS A 1 342 ? -7.413 -17.098 11.975 1.00 86.81 342 LYS A CA 1
ATOM 2567 C C . LYS A 1 342 ? -8.743 -17.308 11.255 1.00 86.81 342 LYS A C 1
ATOM 2569 O O . LYS A 1 342 ? -8.948 -16.746 10.188 1.00 86.81 342 LYS A O 1
ATOM 2574 N N . ASP A 1 343 ? -9.687 -17.993 11.893 1.00 87.69 343 ASP A N 1
ATOM 2575 C CA . ASP A 1 343 ? -11.010 -18.245 11.316 1.00 87.69 343 ASP A CA 1
ATOM 2576 C C . ASP A 1 343 ? -11.783 -16.951 11.036 1.00 87.69 343 ASP A C 1
ATOM 2578 O O . ASP A 1 343 ? -12.508 -16.854 10.043 1.00 87.69 343 ASP A O 1
ATOM 2582 N N . ILE A 1 344 ? -11.637 -15.951 11.915 1.00 89.00 344 ILE A N 1
ATOM 2583 C CA . ILE A 1 344 ? -12.256 -14.633 11.741 1.00 89.00 344 ILE A CA 1
ATOM 2584 C C . ILE A 1 344 ? -11.621 -13.916 10.544 1.00 89.00 344 ILE A C 1
ATOM 2586 O O . ILE A 1 344 ? -12.343 -13.412 9.687 1.00 89.00 344 ILE A O 1
ATOM 2590 N N . LEU A 1 345 ? -10.289 -13.883 10.468 1.00 84.00 345 LEU A N 1
ATOM 2591 C CA . LEU A 1 345 ? -9.559 -13.217 9.386 1.00 84.00 345 LEU A CA 1
ATOM 2592 C C . LEU A 1 345 ? -9.825 -13.880 8.026 1.00 84.00 345 LEU A C 1
ATOM 2594 O O . LEU A 1 345 ? -10.136 -13.183 7.061 1.00 84.00 345 LEU A O 1
ATOM 2598 N N . ASP A 1 346 ? -9.813 -15.212 7.965 1.00 82.62 346 ASP A N 1
ATOM 2599 C CA . ASP A 1 346 ? -10.093 -15.982 6.749 1.00 82.62 346 ASP A CA 1
ATOM 2600 C C . ASP A 1 346 ? -11.525 -15.747 6.247 1.00 82.62 346 ASP A C 1
ATOM 2602 O O . ASP A 1 346 ? -11.759 -15.610 5.045 1.00 82.62 346 ASP A O 1
ATOM 2606 N N . ALA A 1 347 ? -12.505 -15.670 7.156 1.00 81.50 347 ALA A N 1
ATOM 2607 C CA . ALA A 1 347 ? -13.886 -15.355 6.793 1.00 81.50 347 ALA A CA 1
ATOM 2608 C C . ALA A 1 347 ? -14.021 -13.941 6.208 1.00 81.50 347 ALA A C 1
ATOM 2610 O O . ALA A 1 347 ? -14.729 -13.749 5.221 1.00 81.50 347 ALA A O 1
ATOM 2611 N N . ILE A 1 348 ? -13.307 -12.971 6.781 1.00 76.62 348 ILE A N 1
ATOM 2612 C CA . ILE A 1 348 ? -13.322 -11.577 6.324 1.00 76.62 348 ILE A CA 1
ATOM 2613 C C . ILE A 1 348 ? -12.672 -11.431 4.953 1.00 76.62 348 ILE A C 1
ATOM 2615 O O . ILE A 1 348 ? -13.178 -10.665 4.133 1.00 76.62 348 ILE A O 1
ATOM 2619 N N . ASN A 1 349 ? -11.576 -12.146 4.700 1.00 72.50 349 ASN A N 1
ATOM 2620 C CA . ASN A 1 349 ? -10.920 -12.142 3.396 1.00 72.50 349 ASN A CA 1
ATOM 2621 C C . ASN A 1 349 ? -11.850 -12.726 2.322 1.00 72.50 349 ASN A C 1
ATOM 2623 O O . ASN A 1 349 ? -12.098 -12.065 1.320 1.00 72.50 349 ASN A O 1
ATOM 2627 N N . ARG A 1 350 ? -12.497 -13.871 2.589 1.00 73.44 350 ARG A N 1
ATOM 2628 C CA . ARG A 1 350 ? -13.498 -14.447 1.670 1.00 73.44 350 ARG A CA 1
ATOM 2629 C C . ARG A 1 350 ? -14.664 -13.497 1.379 1.00 73.44 350 ARG A C 1
ATOM 2631 O O . ARG A 1 350 ? -15.094 -13.374 0.234 1.00 73.44 350 ARG A O 1
ATOM 2638 N N . GLU A 1 351 ? -15.195 -12.824 2.402 1.00 70.44 351 GLU A N 1
ATOM 2639 C CA . GLU A 1 351 ? -16.284 -11.855 2.220 1.00 70.44 351 GLU A CA 1
ATOM 2640 C C . GLU A 1 351 ? -15.830 -10.619 1.431 1.00 70.44 351 GLU A C 1
ATOM 2642 O O . GLU A 1 351 ? -16.592 -10.094 0.613 1.00 70.44 351 GLU A O 1
ATOM 2647 N N . ARG A 1 352 ? -14.580 -10.182 1.629 1.00 67.00 352 ARG A N 1
ATOM 2648 C CA . ARG A 1 352 ? -13.975 -9.081 0.876 1.00 67.00 352 ARG A CA 1
ATOM 2649 C C . ARG A 1 352 ? -13.926 -9.415 -0.601 1.00 67.00 352 ARG A C 1
ATOM 2651 O O . ARG A 1 352 ? -14.444 -8.639 -1.400 1.00 67.00 352 ARG A O 1
ATOM 2658 N N . ASP A 1 353 ? -13.360 -10.567 -0.935 1.00 63.97 353 ASP A N 1
ATOM 2659 C CA . ASP A 1 353 ? -13.193 -11.012 -2.316 1.00 63.97 353 ASP A CA 1
ATOM 2660 C C . ASP A 1 353 ? -14.560 -11.134 -2.996 1.00 63.97 353 ASP A C 1
ATOM 2662 O O . ASP A 1 353 ? -14.784 -10.572 -4.068 1.00 63.97 353 ASP A O 1
ATOM 2666 N N . ALA A 1 354 ? -15.543 -11.727 -2.310 1.00 67.75 354 ALA A N 1
ATOM 2667 C CA . ALA A 1 354 ? -16.913 -11.810 -2.808 1.00 67.75 354 ALA A CA 1
ATOM 2668 C C . ALA A 1 354 ? -17.559 -10.430 -3.040 1.00 67.75 354 ALA A C 1
ATOM 2670 O O . ALA A 1 354 ? -18.324 -10.251 -3.990 1.00 67.75 354 ALA A O 1
ATOM 2671 N N . ARG A 1 355 ? -17.292 -9.440 -2.179 1.00 65.31 355 ARG A N 1
ATOM 2672 C CA . ARG A 1 355 ? -17.863 -8.091 -2.306 1.00 65.31 355 ARG A CA 1
ATOM 2673 C C . ARG A 1 355 ? -17.198 -7.286 -3.421 1.00 65.31 355 ARG A C 1
ATOM 2675 O O . ARG A 1 355 ? -17.914 -6.595 -4.140 1.00 65.31 355 ARG A O 1
ATOM 2682 N N . VAL A 1 356 ? -15.882 -7.427 -3.597 1.00 59.12 356 VAL A N 1
ATOM 2683 C CA . VAL A 1 356 ? -15.143 -6.871 -4.744 1.00 59.12 356 VAL A CA 1
ATOM 2684 C C . VAL A 1 356 ? -15.732 -7.404 -6.049 1.00 59.12 356 VAL A C 1
ATOM 2686 O O . VAL A 1 356 ? -16.046 -6.619 -6.940 1.00 59.12 356 VAL A O 1
ATOM 2689 N N . GLN A 1 357 ? -15.972 -8.716 -6.138 1.00 62.47 357 GLN A N 1
ATOM 2690 C CA . GLN A 1 357 ? -16.572 -9.325 -7.328 1.00 62.47 357 GLN A CA 1
ATOM 2691 C C . GLN A 1 357 ? -17.987 -8.794 -7.613 1.00 62.47 357 GLN A C 1
ATOM 2693 O O . GLN A 1 357 ? -18.299 -8.450 -8.750 1.00 62.47 357 GLN A O 1
ATOM 2698 N N . ARG A 1 358 ? -18.837 -8.628 -6.587 1.00 69.31 358 ARG A N 1
ATOM 2699 C CA . ARG A 1 358 ? -20.187 -8.049 -6.762 1.00 69.31 358 ARG A CA 1
ATOM 2700 C C . ARG A 1 358 ? -20.167 -6.591 -7.215 1.00 69.31 358 ARG A C 1
ATOM 2702 O O . ARG A 1 358 ? -21.046 -6.189 -7.970 1.00 69.31 358 ARG A O 1
ATOM 2709 N N . GLU A 1 359 ? -19.236 -5.777 -6.718 1.00 56.78 359 GLU A N 1
ATOM 2710 C CA . GLU A 1 359 ? -19.116 -4.383 -7.167 1.00 56.78 359 GLU A CA 1
ATOM 2711 C C . GLU A 1 359 ? -18.613 -4.304 -8.607 1.00 56.78 359 GLU A C 1
ATOM 2713 O O . GLU A 1 359 ? -19.213 -3.585 -9.399 1.00 56.78 359 GLU A O 1
ATOM 2718 N N . ARG A 1 360 ? -17.634 -5.134 -8.987 1.00 57.50 360 ARG A N 1
ATOM 2719 C CA . ARG A 1 360 ? -17.200 -5.276 -10.386 1.00 57.50 360 ARG A CA 1
ATOM 2720 C C . ARG A 1 360 ? -18.340 -5.702 -11.305 1.00 57.50 360 ARG A C 1
ATOM 2722 O O . ARG A 1 360 ? -18.499 -5.136 -12.380 1.00 57.50 360 ARG A O 1
ATOM 2729 N N . GLN A 1 361 ? -19.171 -6.643 -10.860 1.00 62.94 361 GLN A N 1
ATOM 2730 C CA . GLN A 1 361 ? -20.346 -7.083 -11.607 1.00 62.94 361 GLN A CA 1
ATOM 2731 C C . GLN A 1 361 ? -21.374 -5.953 -11.770 1.00 62.94 361 GLN A C 1
ATOM 2733 O O . GLN A 1 361 ? -21.888 -5.751 -12.865 1.00 62.94 361 GLN A O 1
ATOM 2738 N N . LYS A 1 362 ? -21.623 -5.156 -10.721 1.00 62.19 362 LYS A N 1
ATOM 2739 C CA . LYS A 1 362 ? -22.507 -3.979 -10.798 1.00 62.19 362 LYS A CA 1
ATOM 2740 C C . LYS A 1 362 ? -21.958 -2.880 -11.703 1.00 62.19 362 LYS A C 1
ATOM 2742 O O . LYS A 1 362 ? -22.737 -2.248 -12.411 1.00 62.19 362 LYS A O 1
ATOM 2747 N N . ASP A 1 363 ? -20.652 -2.639 -11.673 1.00 52.38 363 ASP A N 1
ATOM 2748 C CA . ASP A 1 363 ? -20.004 -1.652 -12.537 1.00 52.38 363 ASP A CA 1
ATOM 2749 C C . ASP A 1 363 ? -20.030 -2.111 -14.005 1.00 52.38 363 ASP A C 1
ATOM 2751 O O . ASP A 1 363 ? -20.340 -1.308 -14.884 1.00 52.38 363 ASP A O 1
ATOM 2755 N N . ALA A 1 364 ? -19.837 -3.409 -14.268 1.00 57.59 364 ALA A N 1
ATOM 2756 C CA . ALA A 1 364 ? -20.011 -4.009 -15.592 1.00 57.59 364 ALA A CA 1
ATOM 2757 C C . ALA A 1 364 ? -21.470 -3.919 -16.083 1.00 57.59 364 ALA A C 1
ATOM 2759 O O . ALA A 1 364 ? -21.723 -3.483 -17.204 1.00 57.59 364 ALA A O 1
ATOM 2760 N N . GLU A 1 365 ? -22.449 -4.239 -15.231 1.00 59.97 365 GLU A N 1
ATOM 2761 C CA . GLU A 1 365 ? -23.881 -4.095 -15.536 1.00 59.97 365 GLU A CA 1
ATOM 2762 C C . GLU A 1 365 ? -24.288 -2.636 -15.780 1.00 59.97 365 GLU A C 1
ATOM 2764 O O . GLU A 1 365 ? -25.160 -2.359 -16.603 1.00 59.97 365 GLU A O 1
ATOM 2769 N N . ARG A 1 366 ? -23.671 -1.681 -15.073 1.00 59.69 366 ARG A N 1
ATOM 2770 C CA . ARG A 1 366 ? -23.906 -0.246 -15.269 1.00 59.69 366 ARG A CA 1
ATOM 2771 C C . ARG A 1 366 ? -23.286 0.257 -16.571 1.00 59.69 366 ARG A C 1
ATOM 2773 O O . ARG A 1 366 ? -23.891 1.107 -17.213 1.00 59.69 366 ARG A O 1
ATOM 2780 N N . ALA A 1 367 ? -22.135 -0.284 -16.969 1.00 52.25 367 ALA A N 1
ATOM 2781 C CA . ALA A 1 367 ? -21.492 0.007 -18.250 1.00 52.25 367 ALA A CA 1
ATOM 2782 C C . ALA A 1 367 ? -22.250 -0.586 -19.456 1.00 52.25 367 ALA A C 1
ATOM 2784 O O . ALA A 1 367 ? -22.116 -0.083 -20.567 1.00 52.25 367 ALA A O 1
ATOM 2785 N N . LEU A 1 368 ? -23.062 -1.627 -19.238 1.00 49.22 368 LEU A N 1
ATOM 2786 C CA . LEU A 1 368 ? -23.872 -2.301 -20.262 1.00 49.22 368 LEU A CA 1
ATOM 2787 C C . LEU A 1 368 ? -25.274 -1.696 -20.465 1.00 49.22 368 LEU A C 1
ATOM 2789 O O . LEU A 1 368 ? -25.989 -2.134 -21.368 1.00 49.22 368 LEU A O 1
ATOM 2793 N N . ARG A 1 369 ? -25.699 -0.706 -19.666 1.00 44.34 369 ARG A N 1
ATOM 2794 C CA . ARG A 1 369 ? -26.980 -0.020 -19.905 1.00 44.34 369 ARG A CA 1
ATOM 2795 C C . ARG A 1 369 ? -26.827 1.021 -21.018 1.00 44.34 369 ARG A C 1
ATOM 2797 O O . ARG A 1 369 ? -25.961 1.886 -20.897 1.00 44.34 369 ARG A O 1
ATOM 2804 N N . PRO A 1 370 ? -27.677 0.996 -22.060 1.00 42.75 370 PRO A N 1
ATOM 2805 C CA . PRO A 1 370 ? -27.818 2.133 -22.961 1.00 42.75 370 PRO A CA 1
ATOM 2806 C C . PRO A 1 370 ? -28.207 3.372 -22.147 1.00 42.75 370 PRO A C 1
ATOM 2808 O O . PRO A 1 370 ? -29.010 3.259 -21.219 1.00 42.75 370 PRO A O 1
ATOM 2811 N N . GLU A 1 371 ? -27.655 4.540 -22.480 1.00 42.91 371 GLU A N 1
ATOM 2812 C CA . GLU A 1 371 ? -28.144 5.815 -21.950 1.00 42.91 371 GLU A CA 1
ATOM 2813 C C . GLU A 1 371 ? -29.599 6.014 -22.400 1.00 42.91 371 GLU A C 1
ATOM 2815 O O . GLU A 1 371 ? -29.874 6.537 -23.479 1.00 42.91 371 GLU A O 1
ATOM 2820 N N . GLU A 1 372 ? -30.557 5.572 -21.587 1.00 37.88 372 GLU A N 1
ATOM 2821 C CA . GLU A 1 372 ? -31.909 6.105 -21.653 1.00 37.88 372 GLU A CA 1
ATOM 2822 C C . GLU A 1 372 ? -31.828 7.541 -21.140 1.00 37.88 372 GLU A C 1
ATOM 2824 O O . GLU A 1 372 ? -31.509 7.789 -19.975 1.00 37.88 372 GLU A O 1
ATOM 2829 N N . ALA A 1 373 ? -32.026 8.489 -22.056 1.00 38.06 373 ALA A N 1
ATOM 2830 C CA . ALA A 1 373 ? -32.105 9.903 -21.749 1.00 38.06 373 ALA A CA 1
ATOM 2831 C C . ALA A 1 373 ? -33.211 10.122 -20.708 1.00 38.06 373 ALA A C 1
ATOM 2833 O O . ALA A 1 373 ? -34.398 10.034 -21.015 1.00 38.06 373 ALA A O 1
ATOM 2834 N N . ASP A 1 374 ? -32.798 10.386 -19.473 1.00 38.88 374 ASP A N 1
ATOM 2835 C CA . ASP A 1 374 ? -33.682 10.754 -18.378 1.00 38.88 374 ASP A CA 1
ATOM 2836 C C . ASP A 1 374 ? -34.271 12.142 -18.695 1.00 38.88 374 ASP A C 1
ATOM 2838 O O . ASP A 1 374 ? -33.607 13.175 -18.551 1.00 38.88 374 ASP A O 1
ATOM 2842 N N . GLU A 1 375 ? -35.508 12.173 -19.207 1.00 39.50 375 GLU A N 1
ATOM 2843 C CA . GLU A 1 375 ? -36.251 13.395 -19.570 1.00 39.50 375 GLU A CA 1
ATOM 2844 C C . GLU A 1 375 ? -36.416 14.378 -18.389 1.00 39.50 375 GLU A C 1
ATOM 2846 O O . GLU A 1 375 ? -36.803 15.535 -18.590 1.00 39.50 375 GLU A O 1
ATOM 2851 N N . ASP A 1 376 ? -36.086 13.966 -17.162 1.00 39.75 376 ASP A N 1
ATOM 2852 C CA . ASP A 1 376 ? -36.228 14.775 -15.953 1.00 39.75 376 ASP A CA 1
ATOM 2853 C C . ASP A 1 376 ? -35.032 15.706 -15.655 1.00 39.75 376 ASP A C 1
ATOM 2855 O O . ASP A 1 376 ? -35.187 16.683 -14.912 1.00 39.75 376 ASP A O 1
ATOM 2859 N N . ASP A 1 377 ? -33.860 15.507 -16.279 1.00 37.94 377 ASP A N 1
ATOM 2860 C CA . ASP A 1 377 ? -32.683 16.368 -16.035 1.00 37.94 377 ASP A CA 1
ATOM 2861 C C . ASP A 1 377 ? -32.677 17.650 -16.903 1.00 37.94 377 ASP A C 1
ATOM 2863 O O . ASP A 1 377 ? -32.048 18.660 -16.568 1.00 37.94 377 ASP A O 1
ATOM 2867 N N . LEU A 1 378 ? -33.487 17.685 -17.971 1.00 36.19 378 LEU A N 1
ATOM 2868 C CA . LEU A 1 378 ? -33.689 18.870 -18.821 1.00 36.19 378 LEU A CA 1
ATOM 2869 C C . LEU A 1 378 ? -34.620 19.927 -18.199 1.00 36.19 378 LEU A C 1
ATOM 2871 O O . LEU A 1 378 ? -34.617 21.077 -18.639 1.00 36.19 378 LEU A O 1
ATOM 2875 N N . LYS A 1 379 ? -35.360 19.596 -17.131 1.00 38.06 379 LYS A N 1
ATOM 2876 C CA . LYS A 1 379 ? -36.174 20.572 -16.377 1.00 38.06 379 LYS A CA 1
ATOM 2877 C C . LYS A 1 379 ? -35.415 21.264 -15.241 1.00 38.06 379 LYS A C 1
ATOM 2879 O O . LYS A 1 379 ? -35.879 22.290 -14.748 1.00 38.06 379 LYS A O 1
ATOM 2884 N N . ARG A 1 380 ? -34.241 20.760 -14.834 1.00 40.31 380 ARG A N 1
ATOM 2885 C CA . ARG A 1 380 ? -33.462 21.314 -13.705 1.00 40.31 380 ARG A CA 1
ATOM 2886 C C . ARG A 1 380 ? -32.440 22.387 -14.092 1.00 40.31 380 ARG A C 1
ATOM 2888 O O . ARG A 1 380 ? -31.894 23.041 -13.207 1.00 40.31 380 ARG A O 1
ATOM 2895 N N . LYS A 1 381 ? -32.204 22.622 -15.388 1.00 35.03 381 LYS A N 1
ATOM 2896 C CA . LYS A 1 381 ? -31.240 23.6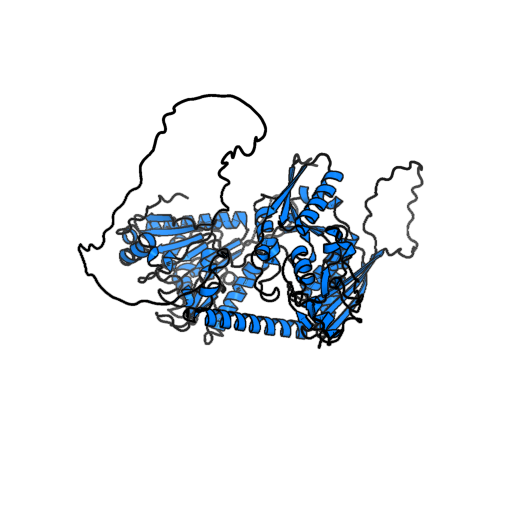21 -15.897 1.00 35.03 381 LYS A CA 1
ATOM 2897 C C . LYS A 1 381 ? -31.886 24.758 -16.700 1.00 35.03 381 LYS A C 1
ATOM 2899 O O . LYS A 1 381 ? -31.342 25.191 -17.710 1.00 35.03 381 LYS A O 1
ATOM 2904 N N . ALA A 1 382 ? -33.020 25.282 -16.238 1.00 29.80 382 ALA A N 1
ATOM 2905 C CA . ALA A 1 382 ? -33.524 26.575 -16.706 1.00 29.80 382 ALA A CA 1
ATOM 2906 C C . ALA A 1 382 ? -33.076 27.691 -15.736 1.00 29.80 382 ALA A C 1
ATOM 2908 O O . ALA A 1 382 ? -33.306 27.566 -14.531 1.00 29.80 382 ALA A O 1
ATOM 2909 N N . PRO A 1 383 ? -32.430 28.777 -16.205 1.00 31.67 383 PRO A N 1
ATOM 2910 C CA . PRO A 1 383 ? -32.064 29.893 -15.341 1.00 31.67 383 PRO A CA 1
ATOM 2911 C C . PRO A 1 383 ? -33.321 30.639 -14.872 1.00 31.67 383 PRO A C 1
ATOM 2913 O O . PRO A 1 383 ? -34.251 30.872 -15.644 1.00 31.67 383 PRO A O 1
ATOM 2916 N N . ALA A 1 384 ? -33.334 31.024 -13.595 1.00 32.41 384 ALA A N 1
ATOM 2917 C CA . ALA A 1 384 ? -34.399 31.816 -12.995 1.00 32.41 384 ALA A CA 1
ATOM 2918 C C . ALA A 1 384 ? -34.489 33.194 -13.674 1.00 32.41 384 ALA A C 1
ATOM 2920 O O . ALA A 1 384 ? -33.635 34.056 -13.471 1.00 32.41 384 ALA A O 1
ATOM 2921 N N . VAL A 1 385 ? -35.537 33.398 -14.473 1.00 30.94 385 VAL A N 1
ATOM 2922 C CA . VAL A 1 385 ? -35.922 34.712 -14.994 1.00 30.94 385 VAL A CA 1
ATOM 2923 C C . VAL A 1 385 ? -36.898 35.351 -14.007 1.00 30.94 385 VAL A C 1
ATOM 2925 O O . VAL A 1 385 ? -37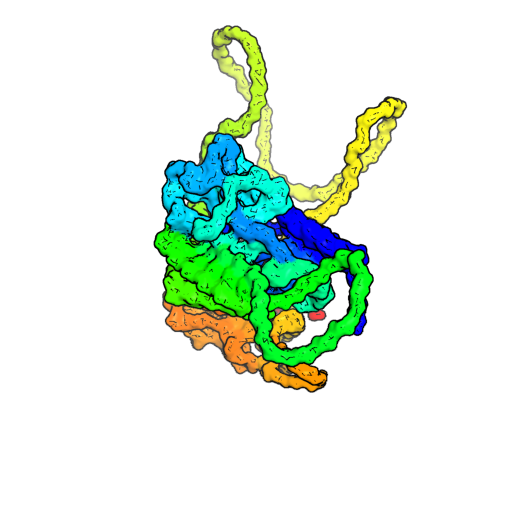.903 34.762 -13.611 1.00 30.94 385 VAL A O 1
ATOM 2928 N N . SER A 1 386 ? -36.557 36.564 -13.583 1.00 32.03 386 SER A N 1
ATOM 2929 C CA . SER A 1 386 ? -37.328 37.442 -12.706 1.00 32.03 386 SER A CA 1
ATOM 2930 C C . SER A 1 386 ? -38.748 37.697 -13.224 1.00 32.03 386 SER A C 1
ATOM 2932 O O . SER A 1 386 ? -38.930 38.066 -14.384 1.00 32.03 386 SER A O 1
ATOM 2934 N N . LYS A 1 387 ? -39.742 37.569 -12.336 1.00 27.89 387 LYS A N 1
ATOM 2935 C CA . LYS A 1 387 ? -41.135 37.987 -12.565 1.00 27.89 387 LYS A CA 1
ATOM 2936 C C . LYS A 1 387 ? -41.225 39.486 -12.896 1.00 27.89 387 LYS A C 1
ATOM 2938 O O . LYS A 1 387 ? -40.656 40.279 -12.146 1.00 27.89 387 LYS A O 1
ATOM 2943 N N . PRO A 1 388 ? -42.049 39.892 -13.874 1.00 28.50 388 PRO A N 1
ATOM 2944 C CA . PRO A 1 388 ? -42.742 41.168 -13.842 1.00 28.50 388 PRO A CA 1
ATOM 2945 C C . PRO A 1 388 ? -44.124 41.007 -13.192 1.00 28.50 388 PRO A C 1
ATOM 2947 O O . PRO A 1 388 ? -44.793 39.980 -13.313 1.00 28.50 388 PRO A O 1
ATOM 2950 N N . SER A 1 389 ? -44.512 42.046 -12.470 1.00 26.92 389 SER A N 1
ATOM 2951 C CA . SER A 1 389 ? -45.803 42.266 -11.828 1.00 26.92 389 SER A CA 1
ATOM 2952 C C . SER A 1 389 ? -46.937 42.513 -12.828 1.00 26.92 389 SER A C 1
ATOM 2954 O O . SER A 1 389 ? -46.725 43.189 -13.826 1.00 26.92 389 SER A O 1
ATOM 2956 N N . GLU A 1 390 ? -48.120 42.019 -12.451 1.00 27.95 390 GLU A N 1
ATOM 2957 C CA . GLU A 1 390 ? -49.468 42.592 -12.625 1.00 27.95 390 GLU A CA 1
ATOM 2958 C C . GLU A 1 390 ? -49.928 43.102 -14.002 1.00 27.95 390 GLU A C 1
ATOM 2960 O O . GLU A 1 390 ? -49.379 44.045 -14.560 1.00 27.95 390 GLU A O 1
ATOM 2965 N N . GLY A 1 391 ? -51.090 42.597 -14.441 1.00 27.05 391 GLY A N 1
ATOM 2966 C CA . GLY A 1 391 ? -52.022 43.411 -15.227 1.00 27.05 391 GLY A CA 1
ATOM 2967 C C . GLY A 1 391 ? -52.754 42.711 -16.370 1.00 27.05 391 GLY A C 1
ATOM 2968 O O . GLY A 1 391 ? -52.237 42.627 -17.472 1.00 27.05 391 GLY A O 1
ATOM 2969 N N . SER A 1 392 ? -53.995 42.315 -16.077 1.00 26.12 392 SER A N 1
ATOM 2970 C CA . SER A 1 392 ? -55.201 42.438 -16.919 1.00 26.12 392 SER A CA 1
ATOM 2971 C C . SER A 1 392 ? -55.287 41.791 -18.318 1.00 26.12 392 SER A C 1
ATOM 2973 O O . SER A 1 392 ? -54.651 42.228 -19.268 1.00 26.12 392 SER A O 1
ATOM 2975 N N . SER A 1 393 ? -56.258 40.869 -18.397 1.00 26.69 393 SER A N 1
ATOM 2976 C CA . SER A 1 393 ? -57.353 40.755 -19.385 1.00 26.69 393 SER A CA 1
ATOM 2977 C C . SER A 1 393 ? -57.072 40.518 -20.878 1.00 26.69 393 SER A C 1
ATOM 2979 O O . SER A 1 393 ? -56.367 41.273 -21.535 1.00 26.69 393 SER A O 1
ATOM 2981 N N . ASP A 1 394 ? -57.848 39.553 -21.382 1.00 27.81 394 ASP A N 1
ATOM 2982 C CA . ASP A 1 394 ? -58.333 39.358 -22.756 1.00 27.81 394 ASP A CA 1
ATOM 2983 C C . ASP A 1 394 ? -57.546 38.413 -23.687 1.00 27.81 394 ASP A C 1
ATOM 2985 O O . ASP A 1 394 ? -56.597 38.767 -24.381 1.00 27.81 394 ASP A O 1
ATOM 2989 N N . GLU A 1 395 ? -58.054 37.179 -23.769 1.00 23.69 395 GLU A N 1
ATOM 2990 C CA . GLU A 1 395 ? -58.153 36.411 -25.020 1.00 23.69 395 GLU A CA 1
ATOM 2991 C C . GLU A 1 395 ? -59.118 37.109 -26.013 1.00 23.69 395 GLU A C 1
ATOM 2993 O O . GLU A 1 395 ? -59.916 37.947 -25.588 1.00 23.69 395 GLU A O 1
ATOM 2998 N N . PRO A 1 396 ? -59.263 36.667 -27.283 1.00 44.31 396 PRO A N 1
ATOM 2999 C CA . PRO A 1 396 ? -58.362 35.920 -28.178 1.00 44.31 396 PRO A CA 1
ATOM 3000 C C . PRO A 1 396 ? -58.304 36.575 -29.587 1.00 44.31 396 PRO A C 1
ATOM 3002 O O . PRO A 1 396 ? -59.115 37.447 -29.895 1.00 44.31 396 PRO A O 1
ATOM 3005 N N . ARG A 1 397 ? -57.451 36.100 -30.519 1.00 26.23 397 ARG A N 1
ATOM 3006 C CA . ARG A 1 397 ? -57.857 35.937 -31.941 1.00 26.23 397 ARG A CA 1
ATOM 3007 C C . ARG A 1 397 ? -56.853 35.224 -32.852 1.00 26.23 397 ARG A C 1
ATOM 3009 O O . ARG A 1 397 ? -55.648 35.420 -32.816 1.00 26.23 397 ARG A O 1
ATOM 3016 N N . VAL A 1 398 ? -57.488 34.424 -33.695 1.00 25.28 398 VAL A N 1
ATOM 3017 C CA . VAL A 1 398 ? -57.067 33.580 -34.811 1.00 25.28 398 VAL A CA 1
ATOM 3018 C C . VAL A 1 398 ? -56.616 34.421 -36.025 1.00 25.28 398 VAL A C 1
ATOM 3020 O O . VAL A 1 398 ? -57.185 35.484 -36.258 1.00 25.28 398 VAL A O 1
ATOM 3023 N N . VAL A 1 399 ? -55.684 33.895 -36.835 1.00 23.92 399 VAL A N 1
ATOM 3024 C CA . VAL A 1 399 ? -55.782 33.644 -38.304 1.00 23.92 399 VAL A CA 1
ATOM 3025 C C . VAL A 1 399 ? -54.439 33.821 -39.042 1.00 23.92 399 VAL A C 1
ATOM 3027 O O . VAL A 1 399 ? -53.788 34.855 -38.979 1.00 23.92 399 VAL A O 1
ATOM 3030 N N . ASN A 1 400 ? -54.134 32.734 -39.757 1.00 25.53 400 ASN A N 1
ATOM 3031 C CA . ASN A 1 400 ? -53.252 32.408 -40.885 1.00 25.53 400 ASN A CA 1
ATOM 3032 C C . ASN A 1 400 ? -52.669 33.477 -41.839 1.00 25.53 400 ASN A C 1
ATOM 3034 O O . ASN A 1 400 ? -53.211 34.559 -42.036 1.00 25.53 400 ASN A O 1
ATOM 3038 N N . ASP A 1 401 ? -51.668 32.954 -42.572 1.00 24.75 401 ASP A N 1
ATOM 3039 C CA . ASP A 1 401 ? -51.048 33.368 -43.845 1.00 24.75 401 ASP A CA 1
ATOM 3040 C C . ASP A 1 401 ? -49.900 34.392 -43.697 1.00 24.75 401 ASP A C 1
ATOM 3042 O O . ASP A 1 401 ? -50.008 35.372 -42.978 1.00 24.75 401 ASP A O 1
ATOM 3046 N N . ILE A 1 402 ? -48.710 34.236 -44.298 1.00 24.56 402 ILE A N 1
ATOM 3047 C CA . ILE A 1 402 ? -48.416 34.035 -45.725 1.00 24.56 402 ILE A CA 1
ATOM 3048 C C . ILE A 1 402 ? -47.019 33.394 -45.923 1.00 24.56 402 ILE A C 1
ATOM 3050 O O . ILE A 1 402 ? -46.080 33.586 -45.153 1.00 24.56 402 ILE A O 1
ATOM 3054 N N . LYS A 1 403 ? -46.911 32.654 -47.032 1.00 23.22 403 LYS A N 1
ATOM 3055 C CA . LYS A 1 403 ? -45.752 31.973 -47.628 1.00 23.22 403 LYS A CA 1
ATOM 3056 C C . LYS A 1 403 ? -44.571 32.879 -48.054 1.00 23.22 403 LYS A C 1
ATOM 3058 O O . LYS A 1 403 ? -44.774 33.878 -48.725 1.00 23.22 403 LYS A O 1
ATOM 3063 N N . CYS A 1 404 ? -43.365 32.333 -47.838 1.00 21.77 404 CYS A N 1
ATOM 3064 C CA . CYS A 1 404 ? -42.256 32.102 -48.792 1.00 21.77 404 CYS A CA 1
ATOM 3065 C C . CYS A 1 404 ? -41.544 33.276 -49.500 1.00 21.77 404 CYS A C 1
ATOM 3067 O O . CYS A 1 404 ? -42.139 33.899 -50.366 1.00 21.77 404 CYS A O 1
ATOM 3069 N N . THR A 1 405 ? -40.208 33.345 -49.332 1.00 25.23 405 THR A N 1
ATOM 3070 C CA . THR A 1 405 ? -39.213 33.410 -50.436 1.00 25.23 405 THR A CA 1
ATOM 3071 C C . THR A 1 405 ? -37.821 32.900 -49.995 1.00 25.23 405 THR A C 1
ATOM 3073 O O . THR A 1 405 ? -37.260 33.452 -49.058 1.00 25.23 405 THR A O 1
ATOM 3076 N N . SER A 1 406 ? -37.328 31.850 -50.685 1.00 26.47 406 SER A N 1
ATOM 3077 C CA . SER A 1 406 ? -35.953 31.538 -51.187 1.00 26.47 406 SER A CA 1
ATOM 3078 C C . SER A 1 406 ? -34.694 32.005 -50.408 1.00 26.47 406 SER A C 1
ATOM 3080 O O . SER A 1 406 ? -34.645 33.142 -49.971 1.00 26.47 406 SER A O 1
ATOM 3082 N N . ALA A 1 407 ? -33.566 31.287 -50.310 1.00 25.00 407 ALA A N 1
ATOM 3083 C CA . ALA A 1 407 ? -32.959 30.315 -51.221 1.00 25.00 407 ALA A CA 1
ATOM 3084 C C . ALA A 1 407 ? -31.837 29.493 -50.529 1.00 25.00 407 ALA A C 1
ATOM 3086 O O . ALA A 1 407 ? -31.160 29.981 -49.631 1.00 25.00 407 ALA A O 1
ATOM 3087 N N . ASP A 1 408 ? -31.651 28.283 -51.058 1.00 24.83 408 ASP A N 1
ATOM 3088 C CA . ASP A 1 408 ? -30.415 27.516 -51.273 1.00 24.83 408 ASP A CA 1
ATOM 3089 C C . ASP A 1 408 ? -29.569 26.872 -50.148 1.00 24.83 408 ASP A C 1
ATOM 3091 O O . ASP A 1 408 ? -28.997 27.479 -49.249 1.00 24.83 408 ASP A O 1
ATOM 3095 N N . LYS A 1 409 ? -29.460 25.548 -50.344 1.00 26.23 409 LYS A N 1
ATOM 3096 C CA . LYS A 1 409 ? -28.559 24.522 -49.797 1.00 26.23 409 LYS A CA 1
ATOM 3097 C C . LYS A 1 409 ? -27.079 24.880 -49.976 1.00 26.23 409 LYS A C 1
ATOM 3099 O O . LYS A 1 409 ? -26.763 25.474 -50.989 1.00 26.23 409 LYS A O 1
ATOM 3104 N N . TYR A 1 410 ? -26.183 24.331 -49.141 1.00 23.55 410 TYR A N 1
ATOM 3105 C CA . TYR A 1 410 ? -25.022 23.525 -49.585 1.00 23.55 410 TYR A CA 1
ATOM 3106 C C . TYR A 1 410 ? -24.349 22.766 -48.419 1.00 23.55 410 TYR A C 1
ATOM 3108 O O . TYR A 1 410 ? -24.287 23.237 -47.289 1.00 23.55 410 TYR A O 1
ATOM 3116 N N . MET A 1 411 ? -23.870 21.558 -48.738 1.00 22.33 411 MET A N 1
ATOM 3117 C CA . MET A 1 411 ? -23.117 20.607 -47.906 1.00 22.33 411 MET A CA 1
ATOM 3118 C C . MET A 1 411 ? -21.589 20.814 -47.993 1.00 22.33 411 MET A C 1
ATOM 3120 O O . MET A 1 411 ? -21.093 21.192 -49.047 1.00 22.33 411 MET A O 1
ATOM 3124 N N . PHE A 1 412 ? -20.889 20.435 -46.909 1.00 24.41 412 PHE A N 1
ATOM 3125 C CA . PHE A 1 412 ? -19.518 19.881 -46.770 1.00 24.41 412 PHE A CA 1
ATOM 3126 C C . PHE A 1 412 ? -18.360 20.345 -47.689 1.00 24.41 412 PHE A C 1
ATOM 3128 O O . PHE A 1 412 ? -18.342 20.003 -48.868 1.00 24.41 412 PHE A O 1
ATOM 3135 N N . ARG A 1 413 ? -17.256 20.841 -47.083 1.00 22.11 413 ARG A N 1
ATOM 3136 C CA . ARG A 1 413 ? -15.921 20.174 -47.043 1.00 22.11 413 ARG A CA 1
ATOM 3137 C C . ARG A 1 413 ? -14.826 20.971 -46.294 1.00 22.11 413 ARG A C 1
ATOM 3139 O O . ARG A 1 413 ? -14.852 22.190 -46.228 1.00 22.11 413 ARG A O 1
ATOM 3146 N N . SER A 1 414 ? -13.884 20.182 -45.769 1.00 25.48 414 SER A N 1
ATOM 3147 C CA . SER A 1 414 ? -12.564 20.432 -45.151 1.00 25.48 414 SER A CA 1
ATOM 3148 C C . SER A 1 414 ? -11.647 21.466 -45.834 1.00 25.48 414 SER A C 1
ATOM 3150 O O . SER A 1 414 ? -11.658 21.525 -47.062 1.00 25.48 414 SER A O 1
ATOM 3152 N N . LEU A 1 415 ? -10.798 22.174 -45.056 1.00 25.47 415 LEU A N 1
ATOM 3153 C CA . LEU A 1 415 ? -9.313 22.168 -45.157 1.00 25.47 415 LEU A CA 1
ATOM 3154 C C . LEU A 1 415 ? -8.621 23.237 -44.261 1.00 25.47 415 LEU A C 1
ATOM 3156 O O . LEU A 1 415 ? -8.927 24.419 -44.340 1.00 25.47 415 LEU A O 1
ATOM 3160 N N . THR A 1 416 ? -7.705 22.744 -43.415 1.00 28.86 416 THR A N 1
ATOM 3161 C CA . THR A 1 416 ? -6.338 23.203 -43.042 1.00 28.86 416 THR A CA 1
ATOM 3162 C C . THR A 1 416 ? -5.940 24.679 -42.820 1.00 28.86 416 THR A C 1
ATOM 3164 O O . THR A 1 416 ? -6.194 25.561 -43.629 1.00 28.86 416 THR A O 1
ATOM 3167 N N . ASP A 1 417 ? -5.082 24.804 -41.795 1.00 27.48 417 ASP A N 1
ATOM 3168 C CA . ASP A 1 417 ? -3.977 25.749 -41.551 1.00 27.48 417 ASP A CA 1
ATOM 3169 C C . ASP A 1 417 ? -4.201 27.069 -40.789 1.00 27.48 417 ASP A C 1
ATOM 3171 O O . ASP A 1 417 ? -4.852 28.016 -41.217 1.00 27.48 417 ASP A O 1
ATOM 3175 N N . ASN A 1 418 ? -3.529 27.118 -39.631 1.00 27.12 418 ASN A N 1
ATOM 3176 C CA . ASN A 1 418 ? -3.449 28.210 -38.670 1.00 27.12 418 ASN A CA 1
ATOM 3177 C C . ASN A 1 418 ? -2.142 28.990 -38.876 1.00 27.12 418 ASN A C 1
ATOM 3179 O O . ASN A 1 418 ? -1.065 28.457 -38.607 1.00 27.12 418 ASN A O 1
ATOM 3183 N N . ARG A 1 419 ? -2.231 30.271 -39.251 1.00 30.17 419 ARG A N 1
ATOM 3184 C CA . ARG A 1 419 ? -1.252 31.320 -38.903 1.00 30.17 419 ARG A CA 1
ATOM 3185 C C . ARG A 1 419 ? -1.793 32.696 -39.287 1.00 30.17 419 ARG A C 1
ATOM 3187 O O . ARG A 1 419 ? -1.867 33.009 -40.468 1.00 30.17 419 ARG A O 1
ATOM 3194 N N . LEU A 1 420 ? -2.058 33.555 -38.303 1.00 25.42 420 LEU A N 1
ATOM 3195 C CA . LEU A 1 420 ? -1.962 35.002 -38.511 1.00 25.42 420 LEU A CA 1
ATOM 3196 C C . LEU A 1 420 ? -1.692 35.740 -37.194 1.00 25.42 420 LEU A C 1
ATOM 3198 O O . LEU A 1 420 ? -2.463 35.664 -36.241 1.00 25.42 420 LEU A O 1
ATOM 3202 N N . LEU A 1 421 ? -0.552 36.437 -37.175 1.00 26.70 421 LEU A N 1
ATOM 3203 C CA . LEU A 1 421 ? -0.207 37.485 -36.218 1.00 26.70 421 LEU A CA 1
ATOM 3204 C C . LEU A 1 421 ? -1.157 38.676 -36.390 1.00 26.70 421 LEU A C 1
ATOM 3206 O O . LEU A 1 421 ? -1.471 39.043 -37.521 1.00 26.70 421 LEU A O 1
ATOM 3210 N N . LEU A 1 422 ? -1.491 39.360 -35.293 1.00 24.70 422 LEU A N 1
ATOM 3211 C CA . LEU A 1 422 ? -2.053 40.708 -35.357 1.00 24.70 422 LEU A CA 1
ATOM 3212 C C . LEU A 1 422 ? -1.294 41.670 -34.438 1.00 24.70 422 LEU A C 1
ATOM 3214 O O . LEU A 1 422 ? -1.206 41.491 -33.226 1.00 24.70 422 LEU A O 1
ATOM 3218 N N . THR A 1 423 ? -0.716 42.681 -35.080 1.00 23.98 423 THR A N 1
ATOM 3219 C CA . THR A 1 423 ? 0.021 43.817 -34.525 1.00 23.98 423 THR A CA 1
ATOM 3220 C C . THR A 1 423 ? -0.966 44.908 -34.096 1.00 23.98 423 THR A C 1
ATOM 3222 O O . THR A 1 423 ? -1.898 45.204 -34.840 1.00 23.98 423 THR A O 1
ATOM 3225 N N . ILE A 1 424 ? -0.760 45.541 -32.936 1.00 27.73 424 ILE A N 1
ATOM 3226 C CA . ILE A 1 424 ? -1.572 46.679 -32.465 1.00 27.73 424 ILE A CA 1
ATOM 3227 C C . ILE A 1 424 ? -0.723 47.957 -32.488 1.00 27.73 424 ILE A C 1
ATOM 3229 O O . ILE A 1 424 ? 0.375 47.990 -31.935 1.00 27.73 424 ILE A O 1
ATOM 3233 N N . THR A 1 425 ? -1.247 49.019 -33.104 1.00 25.08 425 THR A N 1
ATOM 3234 C CA . THR A 1 425 ? -0.696 50.389 -33.077 1.00 25.08 425 THR A CA 1
ATOM 3235 C C . THR A 1 425 ? -1.482 51.295 -32.112 1.00 25.08 425 THR A C 1
ATOM 3237 O O . THR A 1 425 ? -2.702 51.140 -32.029 1.00 25.08 425 THR A O 1
ATOM 3240 N N . PRO A 1 426 ? -0.850 52.274 -31.428 1.00 37.53 426 PRO A N 1
ATOM 3241 C CA . PRO A 1 426 ? -1.480 53.046 -30.353 1.00 37.53 426 PRO A CA 1
ATOM 3242 C C . PRO A 1 426 ? -2.023 54.414 -30.813 1.00 37.53 426 PRO A C 1
ATOM 3244 O O . PRO A 1 426 ? -1.467 55.045 -31.714 1.00 37.53 426 PRO A O 1
ATOM 3247 N N . ARG A 1 427 ? -3.058 54.935 -30.134 1.00 28.62 427 ARG A N 1
ATOM 3248 C CA . ARG A 1 427 ? -3.421 56.365 -30.178 1.00 28.62 427 ARG A CA 1
ATOM 3249 C C . ARG A 1 427 ? -3.945 56.876 -28.827 1.00 28.62 427 ARG A C 1
ATOM 3251 O O . ARG A 1 427 ? -4.633 56.164 -28.108 1.00 28.62 427 ARG A O 1
ATOM 3258 N N . LEU A 1 428 ? -3.526 58.107 -28.525 1.00 33.06 428 LEU A N 1
ATOM 3259 C CA . LEU A 1 428 ? -3.531 58.845 -27.253 1.00 33.06 428 LEU A CA 1
ATOM 3260 C C . LEU A 1 428 ? -4.893 59.414 -26.803 1.00 33.06 428 LEU A C 1
ATOM 3262 O O . LEU A 1 428 ? -5.696 59.750 -27.671 1.00 33.06 428 LEU A O 1
ATOM 3266 N N . LEU A 1 429 ? -5.048 59.665 -25.482 1.00 28.80 429 LEU A N 1
ATOM 3267 C CA . LEU A 1 429 ? -5.393 60.948 -24.783 1.00 28.80 429 LEU A CA 1
ATOM 3268 C C . LEU A 1 429 ? -5.928 60.688 -23.329 1.00 28.80 429 LEU A C 1
ATOM 3270 O O . LEU A 1 429 ? -6.157 59.529 -23.000 1.00 28.80 429 LEU A O 1
ATOM 3274 N N . PRO A 1 430 ? -6.054 61.682 -22.407 1.00 33.09 430 PRO A N 1
ATOM 3275 C CA . PRO A 1 430 ? -5.025 62.116 -21.453 1.00 33.09 430 PRO A CA 1
ATOM 3276 C C . PRO A 1 430 ? -5.422 61.971 -19.957 1.00 33.09 430 PRO A C 1
ATOM 3278 O O . PRO A 1 430 ? -6.553 61.660 -19.598 1.00 33.09 430 PRO A O 1
ATOM 3281 N N . ALA A 1 431 ? -4.450 62.223 -19.075 1.00 33.28 431 ALA A N 1
ATOM 3282 C CA . ALA A 1 431 ? -4.514 62.037 -17.627 1.00 33.28 431 ALA A CA 1
ATOM 3283 C C . ALA A 1 431 ? -5.281 63.138 -16.869 1.00 33.28 431 ALA A C 1
ATOM 3285 O O . ALA A 1 431 ? -5.033 64.325 -17.075 1.00 33.28 431 ALA A O 1
ATOM 3286 N N . SER A 1 432 ? -6.120 62.748 -15.904 1.00 28.92 432 SER A N 1
ATOM 3287 C CA . SER A 1 432 ? -6.253 63.432 -14.605 1.00 28.92 432 SER A CA 1
ATOM 3288 C C . SER A 1 432 ? -7.123 62.634 -13.619 1.00 28.92 432 SER A C 1
ATOM 3290 O O . SER A 1 432 ? -8.169 62.108 -13.978 1.00 28.92 432 SER A O 1
ATOM 3292 N N . VAL A 1 433 ? -6.675 62.643 -12.357 1.00 29.19 433 VAL A N 1
ATOM 3293 C CA . VAL A 1 433 ? -7.329 62.193 -11.110 1.00 29.19 433 VAL A CA 1
ATOM 3294 C C . VAL A 1 433 ? -7.122 60.717 -10.713 1.00 29.19 433 VAL A C 1
ATOM 3296 O O . VAL A 1 433 ? -7.870 59.814 -11.068 1.00 29.19 433 VAL A O 1
ATOM 3299 N N . LEU A 1 434 ? -6.071 60.520 -9.904 1.00 29.30 434 LEU A N 1
ATOM 3300 C CA . LEU A 1 434 ? -5.828 59.376 -9.017 1.00 29.30 434 LEU A CA 1
ATOM 3301 C C . LEU A 1 434 ? -7.032 59.107 -8.092 1.00 29.30 434 LEU A C 1
ATOM 3303 O O . LEU A 1 434 ? -7.588 60.065 -7.564 1.00 29.30 434 LEU A O 1
ATOM 3307 N N . VAL A 1 435 ? -7.302 57.829 -7.779 1.00 27.94 435 VAL A N 1
ATOM 3308 C CA . VAL A 1 435 ? -7.294 57.231 -6.415 1.00 27.94 435 VAL A CA 1
ATOM 3309 C C . VAL A 1 435 ? -7.877 55.794 -6.465 1.00 27.94 435 VAL A C 1
ATOM 3311 O O . VAL A 1 435 ? -8.961 55.580 -6.990 1.00 27.94 435 VAL A O 1
ATOM 3314 N N . LEU A 1 436 ? -7.149 54.840 -5.856 1.00 28.12 436 LEU A N 1
ATOM 3315 C CA . LEU A 1 436 ? -7.548 53.473 -5.441 1.00 28.12 436 LEU A CA 1
ATOM 3316 C C . LEU A 1 436 ? -7.891 52.420 -6.523 1.00 28.12 436 LEU A C 1
ATOM 3318 O O . LEU A 1 436 ? -9.053 52.170 -6.811 1.00 28.12 436 LEU A O 1
ATOM 3322 N N . SER A 1 437 ? -6.869 51.699 -7.013 1.00 24.36 437 SER A N 1
ATOM 3323 C CA . SER A 1 437 ? -6.833 50.219 -7.125 1.00 24.36 437 SER A CA 1
ATOM 3324 C C . SER A 1 437 ? -5.560 49.789 -7.871 1.00 24.36 437 SER A C 1
ATOM 3326 O O . SER A 1 437 ? -5.439 49.998 -9.074 1.00 24.36 437 SER A O 1
ATOM 3328 N N . ALA A 1 438 ? -4.596 49.191 -7.167 1.00 24.33 438 ALA A N 1
ATOM 3329 C CA . ALA A 1 438 ? -3.487 48.457 -7.779 1.00 24.33 438 ALA A CA 1
ATOM 3330 C C . ALA A 1 438 ? -3.646 46.977 -7.416 1.00 24.33 438 ALA A C 1
ATOM 3332 O O . ALA A 1 438 ? -2.950 46.441 -6.557 1.00 24.33 438 ALA A O 1
ATOM 3333 N N . ALA A 1 439 ? -4.635 46.344 -8.043 1.00 27.05 439 ALA A N 1
ATOM 3334 C CA . ALA A 1 439 ? -4.787 44.903 -8.083 1.00 27.05 439 ALA A CA 1
ATOM 3335 C C . ALA A 1 439 ? -4.151 44.367 -9.373 1.00 27.05 439 ALA A C 1
ATOM 3337 O O . ALA A 1 439 ? -4.413 44.869 -10.462 1.00 27.05 439 ALA A O 1
ATOM 3338 N N . TYR A 1 440 ? -3.373 43.296 -9.216 1.00 25.58 440 TYR A N 1
ATOM 3339 C CA . TYR A 1 440 ? -3.167 42.257 -10.223 1.00 25.58 440 TYR A CA 1
ATOM 3340 C C . TYR A 1 440 ? -2.439 42.660 -11.517 1.00 25.58 440 TYR A C 1
ATOM 3342 O O . TYR A 1 440 ? -2.978 42.626 -12.619 1.00 25.58 440 TYR A O 1
ATOM 3350 N N . CYS A 1 441 ? -1.128 42.876 -11.391 1.00 21.94 441 CYS A N 1
ATOM 3351 C CA . CYS A 1 441 ? -0.209 42.516 -12.466 1.00 21.94 441 CYS A CA 1
ATOM 3352 C C . CYS A 1 441 ? -0.027 40.987 -12.414 1.00 21.94 441 CYS A C 1
ATOM 3354 O O . CYS A 1 441 ? 0.800 40.474 -11.659 1.00 21.94 441 CYS A O 1
ATOM 3356 N N . ILE A 1 442 ? -0.865 40.252 -13.155 1.00 28.45 442 ILE A N 1
ATOM 3357 C CA . ILE A 1 442 ? -0.644 38.832 -13.449 1.00 28.45 442 ILE A CA 1
ATOM 3358 C C . ILE A 1 442 ? 0.587 38.779 -14.348 1.00 28.45 442 ILE A C 1
ATOM 3360 O O . ILE A 1 442 ? 0.499 38.881 -15.569 1.00 28.45 442 ILE A O 1
ATOM 3364 N N . ILE A 1 443 ? 1.754 38.626 -13.730 1.00 25.89 443 ILE A N 1
ATOM 3365 C CA . ILE A 1 443 ? 2.867 37.958 -14.385 1.00 25.89 443 ILE A CA 1
ATOM 3366 C C . ILE A 1 443 ? 2.347 36.549 -14.651 1.00 25.89 443 ILE A C 1
ATOM 3368 O O . ILE A 1 443 ? 2.208 35.746 -13.730 1.00 25.89 443 ILE A O 1
ATOM 3372 N N . THR A 1 444 ? 1.999 36.259 -15.903 1.00 25.55 444 THR A N 1
ATOM 3373 C CA . THR A 1 444 ? 1.813 34.891 -16.381 1.00 25.55 444 THR A CA 1
ATOM 3374 C C . THR A 1 444 ? 3.168 34.193 -16.318 1.00 25.55 444 THR A C 1
ATOM 3376 O O . THR A 1 444 ? 3.856 34.032 -17.321 1.00 25.55 444 THR A O 1
ATOM 3379 N N . PHE A 1 445 ? 3.563 33.786 -15.114 1.00 25.48 445 PHE A N 1
ATOM 3380 C CA . PHE A 1 445 ? 4.326 32.568 -14.944 1.00 25.48 445 PHE A CA 1
ATOM 3381 C C . PHE A 1 445 ? 3.378 31.469 -15.410 1.00 25.48 445 PHE A C 1
ATOM 3383 O O . PHE A 1 445 ? 2.415 31.127 -14.724 1.00 25.48 445 PHE A O 1
ATOM 3390 N N . THR A 1 446 ? 3.593 30.970 -16.623 1.00 25.17 446 THR A N 1
ATOM 3391 C CA . THR A 1 446 ? 3.098 29.655 -17.015 1.00 25.17 446 THR A CA 1
ATOM 3392 C C . THR A 1 446 ? 3.621 28.673 -15.980 1.00 25.17 446 THR A C 1
ATOM 3394 O O . THR A 1 446 ? 4.775 28.252 -16.028 1.00 25.17 446 THR A O 1
ATOM 3397 N N . MET A 1 447 ? 2.780 28.383 -14.990 1.00 26.25 447 MET A N 1
ATOM 3398 C CA . MET A 1 447 ? 2.973 27.271 -14.082 1.00 26.25 447 MET A CA 1
ATOM 3399 C C . MET A 1 447 ? 3.138 26.017 -14.945 1.00 26.25 447 MET A C 1
ATOM 3401 O O . MET A 1 447 ? 2.331 25.827 -15.865 1.00 26.25 447 MET A O 1
ATOM 3405 N N . PRO A 1 448 ? 4.153 25.171 -14.701 1.00 27.22 448 PRO A N 1
ATOM 3406 C CA . PRO A 1 448 ? 4.163 23.855 -15.305 1.00 27.22 448 PRO A CA 1
ATOM 3407 C C . PRO A 1 448 ? 2.883 23.165 -14.836 1.00 27.22 448 PRO A C 1
ATOM 3409 O O . PRO A 1 448 ? 2.648 22.991 -13.640 1.00 27.22 448 PRO A O 1
ATOM 3412 N N . GLN A 1 449 ? 2.007 22.864 -15.791 1.00 25.31 449 GLN A N 1
ATOM 3413 C CA . GLN A 1 449 ? 0.852 22.013 -15.555 1.00 25.31 449 GLN A CA 1
ATOM 3414 C C . GLN A 1 449 ? 1.347 20.706 -14.912 1.00 25.31 449 GLN A C 1
ATOM 3416 O O . GLN A 1 449 ? 2.448 20.258 -15.255 1.00 25.31 449 GLN A O 1
ATOM 3421 N N . PRO A 1 450 ? 0.577 20.091 -13.995 1.00 29.89 450 PRO A N 1
ATOM 3422 C CA . PRO A 1 450 ? 0.916 18.775 -13.467 1.00 29.89 450 PRO A CA 1
ATOM 3423 C C . PRO A 1 450 ? 1.181 17.850 -14.654 1.00 29.89 450 PRO A C 1
ATOM 3425 O O . PRO A 1 450 ? 0.354 17.775 -15.563 1.00 29.89 450 PRO A O 1
ATOM 3428 N N . SER A 1 451 ? 2.358 17.221 -14.695 1.00 31.69 451 SER A N 1
ATOM 3429 C CA . SER A 1 451 ? 2.748 16.369 -15.812 1.00 31.69 451 SER A CA 1
ATOM 3430 C C . SER A 1 451 ? 1.681 15.300 -16.009 1.00 31.69 451 SER A C 1
ATOM 3432 O O . SER A 1 451 ? 1.564 14.374 -15.205 1.00 31.69 451 SER A O 1
ATOM 3434 N N . SER A 1 452 ? 0.912 15.399 -17.093 1.00 33.03 452 SER A N 1
ATOM 3435 C CA . SER A 1 452 ? 0.329 14.210 -17.683 1.00 33.03 452 SER A CA 1
ATOM 3436 C C . SER A 1 452 ? 1.511 13.278 -17.932 1.00 33.03 452 SER A C 1
ATOM 3438 O O . SER A 1 452 ? 2.418 13.621 -18.695 1.00 33.03 452 SER A O 1
ATOM 3440 N N . HIS A 1 453 ? 1.577 12.144 -17.232 1.00 48.44 453 HIS A N 1
ATOM 3441 C CA . HIS A 1 453 ? 2.556 11.100 -17.532 1.00 48.44 453 HIS A CA 1
ATOM 3442 C C . HIS A 1 453 ? 2.161 10.468 -18.869 1.00 48.44 453 HIS A C 1
ATOM 3444 O O . HIS A 1 453 ? 1.611 9.375 -18.942 1.00 48.44 453 HIS A O 1
ATOM 3450 N N . THR A 1 454 ? 2.363 11.231 -19.937 1.00 56.31 454 THR A N 1
ATOM 3451 C CA . THR A 1 454 ? 2.137 10.816 -21.310 1.00 56.31 454 THR A CA 1
ATOM 3452 C C . THR A 1 454 ? 3.224 9.792 -21.625 1.00 56.31 454 THR A C 1
ATOM 3454 O O . THR A 1 454 ? 4.400 10.090 -21.383 1.00 56.31 454 THR A O 1
ATOM 3457 N N . PRO A 1 455 ? 2.876 8.587 -22.103 1.00 73.31 455 PRO A N 1
ATOM 3458 C CA . PRO A 1 455 ? 3.873 7.602 -22.490 1.00 73.31 455 PRO A CA 1
ATOM 3459 C C . PRO A 1 455 ? 4.844 8.192 -23.510 1.00 73.31 455 PRO A C 1
ATOM 3461 O O . PRO A 1 455 ? 4.429 8.929 -24.410 1.00 73.31 455 PRO A O 1
ATOM 3464 N N . GLN A 1 456 ? 6.127 7.869 -23.367 1.00 84.69 456 GLN A N 1
ATOM 3465 C CA . GLN A 1 456 ? 7.131 8.287 -24.338 1.00 84.69 456 GLN A CA 1
ATOM 3466 C C . GLN A 1 456 ? 6.842 7.635 -25.702 1.00 84.69 456 GLN A C 1
ATOM 3468 O O . GLN A 1 456 ? 6.353 6.499 -25.751 1.00 84.69 456 GLN A O 1
ATOM 3473 N N . PRO A 1 457 ? 7.131 8.325 -26.819 1.00 88.56 457 PRO A N 1
ATOM 3474 C CA . PRO A 1 457 ? 6.960 7.744 -28.142 1.00 88.56 457 PRO A CA 1
ATOM 3475 C C . PRO A 1 457 ? 7.857 6.503 -28.301 1.00 88.56 457 PRO A C 1
ATOM 3477 O O . PRO A 1 457 ? 8.962 6.476 -27.751 1.00 88.56 457 PRO A O 1
ATOM 3480 N N . PRO A 1 458 ? 7.423 5.472 -29.049 1.00 94.12 458 PRO A N 1
ATOM 3481 C CA . PRO A 1 458 ? 8.254 4.308 -29.326 1.00 94.12 458 PRO A CA 1
ATOM 3482 C C . PRO A 1 458 ? 9.601 4.668 -29.954 1.00 94.12 458 PRO A C 1
ATOM 3484 O O . PRO A 1 458 ? 9.679 5.544 -30.815 1.00 94.12 458 PRO A O 1
ATOM 3487 N N . VAL A 1 459 ? 10.657 3.954 -29.568 1.00 96.19 459 VAL A N 1
ATOM 3488 C CA . VAL A 1 459 ? 11.973 4.065 -30.209 1.00 96.19 459 VAL A CA 1
ATOM 3489 C C . VAL A 1 459 ? 12.131 2.919 -31.199 1.00 96.19 459 VAL A C 1
ATOM 3491 O O . VAL A 1 459 ? 12.128 1.758 -30.800 1.00 96.19 459 VAL A O 1
ATOM 3494 N N . LEU A 1 460 ? 12.272 3.236 -32.486 1.00 97.31 460 LEU A N 1
ATOM 3495 C CA . LEU A 1 460 ? 12.436 2.250 -33.554 1.00 97.31 460 LEU A CA 1
ATOM 3496 C C . LEU A 1 460 ? 13.903 2.136 -33.982 1.00 97.31 460 LEU A C 1
ATOM 3498 O O . LEU A 1 460 ? 14.454 3.086 -34.532 1.00 97.31 460 LEU A O 1
ATOM 3502 N N . PHE A 1 461 ? 14.511 0.966 -33.794 1.00 97.25 461 PHE A N 1
ATOM 3503 C CA . PHE A 1 461 ? 15.826 0.612 -34.326 1.00 97.25 461 PHE A CA 1
ATOM 3504 C C . PHE A 1 461 ? 15.674 -0.342 -35.512 1.00 97.25 461 PHE A C 1
ATOM 3506 O O . PHE A 1 461 ? 15.043 -1.390 -35.383 1.00 97.25 461 PHE A O 1
ATOM 3513 N N . SER A 1 462 ? 16.277 0.013 -36.649 1.00 96.00 462 SER A N 1
ATOM 3514 C CA . SER A 1 462 ? 16.325 -0.831 -37.849 1.00 96.00 462 SER A CA 1
ATOM 3515 C C . SER A 1 462 ? 17.755 -1.269 -38.131 1.00 96.00 462 SER A C 1
ATOM 3517 O O . SER A 1 462 ? 18.667 -0.439 -38.100 1.00 96.00 462 SER A O 1
ATOM 3519 N N . PHE A 1 463 ? 17.945 -2.555 -38.406 1.00 95.94 463 PHE A N 1
ATOM 3520 C CA . PHE A 1 463 ? 19.251 -3.160 -38.654 1.00 95.94 463 PHE A CA 1
ATOM 3521 C C . PHE A 1 463 ? 19.324 -3.758 -40.059 1.00 95.94 463 PHE A C 1
ATOM 3523 O O . PHE A 1 463 ? 18.358 -4.332 -40.556 1.00 95.94 463 PHE A O 1
ATOM 3530 N N . SER A 1 464 ? 20.508 -3.713 -40.670 1.00 92.75 464 SER A N 1
ATOM 3531 C CA . SER A 1 464 ? 20.726 -4.165 -42.052 1.00 92.75 464 SER A CA 1
ATOM 3532 C C . SER A 1 464 ? 20.409 -5.642 -42.300 1.00 92.75 464 SER A C 1
ATOM 3534 O O . SER A 1 464 ? 20.199 -6.053 -43.439 1.00 92.75 464 SER A O 1
ATOM 3536 N N . SER A 1 465 ? 20.406 -6.469 -41.252 1.00 92.44 465 SER A N 1
ATOM 3537 C CA . SER A 1 465 ? 20.140 -7.900 -41.356 1.00 92.44 465 SER A CA 1
ATOM 3538 C C . SER A 1 465 ? 19.676 -8.495 -40.026 1.00 92.44 465 SER A C 1
ATOM 3540 O O . SER A 1 465 ? 19.930 -7.940 -38.956 1.00 92.44 465 SER A O 1
ATOM 3542 N N . SER A 1 466 ? 19.044 -9.671 -40.091 1.00 91.44 466 SER A N 1
ATOM 3543 C CA . SER A 1 466 ? 18.638 -10.432 -38.902 1.00 91.44 466 SER A CA 1
ATOM 3544 C C . SER A 1 466 ? 19.818 -10.762 -37.959 1.00 91.44 466 SER A C 1
ATOM 3546 O O . SER A 1 466 ? 19.662 -10.574 -36.755 1.00 91.44 466 SER A O 1
ATOM 3548 N N . PRO A 1 467 ? 21.021 -11.160 -38.432 1.00 92.56 467 PRO A N 1
ATOM 3549 C CA . PRO A 1 467 ? 22.193 -11.298 -37.560 1.00 92.56 467 PRO A CA 1
ATOM 3550 C C . PRO A 1 467 ? 22.586 -10.007 -36.829 1.00 92.56 467 PRO A C 1
ATOM 3552 O O . PRO A 1 467 ? 22.789 -10.043 -35.621 1.00 92.56 467 PRO A O 1
ATOM 3555 N N . ALA A 1 468 ? 22.619 -8.865 -37.525 1.00 92.19 468 ALA A N 1
ATOM 3556 C CA . ALA A 1 468 ? 22.959 -7.584 -36.901 1.00 92.19 468 ALA A CA 1
ATOM 3557 C C . ALA A 1 468 ? 21.942 -7.184 -35.815 1.00 92.19 468 ALA A C 1
ATOM 3559 O O . ALA A 1 468 ? 22.329 -6.718 -34.747 1.00 92.19 468 ALA A O 1
ATOM 3560 N N . LEU A 1 469 ? 20.650 -7.433 -36.061 1.00 94.19 469 LEU A N 1
ATOM 3561 C CA . LEU A 1 469 ? 19.595 -7.268 -35.060 1.00 94.19 469 LEU A CA 1
ATOM 3562 C C . LEU A 1 469 ? 19.864 -8.132 -33.824 1.00 94.19 469 LEU A C 1
ATOM 3564 O O . LEU A 1 469 ? 19.782 -7.627 -32.708 1.00 94.19 469 LEU A O 1
ATOM 3568 N N . VAL A 1 470 ? 20.179 -9.417 -34.015 1.00 93.81 470 VAL A N 1
ATOM 3569 C CA . VAL A 1 470 ? 20.446 -10.366 -32.922 1.00 93.81 470 VAL A CA 1
ATOM 3570 C C . VAL A 1 470 ? 21.610 -9.900 -32.048 1.00 93.81 470 VAL A C 1
ATOM 3572 O O . VAL A 1 470 ? 21.493 -9.922 -30.822 1.00 93.81 470 VAL A O 1
ATOM 3575 N N . ASP A 1 471 ? 22.701 -9.442 -32.660 1.00 91.81 471 ASP A N 1
ATOM 3576 C CA . ASP A 1 471 ? 23.883 -8.975 -31.931 1.00 91.81 471 ASP A CA 1
ATOM 3577 C C . ASP A 1 471 ? 23.583 -7.690 -31.144 1.00 91.81 471 ASP A C 1
ATOM 3579 O O . ASP A 1 471 ? 23.847 -7.619 -29.942 1.00 91.81 471 ASP A O 1
ATOM 3583 N N . SER A 1 472 ? 22.941 -6.701 -31.774 1.00 94.00 472 SER A N 1
ATOM 3584 C CA . SER A 1 472 ? 22.559 -5.446 -31.110 1.00 94.00 472 SER A CA 1
ATOM 3585 C C . SER A 1 472 ? 21.513 -5.644 -30.008 1.00 94.00 472 SER A C 1
ATOM 3587 O O . SER A 1 472 ? 21.586 -5.004 -28.957 1.00 94.00 472 SER A O 1
ATOM 3589 N N . LEU A 1 473 ? 20.558 -6.560 -30.200 1.00 94.25 473 LEU A N 1
ATOM 3590 C CA . LEU A 1 473 ? 19.600 -6.943 -29.163 1.00 94.25 473 LEU A CA 1
ATOM 3591 C C . LEU A 1 473 ? 20.321 -7.575 -27.968 1.00 94.25 473 LEU A C 1
ATOM 3593 O O . LEU A 1 473 ? 20.021 -7.233 -26.824 1.00 94.25 473 LEU A O 1
ATOM 3597 N N . ALA A 1 474 ? 21.291 -8.461 -28.212 1.00 91.44 474 ALA A N 1
ATOM 3598 C CA . ALA A 1 474 ? 22.082 -9.067 -27.149 1.00 91.44 474 ALA A CA 1
ATOM 3599 C C . ALA A 1 474 ? 22.847 -8.006 -26.343 1.00 91.44 474 ALA A C 1
ATOM 3601 O O . ALA A 1 474 ? 22.795 -8.025 -25.114 1.00 91.44 474 ALA A O 1
ATOM 3602 N N . GLU A 1 475 ? 23.492 -7.039 -27.000 1.00 91.31 475 GLU A N 1
ATOM 3603 C CA . GLU A 1 475 ? 24.181 -5.942 -26.310 1.00 91.31 475 GLU A CA 1
ATOM 3604 C C . GLU A 1 475 ? 23.226 -5.069 -25.481 1.00 91.31 475 GLU A C 1
ATOM 3606 O O . GLU A 1 475 ? 23.535 -4.726 -24.338 1.00 91.31 475 GLU A O 1
ATOM 3611 N N . PHE A 1 476 ? 22.038 -4.761 -26.010 1.00 93.81 476 PHE A N 1
ATOM 3612 C CA . PHE A 1 476 ? 21.014 -4.010 -25.282 1.00 93.81 476 PHE A CA 1
ATOM 3613 C C . PHE A 1 476 ? 20.519 -4.752 -24.035 1.00 93.81 476 PHE A C 1
ATOM 3615 O O . PHE A 1 476 ? 20.346 -4.142 -22.975 1.00 93.81 476 PHE A O 1
ATOM 3622 N N . ILE A 1 477 ? 20.309 -6.069 -24.142 1.00 91.12 477 ILE A N 1
ATOM 3623 C CA . ILE A 1 477 ? 19.910 -6.914 -23.011 1.00 91.12 477 ILE A CA 1
ATOM 3624 C C . ILE A 1 477 ? 21.010 -6.921 -21.951 1.00 91.12 477 ILE A C 1
ATOM 3626 O O . ILE A 1 477 ? 20.700 -6.732 -20.778 1.00 91.12 477 ILE A O 1
ATOM 3630 N N . VAL A 1 478 ? 22.278 -7.088 -22.346 1.00 87.88 478 VAL A N 1
ATOM 3631 C CA . VAL A 1 478 ? 23.420 -7.067 -21.417 1.00 87.88 478 VAL A CA 1
ATOM 3632 C C . VAL A 1 478 ? 23.516 -5.724 -20.705 1.00 87.88 478 VAL A C 1
ATOM 3634 O O . VAL A 1 478 ? 23.608 -5.700 -19.481 1.00 87.88 478 VAL A O 1
ATOM 3637 N N . LYS A 1 479 ? 23.407 -4.608 -21.432 1.00 87.50 479 LYS A N 1
ATOM 3638 C CA . LYS A 1 479 ? 23.418 -3.270 -20.831 1.00 87.50 479 LYS A CA 1
ATOM 3639 C C . LYS A 1 479 ? 22.260 -3.073 -19.848 1.00 87.50 479 LYS A C 1
ATOM 3641 O O . LYS A 1 479 ? 22.484 -2.662 -18.712 1.00 87.50 479 LYS A O 1
ATOM 3646 N N . SER A 1 480 ? 21.039 -3.415 -20.264 1.00 88.81 480 SER A N 1
ATOM 3647 C CA . SER A 1 480 ? 19.837 -3.318 -19.422 1.00 88.81 480 SER A CA 1
ATOM 3648 C C . SER A 1 480 ? 19.978 -4.152 -18.155 1.00 88.81 480 SER A C 1
ATOM 3650 O O . SER A 1 480 ? 19.598 -3.711 -17.071 1.00 88.81 480 SER A O 1
ATOM 3652 N N . GLN A 1 481 ? 20.560 -5.345 -18.291 1.00 86.50 481 GLN A N 1
ATOM 3653 C CA . GLN A 1 481 ? 20.931 -6.174 -17.165 1.00 86.50 481 GLN A CA 1
ATOM 3654 C C . GLN A 1 481 ? 21.908 -5.437 -16.256 1.00 86.50 481 GLN A C 1
ATOM 3656 O O . GLN A 1 481 ? 21.628 -5.371 -15.068 1.00 86.50 481 GLN A O 1
ATOM 3661 N N . THR A 1 482 ? 23.045 -4.964 -16.766 1.00 83.00 482 THR A N 1
ATOM 3662 C CA . THR A 1 482 ? 24.115 -4.385 -15.946 1.00 83.00 482 THR A CA 1
ATOM 3663 C C . THR A 1 482 ? 23.591 -3.206 -15.139 1.00 83.00 482 THR A C 1
ATOM 3665 O O . THR A 1 482 ? 23.796 -3.167 -13.933 1.00 83.00 482 THR A O 1
ATOM 3668 N N . GLU A 1 483 ? 22.809 -2.322 -15.760 1.00 84.81 483 GLU A N 1
ATOM 3669 C CA . GLU A 1 483 ? 22.177 -1.183 -15.084 1.00 84.81 483 GLU A CA 1
ATOM 3670 C C . GLU A 1 483 ? 21.195 -1.621 -13.982 1.00 84.81 483 GLU A C 1
ATOM 3672 O O . GLU A 1 483 ? 21.222 -1.102 -12.863 1.00 84.81 483 GLU A O 1
ATOM 3677 N N . ALA A 1 484 ? 20.327 -2.596 -14.276 1.00 82.62 484 ALA A N 1
ATOM 3678 C CA . ALA A 1 484 ? 19.382 -3.148 -13.305 1.00 82.62 484 ALA A CA 1
ATOM 3679 C C . ALA A 1 484 ? 20.103 -3.806 -12.126 1.00 82.62 484 ALA A C 1
ATOM 3681 O O . ALA A 1 484 ? 19.760 -3.598 -10.962 1.00 82.62 484 ALA A O 1
ATOM 3682 N N . ILE A 1 485 ? 21.149 -4.559 -12.448 1.00 78.31 485 ILE A N 1
ATOM 3683 C CA . ILE A 1 485 ? 22.025 -5.227 -11.507 1.00 78.31 485 ILE A CA 1
ATOM 3684 C C . ILE A 1 485 ? 22.691 -4.184 -10.598 1.00 78.31 485 ILE A C 1
ATOM 3686 O O . ILE A 1 485 ? 22.543 -4.234 -9.376 1.00 78.31 485 ILE A O 1
ATOM 3690 N N . GLU A 1 486 ? 23.364 -3.189 -11.157 1.00 78.06 486 GLU A N 1
ATOM 3691 C CA . GLU A 1 486 ? 24.035 -2.147 -10.385 1.00 78.06 486 GLU A CA 1
ATOM 3692 C C . GLU A 1 486 ? 23.076 -1.430 -9.431 1.00 78.06 486 GLU A C 1
ATOM 3694 O O . GLU A 1 486 ? 23.403 -1.305 -8.243 1.00 78.06 486 GLU A O 1
ATOM 3699 N N . LYS A 1 487 ? 21.882 -1.065 -9.921 1.00 74.75 487 LYS A N 1
ATOM 3700 C CA . LYS A 1 487 ? 20.869 -0.303 -9.180 1.00 74.75 487 LYS A CA 1
ATOM 3701 C C . LYS A 1 487 ? 20.122 -1.124 -8.124 1.00 74.75 487 LYS A C 1
ATOM 3703 O O . LYS A 1 487 ? 19.952 -0.650 -7.008 1.00 74.75 487 LYS A O 1
ATOM 3708 N N . ARG A 1 488 ? 19.648 -2.326 -8.468 1.00 71.69 488 ARG A N 1
ATOM 3709 C CA . ARG A 1 488 ? 18.673 -3.100 -7.666 1.00 71.69 488 ARG A CA 1
ATOM 3710 C C . ARG A 1 488 ? 19.178 -4.452 -7.179 1.00 71.69 488 ARG A C 1
ATOM 3712 O O . ARG A 1 488 ? 18.449 -5.174 -6.510 1.00 71.69 488 ARG A O 1
ATOM 3719 N N . LYS A 1 489 ? 20.402 -4.842 -7.542 1.00 72.44 489 LYS A N 1
ATOM 3720 C CA . LYS A 1 489 ? 20.985 -6.163 -7.233 1.00 72.44 489 LYS A CA 1
ATOM 3721 C C . LYS A 1 489 ? 20.171 -7.364 -7.755 1.00 72.44 489 LYS A C 1
ATOM 3723 O O . LYS A 1 489 ? 20.457 -8.514 -7.425 1.00 72.44 489 LYS A O 1
ATOM 3728 N N . LYS A 1 490 ? 19.186 -7.111 -8.619 1.00 77.81 490 LYS A N 1
ATOM 3729 C CA . LYS A 1 490 ? 18.247 -8.073 -9.208 1.00 77.81 490 LYS A CA 1
ATOM 3730 C C . LYS A 1 490 ? 18.006 -7.667 -10.660 1.00 77.81 490 LYS A C 1
ATOM 3732 O O . LYS A 1 490 ? 18.026 -6.483 -10.980 1.00 77.81 490 LYS A O 1
ATOM 3737 N N . PHE A 1 491 ? 17.807 -8.656 -11.527 1.00 84.81 491 PHE A N 1
ATOM 3738 C CA . PHE A 1 491 ? 17.371 -8.433 -12.905 1.00 84.81 491 PHE A CA 1
ATOM 3739 C C . PHE A 1 491 ? 16.197 -9.355 -13.214 1.00 84.81 491 PHE A C 1
ATOM 3741 O O . PHE A 1 491 ? 16.314 -10.580 -13.123 1.00 84.81 491 PHE A O 1
ATOM 3748 N N . THR A 1 492 ? 15.065 -8.755 -13.551 1.00 89.88 492 THR A N 1
ATOM 3749 C CA . THR A 1 492 ? 13.803 -9.426 -13.852 1.00 89.88 492 THR A CA 1
ATOM 3750 C C . THR A 1 492 ? 13.478 -9.294 -15.331 1.00 89.88 492 THR A C 1
ATOM 3752 O O . THR A 1 492 ? 13.394 -8.189 -15.868 1.00 89.88 492 THR A O 1
ATOM 3755 N N . VAL A 1 493 ? 13.302 -10.432 -16.000 1.00 93.19 493 VAL A N 1
ATOM 3756 C CA . VAL A 1 493 ? 12.993 -10.469 -17.430 1.00 93.19 493 VAL A CA 1
ATOM 3757 C C . VAL A 1 493 ? 11.792 -11.361 -17.705 1.00 93.19 493 VAL A C 1
ATOM 3759 O O . VAL A 1 493 ? 11.714 -12.469 -17.178 1.00 93.19 493 VAL A O 1
ATOM 3762 N N . ALA A 1 494 ? 10.868 -10.888 -18.539 1.00 95.25 494 ALA A N 1
ATOM 3763 C CA . ALA A 1 494 ? 9.757 -11.688 -19.047 1.00 95.25 494 ALA A CA 1
ATOM 3764 C C . ALA A 1 494 ? 9.914 -11.945 -20.552 1.00 95.25 494 ALA A C 1
ATOM 3766 O O . ALA A 1 494 ? 10.274 -11.037 -21.306 1.00 95.25 494 ALA A O 1
ATOM 3767 N N . LEU A 1 495 ? 9.657 -13.181 -20.981 1.00 94.56 495 LEU A N 1
ATOM 3768 C CA . LEU A 1 495 ? 9.797 -13.635 -22.366 1.00 94.56 495 LEU A CA 1
ATOM 3769 C C . LEU A 1 495 ? 8.437 -14.034 -22.945 1.00 94.56 495 LEU A C 1
ATOM 3771 O O . LEU A 1 495 ? 7.674 -14.745 -22.298 1.00 94.56 495 LEU A O 1
ATOM 3775 N N . SER A 1 496 ? 8.152 -13.628 -24.179 1.00 92.75 496 SER A N 1
ATOM 3776 C CA . SER A 1 496 ? 7.044 -14.183 -24.967 1.00 92.75 496 SER A CA 1
ATOM 3777 C C . SER A 1 496 ? 7.533 -15.284 -25.922 1.00 92.75 496 SER A C 1
ATOM 3779 O O . SER A 1 496 ? 8.734 -15.462 -26.147 1.00 92.75 496 SER A O 1
ATOM 3781 N N . GLY A 1 497 ? 6.600 -16.048 -26.486 1.00 87.69 497 GLY A N 1
ATOM 3782 C CA . GLY A 1 497 ? 6.893 -17.114 -27.443 1.00 87.69 497 GLY A CA 1
ATOM 3783 C C . GLY A 1 497 ? 7.098 -16.650 -28.891 1.00 87.69 497 GLY A C 1
ATOM 3784 O O . GLY A 1 497 ? 7.509 -15.529 -29.197 1.00 87.69 497 GLY A O 1
ATOM 3785 N N . GLY A 1 498 ? 6.792 -17.547 -29.832 1.00 86.31 498 GLY A N 1
ATOM 3786 C CA . GLY A 1 498 ? 6.862 -17.266 -31.269 1.00 86.31 498 GLY A CA 1
ATOM 3787 C C . GLY A 1 498 ? 8.295 -17.231 -31.809 1.00 86.31 498 GLY A C 1
ATOM 3788 O O . GLY A 1 498 ? 9.092 -18.124 -31.549 1.00 86.31 498 GLY A O 1
ATOM 3789 N N . SER A 1 499 ? 8.643 -16.227 -32.617 1.00 87.25 499 SER A N 1
ATOM 3790 C CA . SER A 1 499 ? 9.991 -16.122 -33.206 1.00 87.25 499 SER A CA 1
ATOM 3791 C C . SER A 1 499 ? 11.025 -15.476 -32.281 1.00 87.25 499 SER A C 1
ATOM 3793 O O . SER A 1 499 ? 12.213 -15.519 -32.595 1.00 87.25 499 SER A O 1
ATOM 3795 N N . LEU A 1 500 ? 10.594 -14.880 -31.163 1.00 90.12 500 LEU A N 1
ATOM 3796 C CA . LEU A 1 500 ? 11.458 -14.144 -30.239 1.00 90.12 500 LEU A CA 1
ATOM 3797 C C . LEU A 1 500 ? 12.592 -15.006 -29.648 1.00 90.12 500 LEU A C 1
ATOM 3799 O O . LEU A 1 500 ? 13.733 -14.546 -29.699 1.00 90.12 500 LEU A O 1
ATOM 3803 N N . PRO A 1 501 ? 12.367 -16.246 -29.162 1.00 89.88 501 PRO A N 1
ATOM 3804 C CA . PRO A 1 501 ? 13.441 -17.037 -28.549 1.00 89.88 501 PRO A CA 1
ATOM 3805 C C . PRO A 1 501 ? 14.632 -17.291 -29.485 1.00 89.88 501 PRO A C 1
ATOM 3807 O O . PRO A 1 501 ? 15.780 -17.255 -29.052 1.00 89.88 501 PRO A O 1
ATOM 3810 N N . LYS A 1 502 ? 14.381 -17.430 -30.795 1.00 90.44 502 LYS A N 1
ATOM 3811 C CA . LYS A 1 502 ? 15.427 -17.599 -31.823 1.00 90.44 502 LYS A CA 1
ATOM 3812 C C . LYS A 1 502 ? 16.324 -16.367 -31.975 1.00 90.44 502 LYS A C 1
ATOM 3814 O O . LYS A 1 502 ? 17.456 -16.484 -32.442 1.00 90.44 502 LYS A O 1
ATOM 3819 N N . MET A 1 503 ? 15.823 -15.192 -31.595 1.00 90.50 503 MET A N 1
ATOM 3820 C CA . MET A 1 503 ? 16.563 -13.929 -31.642 1.00 90.50 503 MET A CA 1
ATOM 3821 C C . MET A 1 503 ? 17.466 -13.734 -30.417 1.00 90.50 503 MET A C 1
ATOM 3823 O O . MET A 1 503 ? 18.350 -12.886 -30.445 1.00 90.50 503 MET A O 1
ATOM 3827 N N . LEU A 1 504 ? 17.310 -14.550 -29.367 1.00 89.88 504 LEU A N 1
ATOM 3828 C CA . LEU A 1 504 ? 18.143 -14.497 -28.158 1.00 89.88 504 LEU A CA 1
ATOM 3829 C C . LEU A 1 504 ? 19.455 -15.281 -28.288 1.00 89.88 504 LEU A C 1
ATOM 3831 O O . LEU A 1 504 ? 20.294 -15.231 -27.390 1.00 89.88 504 LEU A O 1
ATOM 3835 N N . LYS A 1 505 ? 19.680 -15.963 -29.418 1.00 88.50 505 LYS A N 1
ATOM 3836 C CA . LYS A 1 505 ? 20.897 -16.751 -29.670 1.00 88.50 505 LYS A CA 1
ATOM 3837 C C . LYS A 1 505 ? 22.197 -15.944 -29.558 1.00 88.50 505 LYS A C 1
ATOM 3839 O O . LYS A 1 505 ? 23.226 -16.523 -29.235 1.00 88.50 505 LYS A O 1
ATOM 3844 N N . GLY A 1 506 ? 22.153 -14.624 -29.766 1.00 86.12 506 GLY A N 1
ATOM 3845 C CA . GLY A 1 506 ? 23.308 -13.729 -29.598 1.00 86.12 506 GLY A CA 1
ATOM 3846 C C . GLY A 1 506 ? 23.824 -13.638 -28.155 1.00 86.12 506 GLY A C 1
ATOM 3847 O O . GLY A 1 506 ? 24.935 -13.172 -27.919 1.00 86.12 506 GLY A O 1
ATOM 3848 N N . LEU A 1 507 ? 23.045 -14.106 -27.174 1.00 85.62 507 LEU A N 1
ATOM 3849 C CA . LEU A 1 507 ? 23.467 -14.215 -25.776 1.00 85.62 507 LEU A CA 1
ATOM 3850 C C . LEU A 1 507 ? 24.233 -15.520 -25.489 1.00 85.62 507 LEU A C 1
ATOM 3852 O O . LEU A 1 507 ? 24.940 -15.607 -24.485 1.00 85.62 507 LEU A O 1
ATOM 3856 N N . ILE A 1 508 ? 24.109 -16.540 -26.343 1.00 87.12 508 ILE A N 1
ATOM 3857 C CA . ILE A 1 508 ? 24.730 -17.852 -26.129 1.00 87.12 508 ILE A CA 1
ATOM 3858 C C . ILE A 1 508 ? 26.253 -17.726 -26.272 1.00 87.12 508 ILE A C 1
ATOM 3860 O O . ILE A 1 508 ? 26.760 -17.167 -27.240 1.00 87.12 508 ILE A O 1
ATOM 3864 N N . GLY A 1 509 ? 27.000 -18.258 -25.302 1.00 78.75 509 GLY A N 1
ATOM 3865 C CA . GLY A 1 509 ? 28.470 -18.263 -25.326 1.00 78.75 509 GLY A CA 1
ATOM 3866 C C . GLY A 1 509 ? 29.142 -16.943 -24.922 1.00 78.75 509 GLY A C 1
ATOM 3867 O O . GLY A 1 509 ? 30.373 -16.877 -24.880 1.00 78.75 509 GLY A O 1
ATOM 3868 N N . ARG A 1 510 ? 28.367 -15.907 -24.573 1.00 77.56 510 ARG A N 1
ATOM 3869 C CA . ARG A 1 510 ? 28.884 -14.641 -24.035 1.00 77.56 510 ARG A CA 1
ATOM 3870 C C . ARG A 1 510 ? 29.426 -14.821 -22.614 1.00 77.56 510 ARG A C 1
ATOM 3872 O O . ARG A 1 510 ? 28.702 -15.263 -21.722 1.00 77.56 510 ARG A O 1
ATOM 3879 N N . LYS A 1 511 ? 30.707 -14.479 -22.417 1.00 70.75 511 LYS A N 1
ATOM 3880 C CA . LYS A 1 511 ? 31.445 -14.603 -21.138 1.00 70.75 511 LYS A CA 1
ATOM 3881 C C . LYS A 1 511 ? 31.358 -13.361 -20.251 1.00 70.75 511 LYS A C 1
ATOM 3883 O O . LYS A 1 511 ? 31.642 -13.438 -19.064 1.00 70.75 511 LYS A O 1
ATOM 3888 N N . ASP A 1 512 ? 30.994 -12.226 -20.836 1.00 70.88 512 ASP A N 1
ATOM 3889 C CA . ASP A 1 512 ? 30.721 -10.961 -20.150 1.00 70.88 512 ASP A CA 1
ATOM 3890 C C . ASP A 1 512 ? 29.407 -10.995 -19.358 1.00 70.88 512 ASP A C 1
ATOM 3892 O O . ASP A 1 512 ? 29.122 -10.095 -18.573 1.00 70.88 512 ASP A O 1
ATOM 3896 N N . ILE A 1 513 ? 28.625 -12.062 -19.530 1.00 70.38 513 ILE A N 1
ATOM 3897 C CA . ILE A 1 513 ? 27.395 -12.296 -18.796 1.00 70.38 513 ILE A CA 1
ATOM 3898 C C . ILE A 1 513 ? 27.692 -13.243 -17.622 1.00 70.38 513 ILE A C 1
ATOM 3900 O O . ILE A 1 513 ? 28.013 -14.412 -17.846 1.00 70.38 513 ILE A O 1
ATOM 3904 N N . PRO A 1 514 ? 27.550 -12.789 -16.362 1.00 65.56 514 PRO A N 1
ATOM 3905 C CA . PRO A 1 514 ? 27.692 -13.646 -15.191 1.00 65.56 514 PRO A CA 1
ATOM 3906 C C . PRO A 1 514 ? 26.431 -14.507 -15.054 1.00 65.56 514 PRO A C 1
ATOM 3908 O O . PRO A 1 514 ? 25.467 -14.152 -14.369 1.00 65.56 514 PRO A O 1
ATOM 3911 N N . TRP A 1 515 ? 26.395 -15.605 -15.800 1.00 66.56 515 TRP A N 1
ATOM 3912 C CA . TRP A 1 515 ? 25.286 -16.558 -15.804 1.00 66.56 515 TRP A CA 1
ATOM 3913 C C . TRP A 1 515 ? 25.243 -17.397 -14.517 1.00 66.56 515 TRP A C 1
ATOM 3915 O O . TRP A 1 515 ? 24.170 -17.621 -13.963 1.00 66.56 515 TRP A O 1
ATOM 3925 N N . ASP A 1 516 ? 26.423 -17.795 -14.033 1.00 51.78 516 ASP A N 1
ATOM 3926 C CA . ASP A 1 516 ? 26.671 -18.806 -13.000 1.00 51.78 516 ASP A CA 1
ATOM 3927 C C . ASP A 1 516 ? 27.295 -18.249 -11.706 1.00 51.78 516 ASP A C 1
ATOM 3929 O O . ASP A 1 516 ? 27.456 -18.990 -10.736 1.00 51.78 516 ASP A O 1
ATOM 3933 N N . GLN A 1 517 ? 27.646 -16.957 -11.656 1.00 46.75 517 GLN A N 1
ATOM 3934 C CA . GLN A 1 517 ? 28.394 -16.380 -10.534 1.00 46.75 517 GLN A CA 1
ATOM 3935 C C . GLN A 1 517 ? 27.537 -16.164 -9.273 1.00 46.75 517 GLN A C 1
ATOM 3937 O O . GLN A 1 517 ? 27.212 -15.048 -8.863 1.00 46.75 517 GLN A O 1
ATOM 3942 N N . TRP A 1 518 ? 27.249 -17.267 -8.590 1.00 46.72 518 TRP A N 1
ATOM 3943 C CA . TRP A 1 518 ? 27.102 -17.343 -7.142 1.00 46.72 518 TRP A CA 1
ATOM 3944 C C . TRP A 1 518 ? 28.500 -17.625 -6.532 1.00 46.72 518 TRP A C 1
ATOM 3946 O O . TRP A 1 518 ? 29.035 -18.708 -6.719 1.00 46.72 518 TRP A O 1
ATOM 3956 N N . TYR A 1 519 ? 29.053 -16.659 -5.768 1.00 29.31 519 TYR A N 1
ATOM 3957 C CA . TYR A 1 519 ? 30.383 -16.629 -5.070 1.00 29.31 519 TYR A CA 1
ATOM 3958 C C . TYR A 1 519 ? 31.613 -16.190 -5.928 1.00 29.31 519 TYR A C 1
ATOM 3960 O O . TYR A 1 519 ? 31.647 -16.485 -7.106 1.00 29.31 519 TYR A O 1
ATOM 3968 N N . VAL A 1 520 ? 32.580 -15.335 -5.495 1.00 31.50 520 VAL A N 1
ATOM 3969 C CA . VAL A 1 520 ? 33.561 -15.427 -4.367 1.00 31.50 520 VAL A CA 1
ATOM 3970 C C . VAL A 1 520 ? 34.380 -14.105 -4.143 1.00 31.50 520 VAL A C 1
ATOM 3972 O O . VAL A 1 520 ? 34.706 -13.424 -5.103 1.00 31.50 520 VAL A O 1
ATOM 3975 N N . TYR A 1 521 ? 34.708 -13.834 -2.861 1.00 25.58 521 TYR A N 1
ATOM 3976 C CA . TYR A 1 521 ? 35.834 -13.146 -2.153 1.00 25.58 521 TYR A CA 1
ATOM 3977 C C . TYR A 1 521 ? 36.349 -11.698 -2.348 1.00 25.58 521 TYR A C 1
ATOM 3979 O O . TYR A 1 521 ? 36.418 -11.119 -3.422 1.00 25.58 521 TYR A O 1
ATOM 3987 N N . ALA A 1 522 ? 36.749 -11.181 -1.175 1.00 27.55 522 ALA A N 1
ATOM 3988 C CA . ALA A 1 522 ? 37.071 -9.823 -0.763 1.00 27.55 522 ALA A CA 1
ATOM 3989 C C . ALA A 1 522 ? 38.567 -9.463 -0.816 1.00 27.55 522 ALA A C 1
ATOM 3991 O O . ALA A 1 522 ? 39.431 -10.331 -0.715 1.00 27.55 522 ALA A O 1
ATOM 3992 N N . PHE A 1 523 ? 38.841 -8.157 -0.766 1.00 25.17 523 PHE A N 1
ATOM 3993 C CA . PHE A 1 523 ? 39.966 -7.603 -0.010 1.00 25.17 523 PHE A CA 1
ATOM 3994 C C . PHE A 1 523 ? 39.406 -6.615 1.030 1.00 25.17 523 PHE A C 1
ATOM 3996 O O . PHE A 1 523 ? 38.836 -5.596 0.654 1.00 25.17 523 PHE A O 1
ATOM 4003 N N . GLY A 1 524 ? 39.551 -6.925 2.326 1.00 33.81 524 GLY A N 1
ATOM 4004 C CA . GLY A 1 524 ? 39.196 -6.031 3.445 1.00 33.81 524 GLY A CA 1
ATOM 4005 C C . GLY A 1 524 ? 38.154 -6.599 4.423 1.00 33.81 524 GLY A C 1
ATOM 4006 O O . GLY A 1 524 ? 37.048 -6.948 4.041 1.00 33.81 524 GLY A O 1
ATOM 4007 N N . SER A 1 525 ? 38.547 -6.717 5.690 1.00 32.34 525 SER A N 1
ATOM 4008 C CA . SER A 1 525 ? 37.956 -7.466 6.811 1.00 32.34 525 SER A CA 1
ATOM 4009 C C . SER A 1 525 ? 36.475 -7.212 7.199 1.00 32.34 525 SER A C 1
ATOM 4011 O O . SER A 1 525 ? 36.129 -6.118 7.631 1.00 32.34 525 SER A O 1
ATOM 4013 N N . ARG A 1 526 ? 35.716 -8.328 7.267 1.00 34.72 526 ARG A N 1
ATOM 4014 C CA . ARG A 1 526 ? 34.417 -8.639 7.943 1.00 34.72 526 ARG A CA 1
ATOM 4015 C C . ARG A 1 526 ? 33.082 -8.421 7.183 1.00 34.72 526 ARG A C 1
ATOM 4017 O O . ARG A 1 526 ? 32.982 -7.512 6.372 1.00 34.72 526 ARG A O 1
ATOM 4024 N N . PRO A 1 527 ? 32.076 -9.312 7.396 1.00 42.31 527 PRO A N 1
ATOM 4025 C CA . PRO A 1 527 ? 31.141 -9.728 6.347 1.00 42.31 527 PRO A CA 1
ATOM 4026 C C . PRO A 1 527 ? 29.723 -9.167 6.522 1.00 42.31 527 PRO A C 1
ATOM 4028 O O . PRO A 1 527 ? 29.136 -9.300 7.592 1.00 42.31 527 PRO A O 1
ATOM 4031 N N . LEU A 1 528 ? 29.134 -8.649 5.440 1.00 30.62 528 LEU A N 1
ATOM 4032 C CA . LEU A 1 528 ? 27.689 -8.443 5.323 1.00 30.62 528 LEU A CA 1
ATOM 4033 C C . LEU A 1 528 ? 27.195 -8.946 3.955 1.00 30.62 528 LEU A C 1
ATOM 4035 O O . LEU A 1 528 ? 27.854 -8.811 2.928 1.00 30.62 528 LEU A O 1
ATOM 4039 N N . THR A 1 529 ? 26.062 -9.633 4.026 1.00 31.16 529 THR A N 1
ATOM 4040 C CA . THR A 1 529 ? 25.371 -10.528 3.086 1.00 31.16 529 THR A CA 1
ATOM 4041 C C . THR A 1 529 ? 25.259 -10.103 1.613 1.00 31.16 529 THR A C 1
ATOM 4043 O O . THR A 1 529 ? 25.011 -8.947 1.289 1.00 31.16 529 THR A O 1
ATOM 4046 N N . LYS A 1 530 ? 25.375 -11.108 0.730 1.00 40.62 530 LYS A N 1
ATOM 4047 C CA . LYS A 1 530 ? 25.465 -11.061 -0.741 1.00 40.62 530 LYS A CA 1
ATOM 4048 C C . LYS A 1 530 ? 24.256 -11.762 -1.377 1.00 40.62 530 LYS A C 1
ATOM 4050 O O . LYS A 1 530 ? 24.077 -12.937 -1.084 1.00 40.62 530 LYS A O 1
ATOM 4055 N N . TYR A 1 531 ? 23.534 -11.125 -2.310 1.00 34.81 531 TYR A N 1
ATOM 4056 C CA . TYR A 1 531 ? 22.581 -11.805 -3.210 1.00 34.81 531 TYR A CA 1
ATOM 4057 C C . TYR A 1 531 ? 22.515 -11.125 -4.587 1.00 34.81 531 TYR A C 1
ATOM 4059 O O . TYR A 1 531 ? 22.344 -9.915 -4.674 1.00 34.81 531 TYR A O 1
ATOM 4067 N N . TRP A 1 532 ? 22.644 -11.921 -5.650 1.00 43.09 532 TRP A N 1
ATOM 4068 C CA . TRP A 1 532 ? 22.313 -11.554 -7.027 1.00 43.09 532 TRP A CA 1
ATOM 4069 C C . TRP A 1 532 ? 21.409 -12.658 -7.571 1.00 43.09 532 TRP A C 1
ATOM 4071 O O . TRP A 1 532 ? 21.826 -13.819 -7.624 1.00 43.09 532 TRP A O 1
ATOM 4081 N N . SER A 1 533 ? 20.184 -12.309 -7.954 1.00 50.22 533 SER A N 1
ATOM 4082 C CA . SER A 1 533 ? 19.219 -13.257 -8.513 1.00 50.22 533 SER A CA 1
ATOM 4083 C C . SER A 1 533 ? 18.668 -12.701 -9.823 1.00 50.22 533 SER A C 1
ATOM 4085 O O . SER A 1 533 ? 18.183 -11.569 -9.887 1.00 50.22 533 SER A O 1
ATOM 4087 N N . ARG A 1 534 ? 18.799 -13.488 -10.892 1.00 58.06 534 ARG A N 1
ATOM 4088 C CA . ARG A 1 534 ? 18.157 -13.235 -12.186 1.00 58.06 534 ARG A CA 1
ATOM 4089 C C . ARG A 1 534 ? 16.897 -14.067 -12.200 1.00 58.06 534 ARG A C 1
ATOM 4091 O O . ARG A 1 534 ? 16.996 -15.238 -11.869 1.00 58.06 534 ARG A O 1
ATOM 4098 N N . TYR A 1 535 ? 15.771 -13.492 -12.581 1.00 75.50 535 TYR A N 1
ATOM 4099 C CA . TYR A 1 535 ? 14.500 -14.204 -12.589 1.00 75.50 535 TYR A CA 1
ATOM 4100 C C . TYR A 1 535 ? 13.879 -14.113 -13.977 1.00 75.50 535 TYR A C 1
ATOM 4102 O O . TYR A 1 535 ? 13.691 -13.009 -14.497 1.00 75.50 535 TYR A O 1
ATOM 4110 N N . ILE A 1 536 ? 13.625 -15.273 -14.579 1.00 84.94 536 ILE A N 1
ATOM 4111 C CA . ILE A 1 536 ? 12.996 -15.402 -15.890 1.00 84.94 536 ILE A CA 1
ATOM 4112 C C . ILE A 1 536 ? 11.538 -15.774 -15.690 1.00 84.94 536 ILE A C 1
ATOM 4114 O O . ILE A 1 536 ? 11.229 -16.766 -15.033 1.00 84.94 536 ILE A O 1
ATOM 4118 N N . TYR A 1 537 ? 10.674 -14.990 -16.314 1.00 94.31 537 TYR A N 1
ATOM 4119 C CA . TYR A 1 537 ? 9.235 -15.184 -16.358 1.00 94.31 537 TYR A CA 1
ATOM 4120 C C . TYR A 1 537 ? 8.773 -15.291 -17.810 1.00 94.31 537 TYR A C 1
ATOM 4122 O O . TYR A 1 537 ? 9.518 -14.984 -18.747 1.00 94.31 537 TYR A O 1
ATOM 4130 N N . PHE A 1 538 ? 7.525 -15.690 -17.994 1.00 95.75 538 PHE A N 1
ATOM 4131 C CA . PHE A 1 538 ? 6.873 -15.776 -19.288 1.00 95.75 538 PHE A CA 1
ATOM 4132 C C . PHE A 1 538 ? 5.736 -14.768 -19.317 1.00 95.75 538 PHE A C 1
ATOM 4134 O O . PHE A 1 538 ? 4.902 -14.745 -18.416 1.00 95.75 538 PHE A O 1
ATOM 4141 N N . ALA A 1 539 ? 5.746 -13.902 -20.328 1.00 95.56 539 ALA A N 1
ATOM 4142 C CA . ALA A 1 539 ? 4.714 -12.888 -20.492 1.00 95.56 539 ALA A CA 1
ATOM 4143 C C . ALA A 1 539 ? 3.364 -13.553 -20.812 1.00 95.56 539 ALA A C 1
ATOM 4145 O O . ALA A 1 539 ? 2.325 -13.137 -20.316 1.00 95.56 539 ALA A O 1
ATOM 4146 N N . ASP A 1 540 ? 3.388 -14.633 -21.589 1.00 96.62 540 ASP A N 1
ATOM 4147 C CA . ASP A 1 540 ? 2.245 -15.495 -21.856 1.00 96.62 540 ASP A CA 1
ATOM 4148 C C . ASP A 1 540 ? 2.669 -16.964 -21.878 1.00 96.62 540 ASP A C 1
ATOM 4150 O O . ASP A 1 540 ? 3.823 -17.283 -22.177 1.00 96.62 540 ASP A O 1
ATOM 4154 N N . GLU A 1 541 ? 1.732 -17.870 -21.610 1.00 96.69 541 GLU A N 1
ATOM 4155 C CA . GLU A 1 541 ? 1.954 -19.312 -21.728 1.00 96.69 541 GLU A CA 1
ATOM 4156 C C . GLU A 1 541 ? 0.662 -20.040 -22.117 1.00 96.69 541 GLU A C 1
ATOM 4158 O O . GLU A 1 541 ? -0.443 -19.645 -21.746 1.00 96.69 541 GLU A O 1
ATOM 4163 N N . ARG A 1 542 ? 0.808 -21.104 -22.907 1.00 96.19 542 ARG A N 1
ATOM 4164 C CA . ARG A 1 542 ? -0.270 -21.979 -23.360 1.00 96.19 542 ARG A CA 1
ATOM 4165 C C . ARG A 1 542 ? -0.478 -23.037 -22.286 1.00 96.19 542 ARG A C 1
ATOM 4167 O O . ARG A 1 542 ? 0.496 -23.568 -21.758 1.00 96.19 542 ARG A O 1
ATOM 4174 N N . LEU A 1 543 ? -1.730 -23.375 -21.981 1.00 95.69 543 LEU A N 1
ATOM 4175 C CA . LEU A 1 543 ? -2.049 -24.364 -20.946 1.00 95.69 543 LEU A CA 1
ATOM 4176 C C . LEU A 1 543 ? -1.869 -25.794 -21.458 1.00 95.69 543 LEU A C 1
ATOM 4178 O O . LEU A 1 543 ? -2.817 -26.547 -21.662 1.00 95.69 543 LEU A O 1
ATOM 4182 N N . VAL A 1 544 ? -0.610 -26.143 -21.691 1.00 95.12 544 VAL A N 1
ATOM 4183 C CA . VAL A 1 544 ? -0.122 -27.453 -22.118 1.00 95.12 544 VAL A CA 1
ATOM 4184 C C . VAL A 1 544 ? 1.061 -27.850 -21.233 1.00 95.12 544 VAL A C 1
ATOM 4186 O O . VAL A 1 544 ? 1.630 -27.019 -20.523 1.00 95.12 544 VAL A O 1
ATOM 4189 N N . SER A 1 545 ? 1.456 -29.124 -21.252 1.00 93.81 545 SER A N 1
ATOM 4190 C CA . SER A 1 545 ? 2.665 -29.558 -20.543 1.00 93.81 545 SER A CA 1
ATOM 4191 C C . SER A 1 545 ? 3.902 -28.798 -21.040 1.00 93.81 545 SER A C 1
ATOM 4193 O O . SER A 1 545 ? 4.003 -28.504 -22.228 1.00 93.81 545 SER A O 1
ATOM 4195 N N . LEU A 1 546 ? 4.882 -28.557 -20.166 1.00 93.12 546 LEU A N 1
ATOM 4196 C CA . LEU A 1 546 ? 6.093 -27.786 -20.494 1.00 93.12 546 LEU A CA 1
ATOM 4197 C C . LEU A 1 546 ? 6.945 -28.377 -21.635 1.00 93.12 546 LEU A C 1
ATOM 4199 O O . LEU A 1 546 ? 7.682 -27.641 -22.286 1.00 93.12 546 LEU A O 1
ATOM 4203 N N . ASP A 1 547 ? 6.832 -29.682 -21.896 1.00 91.81 547 ASP A N 1
ATOM 4204 C CA . ASP A 1 547 ? 7.523 -30.367 -23.000 1.00 91.81 547 ASP A CA 1
ATOM 4205 C C . ASP A 1 547 ? 6.685 -30.428 -24.297 1.00 91.81 547 ASP A C 1
ATOM 4207 O O . ASP A 1 547 ? 7.118 -31.004 -25.295 1.00 91.81 547 ASP A O 1
ATOM 4211 N N . HIS A 1 548 ? 5.479 -29.848 -24.299 1.00 94.38 548 HIS A N 1
ATOM 4212 C CA . HIS A 1 548 ? 4.609 -29.789 -25.475 1.00 94.38 548 HIS A CA 1
ATOM 4213 C C . HIS A 1 548 ? 5.157 -28.805 -26.518 1.00 94.38 548 HIS A C 1
ATOM 4215 O O . HIS A 1 548 ? 5.722 -27.768 -26.169 1.00 94.38 548 HIS A O 1
ATOM 4221 N N . GLU A 1 549 ? 4.931 -29.078 -27.807 1.00 92.62 549 GLU A N 1
ATOM 4222 C CA . GLU A 1 549 ? 5.434 -28.239 -28.909 1.00 92.62 549 GLU A CA 1
ATOM 4223 C C . GLU A 1 549 ? 4.893 -26.801 -28.890 1.00 92.62 549 GLU A C 1
ATOM 4225 O O . GLU A 1 549 ? 5.584 -25.864 -29.290 1.00 92.62 549 GLU A O 1
ATOM 4230 N N . ASP A 1 550 ? 3.680 -26.628 -28.365 1.00 92.69 550 ASP A N 1
ATOM 4231 C CA . ASP A 1 550 ? 3.033 -25.326 -28.194 1.00 92.69 550 ASP A CA 1
ATOM 4232 C C . ASP A 1 550 ? 3.455 -24.566 -26.929 1.00 92.69 550 ASP A C 1
ATOM 4234 O O . ASP A 1 550 ? 3.016 -23.429 -26.763 1.00 92.69 550 ASP A O 1
ATOM 4238 N N . SER A 1 551 ? 4.268 -25.136 -26.033 1.00 95.25 551 SER A N 1
ATOM 4239 C CA . SER A 1 551 ? 4.710 -24.424 -24.827 1.00 95.25 551 SER A CA 1
ATOM 4240 C C . SER A 1 551 ? 5.711 -23.319 -25.180 1.00 95.25 551 SER A C 1
ATOM 4242 O O . SER A 1 551 ? 6.732 -23.557 -25.833 1.00 95.25 551 SER A O 1
ATOM 4244 N N . ASN A 1 552 ? 5.456 -22.101 -24.697 1.00 94.94 552 ASN A N 1
ATOM 4245 C CA . ASN A 1 552 ? 6.397 -20.990 -24.794 1.00 94.94 552 ASN A CA 1
ATOM 4246 C C . ASN A 1 552 ? 7.673 -21.293 -23.992 1.00 94.94 552 ASN A C 1
ATOM 4248 O O . ASN A 1 552 ? 8.772 -21.062 -24.500 1.00 94.94 552 ASN A O 1
ATOM 4252 N N . TYR A 1 553 ? 7.559 -21.870 -22.791 1.00 95.12 553 TYR A N 1
ATOM 4253 C CA . TYR A 1 553 ? 8.694 -22.396 -22.034 1.00 95.12 553 TYR A CA 1
ATOM 4254 C C . TYR A 1 553 ? 9.436 -23.479 -22.811 1.00 95.12 553 TYR A C 1
ATOM 4256 O O . TYR A 1 553 ? 10.654 -23.378 -22.932 1.00 95.12 553 TYR A O 1
ATOM 4264 N N . GLY A 1 554 ? 8.739 -24.473 -23.370 1.00 94.06 554 GLY A N 1
ATOM 4265 C CA . GLY A 1 554 ? 9.361 -25.547 -24.151 1.00 94.06 554 GLY A CA 1
ATOM 4266 C C . GLY A 1 554 ? 10.183 -25.003 -25.323 1.00 94.06 554 GLY A C 1
ATOM 4267 O O . GLY A 1 554 ? 11.343 -25.381 -25.520 1.00 94.06 554 GLY A O 1
ATOM 4268 N N . LEU A 1 555 ? 9.632 -24.022 -26.044 1.00 93.81 555 LEU A N 1
ATOM 4269 C CA . LEU A 1 555 ? 10.322 -23.317 -27.120 1.00 93.81 555 LEU A CA 1
ATOM 4270 C C . LEU A 1 555 ? 11.529 -22.510 -26.616 1.00 93.81 555 LEU A C 1
ATOM 4272 O O . LEU A 1 555 ? 12.620 -22.620 -27.178 1.00 93.81 555 LEU A O 1
ATOM 4276 N N . CYS A 1 556 ? 11.367 -21.723 -25.549 1.00 91.75 556 CYS A N 1
ATOM 4277 C CA . CYS A 1 556 ? 12.461 -20.972 -24.931 1.00 91.75 556 CYS A CA 1
ATOM 4278 C C . CYS A 1 556 ? 13.569 -21.892 -24.415 1.00 91.75 556 CYS A C 1
ATOM 4280 O O . CYS A 1 556 ? 14.746 -21.573 -24.571 1.00 91.75 556 CYS A O 1
ATOM 4282 N N . LYS A 1 557 ? 13.211 -23.040 -23.836 1.00 92.38 557 LYS A N 1
ATOM 4283 C CA . LYS A 1 557 ? 14.144 -24.058 -23.359 1.00 92.38 557 LYS A CA 1
ATOM 4284 C C . LYS A 1 557 ? 14.973 -24.597 -24.507 1.00 92.38 557 LYS A C 1
ATOM 4286 O O . LYS A 1 557 ? 16.193 -24.547 -24.417 1.00 92.38 557 LYS A O 1
ATOM 4291 N N . LYS A 1 558 ? 14.314 -25.019 -25.589 1.00 92.88 558 LYS A N 1
ATOM 4292 C CA . LYS A 1 558 ? 14.955 -25.562 -26.788 1.00 92.88 558 LYS A CA 1
ATOM 4293 C C . LYS A 1 558 ? 15.868 -24.561 -27.491 1.00 92.88 558 LYS A C 1
ATOM 4295 O O . LYS A 1 558 ? 16.944 -24.943 -27.923 1.00 92.88 558 LYS A O 1
ATOM 4300 N N . GLU A 1 559 ? 15.435 -23.316 -27.666 1.00 92.31 559 GLU A N 1
ATOM 4301 C CA . GLU A 1 559 ? 16.160 -22.342 -28.496 1.00 92.31 559 GLU A CA 1
ATOM 4302 C C . GLU A 1 559 ? 17.202 -21.538 -27.698 1.00 92.31 559 GLU A C 1
ATOM 4304 O O . GLU A 1 559 ? 18.201 -21.096 -28.262 1.00 92.31 559 GLU A O 1
ATOM 4309 N N . PHE A 1 560 ? 17.010 -21.359 -26.384 1.00 89.25 560 PHE A N 1
ATOM 4310 C CA . PHE A 1 560 ? 17.827 -20.451 -25.572 1.00 89.25 560 PHE A CA 1
ATOM 4311 C C . PHE A 1 560 ? 18.226 -21.021 -24.201 1.00 89.25 560 PHE A C 1
ATOM 4313 O O . PHE A 1 560 ? 19.420 -21.156 -23.944 1.00 89.25 560 PHE A O 1
ATOM 4320 N N . LEU A 1 561 ? 17.278 -21.370 -23.322 1.00 88.00 561 LEU A N 1
ATOM 4321 C CA . LEU A 1 561 ? 17.575 -21.627 -21.901 1.00 88.00 561 LEU A CA 1
ATOM 4322 C C . LEU A 1 561 ? 18.458 -22.864 -21.675 1.00 88.00 561 LEU A C 1
ATOM 4324 O O . LEU A 1 561 ? 19.235 -22.866 -20.730 1.00 88.00 561 LEU A O 1
ATOM 4328 N N . SER A 1 562 ? 18.405 -23.887 -22.539 1.00 89.19 562 SER A N 1
ATOM 4329 C CA . SER A 1 562 ? 19.301 -25.054 -22.442 1.00 89.19 562 SER A CA 1
ATOM 4330 C C . SER A 1 562 ? 20.748 -24.763 -22.853 1.00 89.19 562 SER A C 1
ATOM 4332 O O . SER A 1 562 ? 21.621 -25.604 -22.657 1.00 89.19 562 SER A O 1
ATOM 4334 N N . HIS A 1 563 ? 21.007 -23.601 -23.456 1.00 88.00 563 HIS A N 1
ATOM 4335 C CA . HIS A 1 563 ? 22.315 -23.210 -23.984 1.00 88.00 563 HIS A CA 1
ATOM 4336 C C . HIS A 1 563 ? 23.046 -22.194 -23.096 1.00 88.00 563 HIS A C 1
ATOM 4338 O O . HIS A 1 563 ? 24.166 -21.791 -23.417 1.00 88.00 563 HIS A O 1
ATOM 4344 N N . VAL A 1 564 ? 22.429 -21.767 -21.991 1.00 84.06 564 VAL A N 1
ATOM 4345 C CA . VAL A 1 564 ? 22.989 -20.800 -21.039 1.00 84.06 564 VAL A CA 1
ATOM 4346 C C . VAL A 1 564 ? 22.915 -21.358 -19.614 1.00 84.06 564 VAL A C 1
ATOM 4348 O O . VAL A 1 564 ? 21.924 -21.996 -19.267 1.00 84.06 564 VAL A O 1
ATOM 4351 N N . PRO A 1 565 ? 23.929 -21.143 -18.756 1.00 81.12 565 PRO A N 1
ATOM 4352 C CA . PRO A 1 565 ? 23.964 -21.763 -17.434 1.00 81.12 565 PRO A CA 1
ATOM 4353 C C . PRO A 1 565 ? 23.141 -20.960 -16.413 1.00 81.12 565 PRO A C 1
ATOM 4355 O O . PRO A 1 565 ? 23.677 -20.387 -15.468 1.00 81.12 565 PRO A O 1
ATOM 4358 N N . ILE A 1 566 ? 21.822 -20.900 -16.619 1.00 80.56 566 ILE A N 1
ATOM 4359 C CA . ILE A 1 566 ? 20.864 -20.271 -15.700 1.00 80.56 566 ILE A CA 1
ATOM 4360 C C . ILE A 1 566 ? 20.323 -21.339 -14.737 1.00 80.56 566 ILE A C 1
ATOM 4362 O O . ILE A 1 566 ? 19.830 -22.366 -15.202 1.00 80.56 566 ILE A O 1
ATOM 4366 N N . PRO A 1 567 ? 20.364 -21.126 -13.407 1.00 79.62 567 PRO A N 1
ATOM 4367 C CA . PRO A 1 567 ? 19.790 -22.073 -12.451 1.00 79.62 567 PRO A CA 1
ATOM 4368 C C . PRO A 1 567 ? 18.288 -22.296 -12.679 1.00 79.62 567 PRO A C 1
ATOM 4370 O O . PRO A 1 567 ? 17.541 -21.330 -12.780 1.00 79.62 567 PRO A O 1
ATOM 4373 N N . GLU A 1 568 ? 17.813 -23.544 -12.667 1.00 80.94 568 GLU A N 1
ATOM 4374 C CA . GLU A 1 568 ? 16.392 -23.853 -12.931 1.00 80.94 568 GLU A CA 1
ATOM 4375 C C . GLU A 1 568 ? 15.426 -23.159 -11.963 1.00 80.94 568 GLU A C 1
ATOM 4377 O O . GLU A 1 568 ? 14.382 -22.668 -12.376 1.00 80.94 568 GLU A O 1
ATOM 4382 N N . LYS A 1 569 ? 15.811 -23.025 -10.689 1.00 80.38 569 LYS A N 1
ATOM 4383 C CA . LYS A 1 569 ? 15.029 -22.318 -9.656 1.00 80.38 569 LYS A CA 1
ATOM 4384 C C . LYS A 1 569 ? 14.740 -20.842 -9.966 1.00 80.38 569 LYS A C 1
ATOM 4386 O O . LYS A 1 569 ? 13.894 -20.245 -9.317 1.00 80.38 569 LYS A O 1
ATOM 4391 N N . ASN A 1 570 ? 15.487 -20.255 -10.899 1.00 82.56 570 ASN A N 1
ATOM 4392 C CA . ASN A 1 570 ? 15.348 -18.867 -11.327 1.00 82.56 570 ASN A CA 1
ATOM 4393 C C . ASN A 1 570 ? 14.413 -18.727 -12.545 1.00 82.56 570 ASN A C 1
ATOM 4395 O O . ASN A 1 570 ? 14.236 -17.623 -13.064 1.00 82.56 570 ASN A O 1
ATOM 4399 N N . ILE A 1 571 ? 13.873 -19.839 -13.050 1.00 88.56 571 ILE A N 1
ATOM 4400 C CA . ILE A 1 571 ? 12.984 -19.888 -14.207 1.00 88.56 571 ILE A CA 1
ATOM 4401 C C . ILE A 1 571 ? 11.581 -20.226 -13.701 1.00 88.56 571 ILE A C 1
ATOM 4403 O O . ILE A 1 571 ? 11.315 -21.341 -13.260 1.00 88.56 571 ILE A O 1
ATOM 4407 N N . HIS A 1 572 ? 10.677 -19.254 -13.768 1.00 91.31 572 HIS A N 1
ATOM 4408 C CA . HIS A 1 572 ? 9.326 -19.357 -13.227 1.00 91.31 572 HIS A CA 1
ATOM 4409 C C . HIS A 1 572 ? 8.325 -19.679 -14.329 1.00 91.31 572 HIS A C 1
ATOM 4411 O O . HIS A 1 572 ? 8.105 -18.877 -15.237 1.00 91.31 572 HIS A O 1
ATOM 4417 N N . THR A 1 573 ? 7.692 -20.843 -14.224 1.00 93.56 573 THR A N 1
ATOM 4418 C CA . THR A 1 573 ? 6.728 -21.375 -15.198 1.00 93.56 573 THR A CA 1
ATOM 4419 C C . THR A 1 573 ? 5.356 -21.583 -14.559 1.00 93.56 573 THR A C 1
ATOM 4421 O O . THR A 1 573 ? 5.202 -21.436 -13.345 1.00 93.56 573 THR A O 1
ATOM 4424 N N . ILE A 1 574 ? 4.351 -21.891 -15.379 1.00 93.25 574 ILE A N 1
ATOM 4425 C CA . ILE A 1 574 ? 3.013 -22.259 -14.904 1.00 93.25 574 ILE A CA 1
ATOM 4426 C C . ILE A 1 574 ? 3.028 -23.591 -14.147 1.00 93.25 574 ILE A C 1
ATOM 4428 O O . ILE A 1 574 ? 3.849 -24.467 -14.422 1.00 93.25 574 ILE A O 1
ATOM 4432 N N . ASN A 1 575 ? 2.077 -23.775 -13.230 1.00 90.69 575 ASN A N 1
ATOM 4433 C CA . ASN A 1 575 ? 1.873 -25.071 -12.594 1.00 90.69 575 ASN A CA 1
ATOM 4434 C C . ASN A 1 575 ? 1.131 -26.016 -13.550 1.00 90.69 575 ASN A C 1
ATOM 4436 O O . ASN A 1 575 ? -0.055 -25.852 -13.820 1.00 90.69 575 ASN A O 1
ATOM 4440 N N . THR A 1 576 ? 1.826 -27.042 -14.038 1.00 91.62 576 THR A N 1
ATOM 4441 C CA . THR A 1 576 ? 1.263 -28.033 -14.967 1.00 91.62 576 THR A CA 1
ATOM 4442 C C . THR A 1 576 ? 0.318 -29.045 -14.321 1.00 91.62 576 THR A C 1
ATOM 4444 O O . THR A 1 576 ? -0.298 -29.836 -15.031 1.00 91.62 576 THR A O 1
ATOM 4447 N N . SER A 1 577 ? 0.169 -29.030 -12.995 1.00 91.44 577 SER A N 1
ATOM 4448 C CA . SER A 1 577 ? -0.726 -29.949 -12.276 1.00 91.44 577 SER A CA 1
ATOM 4449 C C . SER A 1 577 ? -2.198 -29.525 -12.320 1.00 91.44 577 SER A C 1
ATOM 4451 O O . SER A 1 577 ? -3.049 -30.293 -11.888 1.00 91.44 577 SER A O 1
ATOM 4453 N N . ILE A 1 578 ? -2.485 -28.312 -12.804 1.00 91.88 578 ILE A N 1
ATOM 4454 C CA . ILE A 1 578 ? -3.809 -27.661 -12.770 1.00 91.88 578 ILE A CA 1
ATOM 4455 C C . ILE A 1 578 ? -4.195 -27.063 -14.137 1.00 91.88 578 ILE A C 1
ATOM 4457 O O . ILE A 1 578 ? -4.895 -26.063 -14.224 1.00 91.88 578 ILE A O 1
ATOM 4461 N N . LEU A 1 579 ? -3.694 -27.640 -15.236 1.00 91.75 579 LEU A N 1
ATOM 4462 C CA . LEU A 1 579 ? -3.909 -27.112 -16.597 1.00 91.75 579 LEU A CA 1
ATOM 4463 C C . LEU A 1 579 ? -5.378 -27.132 -17.046 1.00 91.75 579 LEU A C 1
ATOM 4465 O O . LEU A 1 579 ? -5.721 -26.527 -18.060 1.00 91.75 579 LEU A O 1
ATOM 4469 N N . ASP A 1 580 ? -6.244 -27.850 -16.339 1.00 89.56 580 ASP A N 1
ATOM 4470 C CA . ASP A 1 580 ? -7.684 -27.929 -16.560 1.00 89.56 580 ASP A CA 1
ATOM 4471 C C . ASP A 1 580 ? -8.447 -26.685 -16.086 1.00 89.56 580 ASP A C 1
ATOM 4473 O O . ASP A 1 580 ? -9.569 -26.484 -16.542 1.00 89.56 580 ASP A O 1
ATOM 4477 N N . ASP A 1 581 ? -7.826 -25.782 -15.324 1.00 89.88 581 ASP A N 1
ATOM 4478 C CA . ASP A 1 581 ? -8.421 -24.522 -14.865 1.00 89.88 581 ASP A CA 1
ATOM 4479 C C . ASP A 1 581 ? -7.493 -23.332 -15.172 1.00 89.88 581 ASP A C 1
ATOM 4481 O O . ASP A 1 581 ? -6.456 -23.131 -14.537 1.00 89.88 581 ASP A O 1
ATOM 4485 N N . ALA A 1 582 ? -7.852 -22.535 -16.182 1.00 88.88 582 ALA A N 1
ATOM 4486 C CA . ALA A 1 582 ? -7.038 -21.404 -16.607 1.00 88.88 582 ALA A CA 1
ATOM 4487 C C . ALA A 1 582 ? -6.983 -20.298 -15.550 1.00 88.88 582 ALA A C 1
ATOM 4489 O O . ALA A 1 582 ? -5.942 -19.656 -15.400 1.00 88.88 582 ALA A O 1
ATOM 4490 N N . GLU A 1 583 ? -8.081 -20.104 -14.818 1.00 89.50 583 GLU A N 1
ATOM 4491 C CA . GLU A 1 583 ? -8.208 -19.108 -13.759 1.00 89.50 583 GLU A CA 1
ATOM 4492 C C . GLU A 1 583 ? -7.266 -19.455 -12.604 1.00 89.50 583 GLU A C 1
ATOM 4494 O O . GLU A 1 583 ? -6.438 -18.634 -12.214 1.00 89.50 583 GLU A O 1
ATOM 4499 N N . GLU A 1 584 ? -7.286 -20.706 -12.138 1.00 85.31 584 GLU A N 1
ATOM 4500 C CA . GLU A 1 584 ? -6.394 -21.155 -11.064 1.00 85.31 584 GLU A CA 1
ATOM 4501 C C . GLU A 1 584 ? -4.916 -21.142 -11.503 1.00 85.31 584 GLU A C 1
ATOM 4503 O O . GLU A 1 584 ? -4.035 -20.799 -10.709 1.00 85.31 584 GLU A O 1
ATOM 4508 N N . VAL A 1 585 ? -4.606 -21.445 -12.774 1.00 91.56 585 VAL A N 1
ATOM 4509 C CA . VAL A 1 585 ? -3.233 -21.299 -13.299 1.00 91.56 585 VAL A CA 1
ATOM 4510 C C . VAL A 1 585 ? -2.795 -19.835 -13.295 1.00 91.56 585 VAL A C 1
ATOM 4512 O O . VAL A 1 585 ? -1.664 -19.544 -12.891 1.00 91.56 585 VAL A O 1
ATOM 4515 N N . ALA A 1 586 ? -3.664 -18.917 -13.730 1.00 91.25 586 ALA A N 1
ATOM 4516 C CA . ALA A 1 586 ? -3.393 -17.483 -13.712 1.00 91.25 586 ALA A CA 1
ATOM 4517 C C . ALA A 1 586 ? -3.135 -16.995 -12.281 1.00 91.25 586 ALA A C 1
ATOM 4519 O O . ALA A 1 586 ? -2.122 -16.339 -12.040 1.00 91.25 586 ALA A O 1
ATOM 4520 N N . ASP A 1 587 ? -3.975 -17.395 -11.327 1.00 84.25 587 ASP A N 1
ATOM 4521 C CA . ASP A 1 587 ? -3.857 -17.027 -9.916 1.00 84.25 587 ASP A CA 1
ATOM 4522 C C . ASP A 1 587 ? -2.588 -17.596 -9.267 1.00 84.25 587 ASP A C 1
ATOM 4524 O O . ASP A 1 587 ? -1.923 -16.920 -8.478 1.00 84.25 587 ASP A O 1
ATOM 4528 N N . GLN A 1 588 ? -2.196 -18.833 -9.591 1.00 85.50 588 GLN A N 1
ATOM 4529 C CA . GLN A 1 588 ? -0.938 -19.401 -9.097 1.00 85.50 588 GLN A CA 1
ATOM 4530 C C . GLN A 1 588 ? 0.286 -18.717 -9.698 1.00 85.50 588 GLN A C 1
ATOM 4532 O O . GLN A 1 588 ? 1.251 -18.454 -8.976 1.00 85.50 588 GLN A O 1
ATOM 4537 N N . TYR A 1 589 ? 0.253 -18.386 -10.990 1.00 91.88 589 TYR A N 1
ATOM 4538 C CA . TYR A 1 589 ? 1.339 -17.641 -11.616 1.00 91.88 589 TYR A CA 1
ATOM 4539 C C . TYR A 1 589 ? 1.434 -16.215 -11.058 1.00 91.88 589 TYR A C 1
ATOM 4541 O O . TYR A 1 589 ? 2.526 -15.728 -10.761 1.00 91.88 589 TYR A O 1
ATOM 4549 N N . GLU A 1 590 ? 0.293 -15.574 -10.808 1.00 90.31 590 GLU A N 1
ATOM 4550 C CA . GLU A 1 590 ? 0.218 -14.279 -10.140 1.00 90.31 590 GLU A CA 1
ATOM 4551 C C . GLU A 1 590 ? 0.771 -14.352 -8.709 1.00 90.31 590 GLU A C 1
ATOM 4553 O O . GLU A 1 590 ? 1.557 -13.490 -8.326 1.00 90.31 590 GLU A O 1
ATOM 4558 N N . LYS A 1 591 ? 0.491 -15.416 -7.941 1.00 83.44 591 LYS A N 1
ATOM 4559 C CA . LYS A 1 591 ? 1.105 -15.644 -6.617 1.00 83.44 591 LYS A CA 1
ATOM 4560 C C . LYS A 1 591 ? 2.632 -15.739 -6.685 1.00 83.44 591 LYS A C 1
ATOM 4562 O O . LYS A 1 591 ? 3.292 -15.193 -5.802 1.00 83.44 591 LYS A O 1
ATOM 4567 N N . ILE A 1 592 ? 3.201 -16.377 -7.715 1.00 86.75 592 ILE A N 1
ATOM 4568 C CA . ILE A 1 592 ? 4.661 -16.408 -7.930 1.00 86.75 592 ILE A CA 1
ATOM 4569 C C . ILE A 1 592 ? 5.192 -14.982 -8.126 1.00 86.75 592 ILE A C 1
ATOM 4571 O O . ILE A 1 592 ? 6.170 -14.591 -7.488 1.00 86.75 592 ILE A O 1
ATOM 4575 N N . LEU A 1 593 ? 4.520 -14.174 -8.954 1.00 86.06 593 LEU A N 1
ATOM 4576 C CA . LEU A 1 593 ? 4.891 -12.771 -9.149 1.00 86.06 593 LEU A CA 1
ATOM 4577 C C . LEU A 1 593 ? 4.729 -11.951 -7.865 1.00 86.06 593 LEU A C 1
ATOM 4579 O O . LEU A 1 593 ? 5.603 -11.162 -7.527 1.00 86.06 593 LEU A O 1
ATOM 4583 N N . ILE A 1 594 ? 3.655 -12.141 -7.104 1.00 79.62 594 ILE A N 1
ATOM 4584 C CA . ILE A 1 594 ? 3.429 -11.449 -5.830 1.00 79.62 594 ILE A CA 1
ATOM 4585 C C . ILE A 1 594 ? 4.537 -11.798 -4.832 1.00 79.62 594 ILE A C 1
ATOM 4587 O O . ILE A 1 594 ? 5.090 -10.904 -4.200 1.00 79.62 594 ILE A O 1
ATOM 4591 N N . GLN A 1 595 ? 4.926 -13.065 -4.703 1.00 75.69 595 GLN A N 1
ATOM 4592 C CA . GLN A 1 595 ? 6.028 -13.448 -3.815 1.00 75.69 595 GLN A CA 1
ATOM 4593 C C . GLN A 1 595 ? 7.340 -12.742 -4.188 1.00 75.69 595 GLN A C 1
ATOM 4595 O O . GLN A 1 595 ? 8.086 -12.323 -3.305 1.00 75.69 595 GLN A O 1
ATOM 4600 N N . GLU A 1 596 ? 7.592 -12.553 -5.483 1.00 74.75 596 GLU A N 1
ATOM 4601 C CA . GLU A 1 596 ? 8.848 -12.002 -5.996 1.00 74.75 596 GLU A CA 1
ATOM 4602 C C . GLU A 1 596 ? 8.892 -10.471 -6.110 1.00 74.75 596 GLU A C 1
ATOM 4604 O O . GLU A 1 596 ? 9.978 -9.882 -6.019 1.00 74.75 596 GLU A O 1
ATOM 4609 N N . PHE A 1 597 ? 7.741 -9.828 -6.322 1.00 74.12 597 PHE A N 1
ATOM 4610 C CA . PHE A 1 597 ? 7.604 -8.383 -6.534 1.00 74.12 597 PHE A CA 1
ATOM 4611 C C . PHE A 1 597 ? 6.874 -7.674 -5.380 1.00 74.12 597 PHE A C 1
ATOM 4613 O O . PHE A 1 597 ? 7.227 -6.546 -5.044 1.00 74.12 597 PHE A O 1
ATOM 4620 N N . ALA A 1 598 ? 5.902 -8.314 -4.721 1.00 55.62 598 ALA A N 1
ATOM 4621 C CA . ALA A 1 598 ? 5.110 -7.693 -3.651 1.00 55.62 598 ALA A CA 1
ATOM 4622 C C . ALA A 1 598 ? 5.782 -7.743 -2.269 1.00 55.62 598 ALA A C 1
ATOM 4624 O O . ALA A 1 598 ? 5.342 -7.054 -1.352 1.00 55.62 598 ALA A O 1
ATOM 4625 N N . GLN A 1 599 ? 6.869 -8.506 -2.104 1.00 47.44 599 GLN A N 1
ATOM 4626 C CA . GLN A 1 599 ? 7.658 -8.462 -0.868 1.00 47.44 599 GLN A CA 1
ATOM 4627 C C . GLN A 1 599 ? 8.477 -7.170 -0.717 1.00 47.44 599 GLN A C 1
ATOM 4629 O O . GLN A 1 599 ? 9.008 -6.940 0.370 1.00 47.44 599 GLN A O 1
ATOM 4634 N N . LYS A 1 600 ? 8.616 -6.343 -1.770 1.00 47.47 600 LYS A N 1
ATOM 4635 C CA . LYS A 1 600 ? 9.621 -5.268 -1.780 1.00 47.47 600 LYS A CA 1
ATOM 4636 C C . LYS A 1 600 ? 9.211 -3.893 -2.312 1.00 47.47 600 LYS A C 1
ATOM 4638 O O . LYS A 1 600 ? 9.937 -2.957 -2.006 1.00 47.47 600 LYS A O 1
ATOM 4643 N N . ASP A 1 601 ? 8.066 -3.717 -2.973 1.00 39.31 601 ASP A N 1
ATOM 4644 C CA . ASP A 1 601 ? 7.642 -2.391 -3.451 1.00 39.31 601 ASP A CA 1
ATOM 4645 C C . ASP A 1 601 ? 6.123 -2.176 -3.351 1.00 39.31 601 ASP A C 1
ATOM 4647 O O . ASP A 1 601 ? 5.320 -3.035 -3.707 1.00 39.31 601 ASP A O 1
ATOM 4651 N N . SER A 1 602 ? 5.720 -0.972 -2.941 1.00 45.38 602 SER A N 1
ATOM 4652 C CA . SER A 1 602 ? 4.346 -0.441 -2.886 1.00 45.38 602 SER A CA 1
ATOM 4653 C C . SER A 1 602 ? 3.702 -0.216 -4.275 1.00 45.38 602 SER A C 1
ATOM 4655 O O . SER A 1 602 ? 2.757 0.566 -4.440 1.00 45.38 602 SER A O 1
ATOM 4657 N N . ALA A 1 603 ? 4.198 -0.892 -5.316 1.00 49.06 603 ALA A N 1
ATOM 4658 C CA . ALA A 1 603 ? 3.697 -0.792 -6.679 1.00 49.06 603 ALA A CA 1
ATOM 4659 C C . ALA A 1 603 ? 2.411 -1.620 -6.865 1.00 49.06 603 ALA A C 1
ATOM 4661 O O . ALA A 1 603 ? 2.337 -2.785 -6.493 1.00 49.06 603 ALA A O 1
ATOM 4662 N N . ARG A 1 604 ? 1.384 -1.012 -7.484 1.00 68.44 604 ARG A N 1
ATOM 4663 C CA . ARG A 1 604 ? 0.102 -1.675 -7.810 1.00 68.44 604 ARG A CA 1
ATOM 4664 C C . ARG A 1 604 ? 0.292 -2.838 -8.799 1.00 68.44 604 ARG A C 1
ATOM 4666 O O . ARG A 1 604 ? -0.522 -3.753 -8.804 1.00 68.44 604 ARG A O 1
ATOM 4673 N N . PHE A 1 605 ? 1.351 -2.785 -9.608 1.00 82.25 605 PHE A N 1
ATOM 4674 C CA . PHE A 1 605 ? 1.710 -3.756 -10.642 1.00 82.25 605 PHE A CA 1
ATOM 4675 C C . PHE A 1 605 ? 3.225 -4.026 -10.600 1.00 82.25 605 PHE A C 1
ATOM 4677 O O . PHE A 1 605 ? 3.977 -3.120 -10.227 1.00 82.25 605 PHE A O 1
ATOM 4684 N N . PRO A 1 606 ? 3.691 -5.226 -10.986 1.00 86.12 606 PRO A N 1
ATOM 4685 C CA . PRO A 1 606 ? 5.102 -5.587 -10.968 1.00 86.12 606 PRO A CA 1
ATOM 4686 C C . PRO A 1 606 ? 5.877 -4.775 -12.011 1.00 86.12 606 PRO A C 1
ATOM 4688 O O . PRO A 1 606 ? 5.465 -4.655 -13.165 1.00 86.12 606 PRO A O 1
ATOM 4691 N N . VAL A 1 607 ? 7.027 -4.233 -11.607 1.00 89.44 607 VAL A N 1
ATOM 4692 C CA . VAL A 1 607 ? 7.905 -3.440 -12.479 1.00 89.44 607 VAL A CA 1
ATOM 4693 C C . VAL A 1 607 ? 9.059 -4.313 -12.961 1.00 89.44 607 VAL A C 1
ATOM 4695 O O . VAL A 1 607 ? 10.095 -4.415 -12.303 1.00 89.44 607 VAL A O 1
ATOM 4698 N N . PHE A 1 608 ? 8.892 -4.923 -14.132 1.00 91.69 608 PHE A N 1
ATOM 4699 C CA . PHE A 1 608 ? 9.958 -5.681 -14.792 1.00 91.69 608 PHE A CA 1
ATOM 4700 C C . PHE A 1 608 ? 11.072 -4.759 -15.298 1.00 91.69 608 PHE A C 1
ATOM 4702 O O . PHE A 1 608 ? 10.798 -3.683 -15.835 1.00 91.69 608 PHE A O 1
ATOM 4709 N N . ASP A 1 609 ? 12.332 -5.190 -15.186 1.00 91.00 609 ASP A N 1
ATOM 4710 C CA . ASP A 1 609 ? 13.464 -4.485 -15.807 1.00 91.00 609 ASP A CA 1
ATOM 4711 C C . ASP A 1 609 ? 13.374 -4.526 -17.335 1.00 91.00 609 ASP A C 1
ATOM 4713 O O . ASP A 1 609 ? 13.722 -3.554 -18.012 1.00 91.00 609 ASP A O 1
ATOM 4717 N N . LEU A 1 610 ? 12.916 -5.664 -17.862 1.00 94.19 610 LEU A N 1
ATOM 4718 C CA . LEU A 1 610 ? 12.810 -5.927 -19.286 1.00 94.19 610 LEU A CA 1
ATOM 4719 C C . LEU A 1 610 ? 11.673 -6.915 -19.591 1.00 94.19 610 LEU A C 1
ATOM 4721 O O . LEU A 1 610 ? 11.630 -8.013 -19.045 1.00 94.19 610 LEU A O 1
ATOM 4725 N N . ILE A 1 611 ? 10.795 -6.569 -20.526 1.00 97.06 611 ILE A N 1
ATOM 4726 C CA . ILE A 1 611 ? 9.830 -7.495 -21.127 1.00 97.06 611 ILE A CA 1
ATOM 4727 C C . ILE A 1 611 ? 10.136 -7.594 -22.619 1.00 97.06 611 ILE A C 1
ATOM 4729 O O . ILE A 1 611 ? 10.128 -6.587 -23.327 1.00 97.06 611 ILE A O 1
ATOM 4733 N N . LEU A 1 612 ? 10.417 -8.805 -23.093 1.00 96.75 612 LEU A N 1
ATOM 4734 C CA . LEU A 1 612 ? 10.696 -9.098 -24.495 1.00 96.75 612 LEU A CA 1
ATOM 4735 C C . LEU A 1 612 ? 9.443 -9.688 -25.147 1.00 96.75 612 LEU A C 1
ATOM 4737 O O . LEU A 1 612 ? 8.932 -10.727 -24.725 1.00 96.75 612 LEU A O 1
ATOM 4741 N N . LEU A 1 613 ? 8.961 -9.018 -26.190 1.00 97.25 613 LEU A N 1
ATOM 4742 C CA . LEU A 1 613 ? 7.687 -9.281 -26.848 1.00 97.25 613 LEU A CA 1
ATOM 4743 C C . LEU A 1 613 ? 7.877 -9.572 -28.339 1.00 97.25 613 LEU A C 1
ATOM 4745 O O . LEU A 1 613 ? 8.738 -9.001 -29.013 1.00 97.25 613 LEU A O 1
ATOM 4749 N N . GLY A 1 614 ? 7.029 -10.450 -28.867 1.00 93.94 614 GLY A N 1
ATOM 4750 C CA . GLY A 1 614 ? 6.873 -10.665 -30.303 1.00 93.94 614 GLY A CA 1
ATOM 4751 C C . GLY A 1 614 ? 5.660 -9.916 -30.856 1.00 93.94 614 GLY A C 1
ATOM 4752 O O . GLY A 1 614 ? 4.739 -9.572 -30.121 1.00 93.94 614 GLY A O 1
ATOM 4753 N N . MET A 1 615 ? 5.638 -9.710 -32.173 1.00 94.12 615 MET A N 1
ATOM 4754 C CA . MET A 1 615 ? 4.474 -9.174 -32.885 1.00 94.12 615 MET A CA 1
ATOM 4755 C C . MET A 1 615 ? 3.848 -10.248 -33.778 1.00 94.12 615 MET A C 1
ATOM 4757 O O . MET A 1 615 ? 4.495 -10.803 -34.677 1.00 94.12 615 MET A O 1
ATOM 4761 N N . GLY A 1 616 ? 2.570 -10.531 -33.556 1.00 91.81 616 GLY A N 1
ATOM 4762 C CA . GLY A 1 616 ? 1.768 -11.400 -34.405 1.00 91.81 616 GLY A CA 1
ATOM 4763 C C . GLY A 1 616 ? 1.427 -10.799 -35.772 1.00 91.81 616 GLY A C 1
ATOM 4764 O O . GLY A 1 616 ? 1.509 -9.589 -35.949 1.00 91.81 616 GLY A O 1
ATOM 4765 N N . PRO A 1 617 ? 1.026 -11.626 -36.756 1.00 90.00 617 PRO A N 1
ATOM 4766 C CA . PRO A 1 617 ? 0.636 -11.152 -38.094 1.00 90.00 617 PRO A CA 1
ATOM 4767 C C . PRO A 1 617 ? -0.646 -10.295 -38.114 1.00 90.00 617 PRO A C 1
ATOM 4769 O O . PRO A 1 617 ? -0.913 -9.618 -39.091 1.00 90.00 617 PRO A O 1
ATOM 4772 N N . ASP A 1 618 ? -1.421 -10.337 -37.039 1.00 91.62 618 ASP A N 1
ATOM 4773 C CA . ASP A 1 618 ? -2.661 -9.611 -36.739 1.00 91.62 618 ASP A CA 1
ATOM 4774 C C . ASP A 1 618 ? -2.444 -8.486 -35.707 1.00 91.62 618 ASP A C 1
ATOM 4776 O O . ASP A 1 618 ? -3.403 -7.895 -35.228 1.00 91.62 618 ASP A O 1
ATOM 4780 N N . GLY A 1 619 ? -1.197 -8.207 -35.309 1.00 92.25 619 GLY A N 1
ATOM 4781 C CA . GLY A 1 619 ? -0.883 -7.158 -34.330 1.00 92.25 619 GLY A CA 1
ATOM 4782 C C . GLY A 1 619 ? -1.116 -7.557 -32.869 1.00 92.25 619 GLY A C 1
ATOM 4783 O O . GLY A 1 619 ? -1.017 -6.705 -31.984 1.00 92.25 619 GLY A O 1
ATOM 4784 N N . HIS A 1 620 ? -1.408 -8.838 -32.601 1.00 95.12 620 HIS A N 1
ATOM 4785 C CA . HIS A 1 620 ? -1.425 -9.385 -31.241 1.00 95.12 620 HIS A CA 1
ATOM 4786 C C . HIS A 1 620 ? -0.005 -9.445 -30.655 1.00 95.12 620 HIS A C 1
ATOM 4788 O O . HIS A 1 620 ? 0.979 -9.610 -31.383 1.00 95.12 620 HIS A O 1
ATOM 4794 N N . THR A 1 621 ? 0.097 -9.382 -29.333 1.00 95.31 621 THR A N 1
ATOM 4795 C CA . THR A 1 621 ? 1.340 -9.607 -28.580 1.00 95.31 621 THR A CA 1
ATOM 4796 C C . THR A 1 621 ? 1.006 -10.333 -27.299 1.00 95.31 621 THR A C 1
ATOM 4798 O O . THR A 1 621 ? -0.045 -10.048 -26.737 1.00 95.31 621 THR A O 1
ATOM 4801 N N . CYS A 1 622 ? 1.874 -11.237 -26.831 1.00 92.56 622 CYS A N 1
ATOM 4802 C CA . CYS A 1 622 ? 1.708 -11.859 -25.518 1.00 92.56 622 CYS A CA 1
ATOM 4803 C C . CYS A 1 622 ? 0.284 -12.418 -25.336 1.00 92.56 622 CYS A C 1
ATOM 4805 O O . CYS A 1 622 ? -0.387 -12.087 -24.387 1.00 92.56 622 CYS A O 1
ATOM 4807 N N . SER A 1 623 ? -0.269 -13.144 -26.309 1.00 94.81 623 SER A N 1
ATOM 4808 C CA . SER A 1 623 ? -1.663 -13.631 -26.254 1.00 94.81 623 SER A CA 1
ATOM 4809 C C . SER A 1 623 ? -2.780 -12.570 -26.019 1.00 94.81 623 SER A C 1
ATOM 4811 O O . SER A 1 623 ? -3.924 -12.936 -25.776 1.00 94.81 623 SER A O 1
ATOM 4813 N N . LEU A 1 624 ? -2.515 -11.269 -26.192 1.00 96.06 624 LEU A N 1
ATOM 4814 C CA . LEU A 1 624 ? -3.519 -10.198 -26.269 1.00 96.06 624 LEU A CA 1
ATOM 4815 C C . LEU A 1 624 ? -3.928 -9.975 -27.727 1.00 96.06 624 LEU A C 1
ATOM 4817 O O . LEU A 1 624 ? -3.134 -9.450 -28.511 1.00 96.06 624 LEU A O 1
ATOM 4821 N N . PHE A 1 625 ? -5.153 -10.356 -28.095 1.00 95.75 625 PHE A N 1
ATOM 4822 C CA . PHE A 1 625 ? -5.638 -10.366 -29.482 1.00 95.75 625 PHE A CA 1
ATOM 4823 C C . PHE A 1 625 ? -6.525 -9.158 -29.824 1.00 95.75 625 PHE A C 1
ATOM 4825 O O . PHE A 1 625 ? -7.276 -8.700 -28.962 1.00 95.75 625 PHE A O 1
ATOM 4832 N N . PRO A 1 626 ? -6.485 -8.641 -31.071 1.00 94.25 626 PRO A N 1
ATOM 4833 C CA . PRO A 1 626 ? -7.376 -7.566 -31.503 1.00 94.25 626 PRO A CA 1
ATOM 4834 C C . PRO A 1 626 ? -8.853 -7.919 -31.286 1.00 94.25 626 PRO A C 1
ATOM 4836 O O . PRO A 1 626 ? -9.289 -9.007 -31.650 1.00 94.25 626 PRO A O 1
ATOM 4839 N N . GLY A 1 627 ? -9.622 -6.989 -30.715 1.00 88.75 627 GLY A N 1
ATOM 4840 C CA . GLY A 1 627 ? -11.063 -7.158 -30.482 1.00 88.75 627 GLY A CA 1
ATOM 4841 C C . GLY A 1 627 ? -11.447 -8.072 -29.311 1.00 88.75 627 GLY A C 1
ATOM 4842 O O . GLY A 1 627 ? -12.634 -8.214 -29.044 1.00 88.75 627 GLY A O 1
ATOM 4843 N N . HIS A 1 628 ? -10.480 -8.661 -28.602 1.00 92.62 628 HIS A N 1
ATOM 4844 C CA . HIS A 1 628 ? -10.739 -9.521 -27.446 1.00 92.62 628 HIS A CA 1
ATOM 4845 C C . HIS A 1 628 ? -11.081 -8.703 -26.189 1.00 92.62 628 HIS A C 1
ATOM 4847 O O . HIS A 1 628 ? -10.503 -7.637 -25.965 1.00 92.62 628 HIS A O 1
ATOM 4853 N N . GLU A 1 629 ? -11.960 -9.219 -25.325 1.00 88.25 629 GLU A N 1
ATOM 4854 C CA . GLU A 1 629 ? -12.410 -8.524 -24.103 1.00 88.25 629 GLU A CA 1
ATOM 4855 C C . GLU A 1 629 ? -11.270 -8.199 -23.125 1.00 88.25 629 GLU A C 1
ATOM 4857 O O . GLU A 1 629 ? -11.225 -7.107 -22.563 1.00 88.25 629 GLU A O 1
ATOM 4862 N N . LEU A 1 630 ? -10.284 -9.095 -23.019 1.00 89.19 630 LEU A N 1
ATOM 4863 C CA . LEU A 1 630 ? -9.045 -8.928 -22.250 1.00 89.19 630 LEU A CA 1
ATOM 4864 C C . LEU A 1 630 ? -8.263 -7.653 -22.562 1.00 89.19 630 LEU A C 1
ATOM 4866 O O . LEU A 1 630 ? -7.475 -7.202 -21.734 1.00 89.19 630 LEU A O 1
ATOM 4870 N N . LEU A 1 631 ? -8.469 -7.030 -23.725 1.00 89.62 631 LEU A N 1
ATOM 4871 C CA . LEU A 1 631 ? -7.855 -5.736 -23.993 1.00 89.62 631 LEU A CA 1
ATOM 4872 C C . LEU A 1 631 ? -8.383 -4.629 -23.062 1.00 89.62 631 LEU A C 1
ATOM 4874 O O . LEU A 1 631 ? -7.739 -3.588 -22.949 1.00 89.62 631 LEU A O 1
ATOM 4878 N N . SER A 1 632 ? -9.533 -4.821 -22.422 1.00 85.94 632 SER A N 1
ATOM 4879 C CA . SER A 1 632 ? -10.125 -3.896 -21.450 1.00 85.94 632 SER A CA 1
ATOM 4880 C C . SER A 1 632 ? -9.745 -4.218 -19.997 1.00 85.94 632 SER A C 1
ATOM 4882 O O . SER A 1 632 ? -10.141 -3.478 -19.101 1.00 85.94 632 SER A O 1
ATOM 4884 N N . GLU A 1 633 ? -8.972 -5.284 -19.751 1.00 86.94 633 GLU A N 1
ATOM 4885 C CA . GLU A 1 633 ? -8.507 -5.661 -18.411 1.00 86.94 633 GLU A CA 1
ATOM 4886 C C . GLU A 1 633 ? -7.553 -4.597 -17.840 1.00 86.94 633 GLU A C 1
ATOM 4888 O O . GLU A 1 633 ? -6.537 -4.246 -18.450 1.00 86.94 633 GLU A O 1
ATOM 4893 N N . GLY A 1 634 ? -7.898 -4.069 -16.663 1.00 80.25 634 GLY A N 1
ATOM 4894 C CA . GLY A 1 634 ? -7.238 -2.918 -16.041 1.00 80.25 634 GLY A CA 1
ATOM 4895 C C . GLY A 1 634 ? -6.696 -3.166 -14.632 1.00 80.25 634 GLY A C 1
ATOM 4896 O O . GLY A 1 634 ? -6.023 -2.289 -14.088 1.00 80.25 634 GLY A O 1
ATOM 4897 N N . ASP A 1 635 ? -6.960 -4.337 -14.049 1.00 76.19 635 ASP A N 1
ATOM 4898 C CA . ASP A 1 635 ? -6.708 -4.628 -12.638 1.00 76.19 635 ASP A CA 1
ATOM 4899 C C . ASP A 1 635 ? -5.834 -5.860 -12.396 1.00 76.19 635 ASP A C 1
ATOM 4901 O O . ASP A 1 635 ? -4.990 -5.820 -11.500 1.00 76.19 635 ASP A O 1
ATOM 4905 N N . ARG A 1 636 ? -6.040 -6.956 -13.133 1.00 84.50 636 ARG A N 1
ATOM 4906 C CA . ARG A 1 636 ? -5.283 -8.206 -12.929 1.00 84.50 636 ARG A CA 1
ATOM 4907 C C . ARG A 1 636 ? -3.838 -8.057 -13.390 1.00 84.50 636 ARG A C 1
ATOM 4909 O O . ARG A 1 636 ? -3.576 -7.304 -14.328 1.00 84.50 636 ARG A O 1
ATOM 4916 N N . TRP A 1 637 ? -2.893 -8.779 -12.785 1.00 92.31 637 TRP A N 1
ATOM 4917 C CA . TRP A 1 637 ? -1.533 -8.870 -13.327 1.00 92.31 637 TRP A CA 1
ATOM 4918 C C . TRP A 1 637 ? -1.488 -9.939 -14.413 1.00 92.31 637 TRP A C 1
ATOM 4920 O O . TRP A 1 637 ? -0.952 -9.705 -15.500 1.00 92.31 637 TRP A O 1
ATOM 4930 N N . ILE A 1 638 ? -2.106 -11.083 -14.114 1.00 95.88 638 ILE A N 1
ATOM 4931 C CA . ILE A 1 638 ? -2.241 -12.223 -15.014 1.00 95.88 638 ILE A CA 1
ATOM 4932 C C . ILE A 1 638 ? -3.717 -12.467 -15.294 1.00 95.88 638 ILE A C 1
ATOM 4934 O O . ILE A 1 638 ? -4.529 -12.541 -14.374 1.00 95.88 638 ILE A O 1
ATOM 4938 N N . ALA A 1 639 ? -4.058 -12.594 -16.572 1.00 93.81 639 ALA A N 1
ATOM 4939 C CA . ALA A 1 639 ? -5.397 -12.951 -17.005 1.00 93.81 639 ALA A CA 1
ATOM 4940 C C . ALA A 1 639 ? -5.393 -14.319 -17.705 1.00 93.81 639 ALA A C 1
ATOM 4942 O O . ALA A 1 639 ? -4.493 -14.589 -18.512 1.00 93.81 639 ALA A O 1
ATOM 4943 N N . PRO A 1 640 ? -6.381 -15.178 -17.423 1.00 94.56 640 PRO A N 1
ATOM 4944 C CA . PRO A 1 640 ? -6.628 -16.378 -18.193 1.00 94.56 640 PRO A CA 1
ATOM 4945 C C . PRO A 1 640 ? -7.312 -16.040 -19.513 1.00 94.56 640 PRO A C 1
ATOM 4947 O O . PRO A 1 640 ? -7.986 -15.022 -19.660 1.00 94.56 640 PRO A O 1
ATOM 4950 N N . ILE A 1 641 ? -7.132 -16.931 -20.477 1.00 94.06 641 ILE A N 1
ATOM 4951 C CA . ILE A 1 641 ? -7.799 -16.907 -21.772 1.00 94.06 641 ILE A CA 1
ATOM 4952 C C . ILE A 1 641 ? -8.340 -18.309 -21.991 1.00 94.06 641 ILE A C 1
ATOM 4954 O O . ILE A 1 641 ? -7.559 -19.259 -21.995 1.00 94.06 641 ILE A O 1
ATOM 4958 N N . GLU A 1 642 ? -9.648 -18.452 -22.160 1.00 91.75 642 GLU A N 1
ATOM 4959 C CA . GLU A 1 642 ? -10.296 -19.744 -22.431 1.00 91.75 642 GLU A CA 1
ATOM 4960 C C . GLU A 1 642 ? -10.613 -19.913 -23.928 1.00 91.75 642 GLU A C 1
ATOM 4962 O O . GLU A 1 642 ? -10.709 -21.030 -24.437 1.00 91.75 642 GLU A O 1
ATOM 4967 N N . ASP A 1 643 ? -10.721 -18.799 -24.649 1.00 92.12 643 ASP A N 1
ATOM 4968 C CA . ASP A 1 643 ? -11.295 -18.661 -25.983 1.00 92.12 643 ASP A CA 1
ATOM 4969 C C . ASP A 1 643 ? -10.329 -17.994 -26.976 1.00 92.12 643 ASP A C 1
ATOM 4971 O O . ASP A 1 643 ? -10.742 -17.290 -27.901 1.00 92.12 643 ASP A O 1
ATOM 4975 N N . SER A 1 644 ? -9.018 -18.236 -26.830 1.00 92.06 644 SER A N 1
ATOM 4976 C CA . SER A 1 644 ? -8.028 -17.639 -27.729 1.00 92.06 644 SER A CA 1
ATOM 4977 C C . SER A 1 644 ? -8.360 -17.948 -29.199 1.00 92.06 644 SER A C 1
ATOM 4979 O O . SER A 1 644 ? -8.536 -19.116 -29.564 1.00 92.06 644 SER A O 1
ATOM 4981 N N . PRO A 1 645 ? -8.339 -16.937 -30.092 1.00 90.25 645 PRO A N 1
ATOM 4982 C CA . PRO A 1 645 ? -8.612 -17.121 -31.518 1.00 90.25 645 PRO A CA 1
ATOM 4983 C C . PRO A 1 645 ? -7.528 -17.940 -32.238 1.00 90.25 645 PRO A C 1
ATOM 4985 O O . PRO A 1 645 ? -7.631 -18.182 -33.441 1.00 90.25 645 PRO A O 1
ATOM 4988 N N . LYS A 1 646 ? -6.461 -18.350 -31.535 1.00 90.19 646 LYS A N 1
ATOM 4989 C CA . LYS A 1 646 ? -5.390 -19.200 -32.059 1.00 90.19 646 LYS A CA 1
ATOM 4990 C C . LYS A 1 646 ? -5.210 -20.433 -31.180 1.00 90.19 646 LYS A C 1
ATOM 4992 O O . LYS A 1 646 ? -5.176 -20.298 -29.959 1.00 90.19 646 LYS A O 1
ATOM 4997 N N . PRO A 1 647 ? -4.990 -21.621 -31.766 1.00 86.44 647 PRO A N 1
ATOM 4998 C CA . PRO A 1 647 ? -4.727 -22.820 -30.985 1.00 86.44 647 PRO A CA 1
ATOM 4999 C C . PRO A 1 647 ? -3.358 -22.740 -30.276 1.00 86.44 647 PRO A C 1
ATOM 5001 O O . PRO A 1 647 ? -2.431 -22.114 -30.807 1.00 86.44 647 PRO A O 1
ATOM 5004 N N . PRO A 1 648 ? -3.213 -23.352 -29.089 1.00 92.12 648 PRO A N 1
ATOM 5005 C CA . PRO A 1 648 ? -4.282 -23.832 -28.207 1.00 92.12 648 PRO A CA 1
ATOM 5006 C C . PRO A 1 648 ? -5.145 -22.676 -27.654 1.00 92.12 648 PRO A C 1
ATOM 5008 O O . PRO A 1 648 ? -4.602 -21.593 -27.406 1.00 92.12 648 PRO A O 1
ATOM 5011 N N . PRO A 1 649 ? -6.464 -22.884 -27.460 1.00 91.50 649 PRO A N 1
ATOM 5012 C CA . PRO A 1 649 ? -7.386 -21.820 -27.053 1.00 91.50 649 PRO A CA 1
ATOM 5013 C C . PRO A 1 649 ? -7.148 -21.341 -25.613 1.00 91.50 649 PRO A C 1
ATOM 5015 O O . PRO A 1 649 ? -7.381 -20.176 -25.305 1.00 91.50 649 PRO A O 1
ATOM 5018 N N . ARG A 1 650 ? -6.624 -22.225 -24.752 1.00 95.62 650 ARG A N 1
ATOM 5019 C CA . ARG A 1 650 ? -6.452 -21.974 -23.320 1.00 95.62 650 ARG A CA 1
ATOM 5020 C C . ARG A 1 650 ? -5.043 -21.498 -22.985 1.00 95.62 650 ARG A C 1
ATOM 5022 O O . ARG A 1 650 ? -4.062 -22.166 -23.330 1.00 95.62 650 ARG A O 1
ATOM 5029 N N . ARG A 1 651 ? -4.933 -20.331 -22.350 1.00 96.50 651 ARG A N 1
ATOM 5030 C CA . ARG A 1 651 ? -3.667 -19.620 -22.095 1.00 96.50 651 ARG A CA 1
ATOM 5031 C C . ARG A 1 651 ? -3.743 -18.789 -20.817 1.00 96.50 651 ARG A C 1
ATOM 5033 O O . ARG A 1 651 ? -4.828 -18.522 -20.316 1.00 96.50 651 ARG A O 1
ATOM 5040 N N . ILE A 1 652 ? -2.593 -18.310 -20.360 1.00 96.56 652 ILE A N 1
ATOM 5041 C CA . ILE A 1 652 ? -2.492 -17.152 -19.466 1.00 96.56 652 ILE A CA 1
ATOM 5042 C C . ILE A 1 652 ? -1.669 -16.047 -20.128 1.00 96.56 652 ILE A C 1
ATOM 5044 O O . ILE A 1 652 ? -0.832 -16.320 -20.993 1.00 96.56 652 ILE A O 1
ATOM 5048 N N . THR A 1 653 ? -1.890 -14.804 -19.713 1.00 97.44 653 THR A N 1
ATOM 5049 C CA . THR A 1 653 ? -1.189 -13.636 -20.249 1.00 97.44 653 THR A CA 1
ATOM 5050 C C . THR A 1 653 ? -0.960 -12.551 -19.210 1.00 97.44 653 THR A C 1
ATOM 5052 O O . THR A 1 653 ? -1.793 -12.320 -18.337 1.00 97.44 653 THR A O 1
ATOM 5055 N N . PHE A 1 654 ? 0.127 -11.802 -19.374 1.00 97.69 654 PHE A N 1
ATOM 5056 C CA . PHE A 1 654 ? 0.286 -10.477 -18.797 1.00 97.69 654 PHE A CA 1
ATOM 5057 C C . PHE A 1 654 ? -0.769 -9.538 -19.373 1.00 97.69 654 PHE A C 1
ATOM 5059 O O . PHE A 1 654 ? -1.059 -9.538 -20.573 1.00 97.69 654 PHE A O 1
ATOM 5066 N N . THR A 1 655 ? -1.323 -8.704 -18.511 1.00 96.12 655 THR A N 1
ATOM 5067 C CA . THR A 1 655 ? -2.284 -7.670 -18.891 1.00 96.12 655 THR A CA 1
ATOM 5068 C C . THR A 1 655 ? -1.562 -6.374 -19.276 1.00 96.12 655 THR A C 1
ATOM 5070 O O . THR A 1 655 ? -0.379 -6.175 -18.971 1.00 96.12 655 THR A O 1
ATOM 5073 N N . PHE A 1 656 ? -2.263 -5.437 -19.928 1.00 95.44 656 PHE A N 1
ATOM 5074 C CA . PHE A 1 656 ? -1.694 -4.113 -20.210 1.00 95.44 656 PHE A CA 1
ATOM 5075 C C . PHE A 1 656 ? -1.182 -3.382 -18.966 1.00 95.44 656 PHE A C 1
ATOM 5077 O O . PHE A 1 656 ? -0.126 -2.761 -19.076 1.00 95.44 656 PHE A O 1
ATOM 5084 N N . PRO A 1 657 ? -1.849 -3.441 -17.799 1.00 92.38 657 PRO A N 1
ATOM 5085 C CA . PRO A 1 657 ? -1.284 -2.909 -16.572 1.00 92.38 657 PRO A CA 1
ATOM 5086 C C . PRO A 1 657 ? 0.144 -3.377 -16.272 1.00 92.38 657 PRO A C 1
ATOM 5088 O O . PRO A 1 657 ? 0.986 -2.532 -15.980 1.00 92.38 657 PRO A O 1
ATOM 5091 N N . VAL A 1 658 ? 0.460 -4.668 -16.416 1.00 93.81 658 VAL A N 1
ATOM 5092 C CA . VAL A 1 658 ? 1.831 -5.174 -16.213 1.00 93.81 658 VAL A CA 1
ATOM 5093 C C . VAL A 1 658 ? 2.775 -4.654 -17.292 1.00 93.81 658 VAL A C 1
ATOM 5095 O O . VAL A 1 658 ? 3.830 -4.096 -16.986 1.00 93.81 658 VAL A O 1
ATOM 5098 N N . LEU A 1 659 ? 2.378 -4.778 -18.563 1.00 95.44 659 LEU A N 1
ATOM 5099 C CA . LEU A 1 659 ? 3.199 -4.343 -19.697 1.00 95.44 659 LEU A CA 1
ATOM 5100 C C . LEU A 1 659 ? 3.512 -2.839 -19.641 1.00 95.44 659 LEU A C 1
ATOM 5102 O O . LEU A 1 659 ? 4.615 -2.420 -19.987 1.00 95.44 659 LEU A O 1
ATOM 5106 N N . ASN A 1 660 ? 2.565 -2.028 -19.168 1.00 94.38 660 ASN A N 1
ATOM 5107 C CA . ASN A 1 660 ? 2.688 -0.574 -19.124 1.00 94.38 660 ASN A CA 1
ATOM 5108 C C . ASN A 1 660 ? 3.334 -0.045 -17.828 1.00 94.38 660 ASN A C 1
ATOM 5110 O O . ASN A 1 660 ? 3.543 1.161 -17.710 1.00 94.38 660 ASN A O 1
ATOM 5114 N N . HIS A 1 661 ? 3.689 -0.918 -16.882 1.00 91.44 661 HIS A N 1
ATOM 5115 C CA . HIS A 1 661 ? 4.494 -0.569 -15.703 1.00 91.44 661 HIS A CA 1
ATOM 5116 C C . HIS A 1 661 ? 5.940 -1.078 -15.788 1.00 91.44 661 HIS A C 1
ATOM 5118 O O . HIS A 1 661 ? 6.744 -0.790 -14.904 1.00 91.44 661 HIS A O 1
ATOM 5124 N N . ALA A 1 662 ? 6.302 -1.808 -16.845 1.00 91.75 662 ALA A N 1
ATOM 5125 C CA . ALA A 1 662 ? 7.672 -2.255 -17.055 1.00 91.75 662 ALA A CA 1
ATOM 5126 C C . ALA A 1 662 ? 8.633 -1.080 -17.299 1.00 91.75 662 ALA A C 1
ATOM 5128 O O . ALA A 1 662 ? 8.290 -0.083 -17.932 1.00 91.75 662 ALA A O 1
ATOM 5129 N N . SER A 1 663 ? 9.883 -1.232 -16.857 1.00 91.56 663 SER A N 1
ATOM 5130 C CA . SER A 1 663 ? 10.949 -0.265 -17.151 1.00 91.56 663 SER A CA 1
ATOM 5131 C C . SER A 1 663 ? 11.261 -0.230 -18.649 1.00 91.56 663 SER A C 1
ATOM 5133 O O . SER A 1 663 ? 11.480 0.837 -19.221 1.00 91.56 663 SER A O 1
ATOM 5135 N N . ARG A 1 664 ? 11.276 -1.400 -19.302 1.00 95.06 664 ARG A N 1
ATOM 5136 C CA . ARG A 1 664 ? 11.538 -1.531 -20.738 1.00 95.06 664 ARG A CA 1
ATOM 5137 C C . ARG A 1 664 ? 10.655 -2.610 -21.343 1.00 95.06 664 ARG A C 1
ATOM 5139 O O . ARG A 1 664 ? 10.726 -3.762 -20.923 1.00 95.06 664 ARG A O 1
ATOM 5146 N N . CYS A 1 665 ? 9.899 -2.252 -22.373 1.00 97.06 665 CYS A N 1
ATOM 5147 C CA . CYS A 1 665 ? 9.229 -3.210 -23.250 1.00 97.06 665 CYS A CA 1
ATOM 5148 C C . CYS A 1 665 ? 9.933 -3.211 -24.603 1.00 97.06 665 CYS A C 1
ATOM 5150 O O . CYS A 1 665 ? 10.102 -2.161 -25.217 1.00 97.06 665 CYS A O 1
ATOM 5152 N N . VAL A 1 666 ? 10.365 -4.377 -25.068 1.00 97.69 666 VAL A N 1
ATOM 5153 C CA . VAL A 1 666 ? 11.110 -4.521 -26.318 1.00 97.69 666 VAL A CA 1
ATOM 5154 C C . VAL A 1 666 ? 10.346 -5.442 -27.250 1.00 97.69 666 VAL A C 1
ATOM 5156 O O . VAL A 1 666 ? 10.201 -6.629 -26.972 1.00 97.69 666 VAL A O 1
ATOM 5159 N N . PHE A 1 667 ? 9.890 -4.902 -28.373 1.00 97.75 667 PHE A N 1
ATOM 5160 C CA . PHE A 1 667 ? 9.342 -5.681 -29.471 1.00 97.75 667 PHE A CA 1
ATOM 5161 C C . PHE A 1 667 ? 10.443 -6.097 -30.435 1.00 97.75 667 PHE A C 1
ATOM 5163 O O . PHE A 1 667 ? 11.262 -5.275 -30.846 1.00 97.75 667 PHE A O 1
ATOM 5170 N N . VAL A 1 668 ? 10.425 -7.367 -30.836 1.00 96.12 668 VAL A N 1
ATOM 5171 C CA . VAL A 1 668 ? 11.350 -7.911 -31.833 1.00 96.12 668 VAL A CA 1
ATOM 5172 C C . VAL A 1 668 ? 10.567 -8.429 -33.036 1.00 96.12 668 VAL A C 1
ATOM 5174 O O . VAL A 1 668 ? 9.716 -9.313 -32.903 1.00 96.12 668 VAL A O 1
ATOM 5177 N N . ALA A 1 669 ? 10.858 -7.896 -34.224 1.00 93.88 669 ALA A N 1
ATOM 5178 C CA . ALA A 1 669 ? 10.227 -8.320 -35.475 1.00 93.88 669 ALA A CA 1
ATOM 5179 C C . ALA A 1 669 ? 11.251 -8.368 -36.617 1.00 93.88 669 ALA A C 1
ATOM 5181 O O . ALA A 1 669 ? 11.944 -7.396 -36.876 1.00 93.88 669 ALA A O 1
ATOM 5182 N N . SER A 1 670 ? 11.343 -9.499 -37.313 1.00 94.06 670 SER A N 1
ATOM 5183 C CA . SER A 1 670 ? 12.321 -9.723 -38.385 1.00 94.06 670 SER A CA 1
ATOM 5184 C C . SER A 1 670 ? 11.642 -10.375 -39.588 1.00 94.06 670 SER A C 1
ATOM 5186 O O . SER A 1 670 ? 10.759 -11.225 -39.419 1.00 94.06 670 SER A O 1
ATOM 5188 N N . GLY A 1 671 ? 12.060 -9.970 -40.788 1.00 92.75 671 GLY A N 1
ATOM 5189 C CA . GLY A 1 671 ? 11.604 -10.509 -42.065 1.00 92.75 671 GLY A CA 1
ATOM 5190 C C . GLY A 1 671 ? 10.408 -9.783 -42.690 1.00 92.75 671 GLY A C 1
ATOM 5191 O O . GLY A 1 671 ? 9.600 -9.130 -42.028 1.00 92.75 671 GLY A O 1
ATOM 5192 N N . GLU A 1 672 ? 10.266 -9.955 -44.006 1.00 91.88 672 GLU A N 1
ATOM 5193 C CA . GLU A 1 672 ? 9.299 -9.231 -44.847 1.00 91.88 672 GLU A CA 1
ATOM 5194 C C . GLU A 1 672 ? 7.835 -9.477 -44.461 1.00 91.88 672 GLU A C 1
ATOM 5196 O O . GLU A 1 672 ? 6.995 -8.589 -44.588 1.00 91.88 672 GLU A O 1
ATOM 5201 N N . GLY A 1 673 ? 7.523 -10.653 -43.905 1.00 90.12 673 GLY A N 1
ATOM 5202 C CA . GLY A 1 673 ? 6.169 -11.002 -43.457 1.00 90.12 673 GLY A CA 1
ATOM 5203 C C . GLY A 1 673 ? 5.625 -10.124 -42.321 1.00 90.12 673 GLY A C 1
ATOM 5204 O O . GLY A 1 673 ? 4.476 -10.294 -41.920 1.00 90.12 673 GLY A O 1
ATOM 5205 N N . LYS A 1 674 ? 6.437 -9.209 -41.774 1.00 92.44 674 LYS A N 1
ATOM 5206 C CA . LYS A 1 674 ? 6.047 -8.257 -40.727 1.00 92.44 674 LYS A CA 1
ATOM 5207 C C . LYS A 1 674 ? 5.796 -6.837 -41.240 1.00 92.44 674 LYS A C 1
ATOM 5209 O O . LYS A 1 674 ? 5.268 -6.048 -40.468 1.00 92.44 674 LYS A O 1
ATOM 5214 N N . GLN A 1 675 ? 6.108 -6.527 -42.502 1.00 93.94 675 GLN A N 1
ATOM 5215 C CA . GLN A 1 675 ? 6.080 -5.160 -43.049 1.00 93.94 675 GLN A CA 1
ATOM 5216 C C . GLN A 1 675 ? 4.737 -4.448 -42.875 1.00 93.94 675 GLN A C 1
ATOM 5218 O O . GLN A 1 675 ? 4.693 -3.366 -42.296 1.00 93.94 675 GLN A O 1
ATOM 5223 N N . GLU A 1 676 ? 3.651 -5.059 -43.357 1.00 93.25 676 GLU A N 1
ATOM 5224 C CA . GLU A 1 676 ? 2.311 -4.456 -43.305 1.00 93.25 676 GLU A CA 1
ATOM 5225 C C . GLU A 1 676 ? 1.855 -4.214 -41.867 1.00 93.25 676 GLU A C 1
ATOM 5227 O O . GLU A 1 676 ? 1.391 -3.134 -41.519 1.00 93.25 676 GLU A O 1
ATOM 5232 N N . MET A 1 677 ? 2.039 -5.212 -41.003 1.00 95.00 677 MET A N 1
ATOM 5233 C CA . MET A 1 677 ? 1.576 -5.119 -39.624 1.00 95.00 677 MET A CA 1
ATOM 5234 C C . MET A 1 677 ? 2.429 -4.155 -38.793 1.00 95.00 677 MET A C 1
ATOM 5236 O O . MET A 1 677 ? 1.902 -3.423 -37.963 1.00 95.00 677 MET A O 1
ATOM 5240 N N . LEU A 1 678 ? 3.743 -4.110 -39.030 1.00 95.25 678 LEU A N 1
ATOM 5241 C CA . LEU A 1 678 ? 4.628 -3.167 -38.349 1.00 95.25 678 LEU A CA 1
ATOM 5242 C C . LEU A 1 678 ? 4.286 -1.722 -38.729 1.00 95.25 678 LEU A C 1
ATOM 5244 O O . LEU A 1 678 ? 4.259 -0.857 -37.855 1.00 95.25 678 LEU A O 1
ATOM 5248 N N . LYS A 1 679 ? 3.975 -1.489 -40.012 1.00 94.94 679 LYS A N 1
ATOM 5249 C CA . LYS A 1 679 ? 3.456 -0.213 -40.507 1.00 94.94 679 LYS A CA 1
ATOM 5250 C C . LYS A 1 679 ? 2.174 0.171 -39.769 1.00 94.94 679 LYS A C 1
ATOM 5252 O O . LYS A 1 679 ? 2.096 1.249 -39.194 1.00 94.94 679 LYS A O 1
ATOM 5257 N N . ASP A 1 680 ? 1.202 -0.734 -39.708 1.00 93.81 680 ASP A N 1
ATOM 5258 C CA . ASP A 1 680 ? -0.071 -0.482 -39.028 1.00 93.81 680 ASP A CA 1
ATOM 5259 C C . ASP A 1 680 ? 0.082 -0.186 -37.531 1.00 93.81 680 ASP A C 1
ATOM 5261 O O . ASP A 1 680 ? -0.646 0.640 -36.988 1.00 93.81 680 ASP A O 1
ATOM 5265 N N . VAL A 1 681 ? 1.036 -0.824 -36.853 1.00 94.62 681 VAL A N 1
ATOM 5266 C CA . VAL A 1 681 ? 1.274 -0.614 -35.420 1.00 94.62 681 VAL A CA 1
ATOM 5267 C C . VAL A 1 681 ? 1.960 0.725 -35.125 1.00 94.62 681 VAL A C 1
ATOM 5269 O O . VAL A 1 681 ? 1.626 1.358 -34.120 1.00 94.62 681 VAL A O 1
ATOM 5272 N N . LEU A 1 682 ? 2.924 1.140 -35.955 1.00 95.06 682 LEU A N 1
ATOM 5273 C CA . LEU A 1 682 ? 3.756 2.324 -35.703 1.00 95.06 682 LEU A CA 1
ATOM 5274 C C . LEU A 1 682 ? 3.240 3.595 -36.386 1.00 95.06 682 LEU A C 1
ATOM 5276 O O . LEU A 1 682 ? 3.238 4.650 -35.754 1.00 95.06 682 LEU A O 1
ATOM 5280 N N . ASP A 1 683 ? 2.779 3.495 -37.633 1.00 93.81 683 ASP A N 1
ATOM 5281 C CA . ASP A 1 683 ? 2.321 4.641 -38.430 1.00 93.81 683 ASP A CA 1
ATOM 5282 C C . ASP A 1 683 ? 0.827 4.930 -38.215 1.00 93.81 683 ASP A C 1
ATOM 5284 O O . ASP A 1 683 ? 0.400 6.078 -38.339 1.00 93.81 683 ASP A O 1
ATOM 5288 N N . HIS A 1 684 ? 0.041 3.906 -37.852 1.00 93.25 684 HIS A N 1
ATOM 5289 C CA . HIS A 1 684 ? -1.412 3.992 -37.639 1.00 93.25 684 HIS A CA 1
ATOM 5290 C C . HIS A 1 684 ? -1.852 3.540 -36.231 1.00 93.25 684 HIS A C 1
ATOM 5292 O O . HIS A 1 684 ? -2.735 2.680 -36.086 1.00 93.25 684 HIS A O 1
ATOM 5298 N N . PRO A 1 685 ? -1.263 4.092 -35.150 1.00 90.06 685 PRO A N 1
ATOM 5299 C CA . PRO A 1 685 ? -1.536 3.643 -33.787 1.00 90.06 685 PRO A CA 1
ATOM 5300 C C . PRO A 1 685 ? -3.008 3.786 -33.364 1.00 90.06 685 PRO A C 1
ATOM 5302 O O . PRO A 1 685 ? -3.450 3.070 -32.463 1.00 90.06 685 PRO A O 1
ATOM 5305 N N . GLU A 1 686 ? -3.772 4.673 -34.005 1.00 89.00 686 GLU A N 1
ATOM 5306 C CA . GLU A 1 686 ? -5.210 4.886 -33.808 1.00 89.00 686 GLU A CA 1
ATOM 5307 C C . GLU A 1 686 ? -6.066 3.653 -34.117 1.00 89.00 686 GLU A C 1
ATOM 5309 O O . GLU A 1 686 ? -7.177 3.546 -33.602 1.00 89.00 686 GLU A O 1
ATOM 5314 N N . LYS A 1 687 ? -5.537 2.681 -34.878 1.00 89.38 687 LYS A N 1
ATOM 5315 C CA . LYS A 1 687 ? -6.182 1.375 -35.091 1.00 89.38 687 LYS A CA 1
ATOM 5316 C C . LYS A 1 687 ? -6.339 0.569 -33.796 1.00 89.38 687 LYS A C 1
ATOM 5318 O O . LYS A 1 687 ? -7.085 -0.406 -33.774 1.00 89.38 687 LYS A O 1
ATOM 5323 N N . GLY A 1 688 ? -5.637 0.946 -32.722 1.00 88.62 688 GLY A N 1
ATOM 5324 C CA . GLY A 1 688 ? -5.814 0.356 -31.393 1.00 88.62 688 GLY A CA 1
ATOM 5325 C C . GLY A 1 688 ? -5.372 -1.107 -31.289 1.00 88.62 688 GLY A C 1
ATOM 5326 O O . GLY A 1 688 ? -5.860 -1.833 -30.421 1.00 88.62 688 GLY A O 1
ATOM 5327 N N . LEU A 1 689 ? -4.461 -1.545 -32.163 1.00 95.12 689 LEU A N 1
ATOM 5328 C CA . LEU A 1 689 ? -3.916 -2.901 -32.152 1.00 95.12 689 LEU A CA 1
ATOM 5329 C C . LEU A 1 689 ? -3.178 -3.192 -30.831 1.00 95.12 689 LEU A C 1
ATOM 5331 O O . LEU A 1 689 ? -2.551 -2.293 -30.269 1.00 95.12 689 LEU A O 1
ATOM 5335 N N . PRO A 1 690 ? -3.185 -4.441 -30.331 1.00 95.94 690 PRO A N 1
ATOM 5336 C CA . PRO A 1 690 ? -2.562 -4.769 -29.049 1.00 95.94 690 PRO A CA 1
ATOM 5337 C C . PRO A 1 690 ? -1.103 -4.305 -28.919 1.00 95.94 690 PRO A C 1
ATOM 5339 O O . PRO A 1 690 ? -0.742 -3.701 -27.911 1.00 95.94 690 PRO A O 1
ATOM 5342 N N . CYS A 1 691 ? -0.279 -4.483 -29.958 1.00 95.69 691 CYS A N 1
ATOM 5343 C CA . CYS A 1 691 ? 1.098 -3.981 -29.967 1.00 95.69 691 CYS A CA 1
ATOM 5344 C C . CYS A 1 691 ? 1.212 -2.451 -29.829 1.00 95.69 691 CYS A C 1
ATOM 5346 O O . CYS A 1 691 ? 2.126 -1.983 -29.153 1.00 95.69 691 CYS A O 1
ATOM 5348 N N . SER A 1 692 ? 0.304 -1.661 -30.423 1.00 94.38 692 SER A N 1
ATOM 5349 C CA . SER A 1 692 ? 0.359 -0.186 -30.361 1.00 94.38 692 SER A CA 1
ATOM 5350 C C . SER A 1 692 ? -0.124 0.378 -29.017 1.00 94.38 692 SER A C 1
ATOM 5352 O O . SER A 1 692 ? 0.127 1.547 -28.693 1.00 94.38 692 SER A O 1
ATOM 5354 N N . ARG A 1 693 ? -0.799 -0.463 -28.221 1.00 94.56 693 ARG A N 1
ATOM 5355 C CA . ARG A 1 693 ? -1.318 -0.163 -26.879 1.00 94.56 693 ARG A CA 1
ATOM 5356 C C . ARG A 1 693 ? -0.324 -0.453 -25.752 1.00 94.56 693 ARG A C 1
ATOM 5358 O O . ARG A 1 693 ? -0.537 0.023 -24.636 1.00 94.56 693 ARG A O 1
ATOM 5365 N N . VAL A 1 694 ? 0.763 -1.177 -26.032 1.00 95.81 694 VAL A N 1
ATOM 5366 C CA . VAL A 1 694 ? 1.881 -1.327 -25.090 1.00 95.81 694 VAL A CA 1
ATOM 5367 C C . VAL A 1 694 ? 2.670 -0.022 -25.060 1.00 95.81 694 VAL A C 1
ATOM 5369 O O . VAL A 1 694 ? 3.450 0.293 -25.957 1.00 95.81 694 VAL A O 1
ATOM 5372 N N . ARG A 1 695 ? 2.415 0.760 -24.018 1.00 92.62 695 ARG A N 1
ATOM 5373 C CA . ARG A 1 695 ? 2.933 2.105 -23.796 1.00 92.62 695 ARG A CA 1
ATOM 5374 C C . ARG A 1 695 ? 3.310 2.260 -22.322 1.00 92.62 695 ARG A C 1
ATOM 5376 O O . ARG A 1 695 ? 2.501 2.776 -21.547 1.00 92.62 695 ARG A O 1
ATOM 5383 N N . PRO A 1 696 ? 4.509 1.795 -21.928 1.00 91.44 696 PRO A N 1
ATOM 5384 C CA . PRO A 1 696 ? 5.008 1.975 -20.576 1.00 91.44 696 PRO A CA 1
ATOM 5385 C C . PRO A 1 696 ? 4.925 3.429 -20.112 1.00 91.44 696 PRO A C 1
ATOM 5387 O O . PRO A 1 696 ? 5.253 4.357 -20.854 1.00 91.44 696 PRO A O 1
ATOM 5390 N N . ILE A 1 697 ? 4.438 3.621 -18.890 1.00 85.62 697 ILE A N 1
ATOM 5391 C CA . ILE A 1 697 ? 4.307 4.934 -18.264 1.00 85.62 697 ILE A CA 1
ATOM 5392 C C . ILE A 1 697 ? 5.703 5.397 -17.844 1.00 85.62 697 ILE A C 1
ATOM 5394 O O . ILE A 1 697 ? 6.489 4.603 -17.333 1.00 85.62 697 ILE A O 1
ATOM 5398 N N . SER A 1 698 ? 6.007 6.684 -18.044 1.00 73.44 698 SER A N 1
ATOM 5399 C CA . SER A 1 698 ? 7.294 7.282 -17.659 1.00 73.44 698 SER A CA 1
ATOM 5400 C C . SER A 1 698 ? 7.681 6.909 -16.212 1.00 73.44 698 SER A C 1
ATOM 5402 O O . SER A 1 698 ? 6.838 7.065 -15.325 1.00 73.44 698 SER A O 1
ATOM 5404 N N . PRO A 1 699 ? 8.917 6.432 -15.951 1.00 81.38 699 PRO A N 1
ATOM 5405 C CA . PRO A 1 699 ? 10.097 6.457 -16.830 1.00 81.38 699 PRO A CA 1
ATOM 5406 C C . PRO A 1 699 ? 10.217 5.275 -17.814 1.00 81.38 699 PRO A C 1
ATOM 5408 O O . PRO A 1 699 ? 11.250 5.133 -18.465 1.00 81.38 699 PRO A O 1
ATOM 5411 N N . GLY A 1 700 ? 9.204 4.413 -17.912 1.00 88.12 700 GLY A N 1
ATOM 5412 C CA . GLY A 1 700 ? 9.189 3.276 -18.825 1.00 88.12 700 GLY A CA 1
ATOM 5413 C C . GLY A 1 700 ? 9.250 3.682 -20.301 1.00 88.12 700 GLY A C 1
ATOM 5414 O O . GLY A 1 700 ? 8.737 4.729 -20.700 1.00 88.12 700 GLY A O 1
ATOM 5415 N N . GLN A 1 701 ? 9.862 2.825 -21.122 1.00 94.25 701 GLN A N 1
ATOM 5416 C CA . GLN A 1 701 ? 10.039 3.056 -22.558 1.00 94.25 701 GLN A CA 1
ATOM 5417 C C . GLN A 1 701 ? 9.751 1.788 -23.369 1.00 94.25 701 GLN A C 1
ATOM 5419 O O . GLN A 1 701 ? 10.105 0.676 -22.965 1.00 94.25 701 GLN A O 1
ATOM 5424 N N . VAL A 1 702 ? 9.145 1.965 -24.546 1.00 96.38 702 VAL A N 1
ATOM 5425 C CA . VAL A 1 702 ? 9.002 0.902 -25.549 1.00 96.38 702 VAL A CA 1
ATOM 5426 C C . VAL A 1 702 ? 10.037 1.059 -26.664 1.00 96.38 702 VAL A C 1
ATOM 5428 O O . VAL A 1 702 ? 10.236 2.158 -27.191 1.00 96.38 702 VAL A O 1
ATOM 5431 N N . TYR A 1 703 ? 10.686 -0.048 -27.017 1.00 97.38 703 TYR A N 1
ATOM 5432 C CA . TYR A 1 703 ? 11.685 -0.145 -28.076 1.00 97.38 703 TYR A CA 1
ATOM 5433 C C . TYR A 1 703 ? 11.263 -1.192 -29.104 1.00 97.38 703 TYR A C 1
ATOM 5435 O O . TYR A 1 703 ? 10.732 -2.241 -28.750 1.00 97.38 703 TYR A O 1
ATOM 5443 N N . TRP A 1 704 ? 11.555 -0.931 -30.369 1.00 97.81 704 TRP A N 1
ATOM 5444 C CA . TRP A 1 704 ? 11.351 -1.852 -31.477 1.00 97.81 704 TRP A CA 1
ATOM 5445 C C . TRP A 1 704 ? 12.702 -2.186 -32.094 1.00 97.81 704 TRP A C 1
ATOM 5447 O O . TRP A 1 704 ? 13.388 -1.298 -32.589 1.00 97.81 704 TRP A O 1
ATOM 5457 N N . PHE A 1 705 ? 13.081 -3.460 -32.056 1.00 97.56 705 PHE A N 1
ATOM 5458 C CA . PHE A 1 705 ? 14.264 -3.993 -32.724 1.00 97.56 705 PHE A CA 1
ATOM 5459 C C . PHE A 1 705 ? 13.806 -4.757 -33.958 1.00 97.56 705 PHE A C 1
ATOM 5461 O O . PHE A 1 705 ? 13.199 -5.828 -33.847 1.00 97.56 705 PHE A O 1
ATOM 5468 N N . VAL A 1 706 ? 14.070 -4.186 -35.131 1.00 96.75 706 VAL A N 1
ATOM 5469 C CA . VAL A 1 706 ? 13.611 -4.737 -36.407 1.00 96.75 706 VAL A CA 1
ATOM 5470 C C . VAL A 1 706 ? 14.715 -4.763 -37.450 1.00 96.75 706 VAL A C 1
ATOM 5472 O O . VAL A 1 706 ? 15.678 -4.011 -37.357 1.00 96.75 706 VAL A O 1
ATOM 5475 N N . ASP A 1 707 ? 14.614 -5.650 -38.437 1.00 95.56 707 ASP A N 1
ATOM 5476 C CA . ASP A 1 707 ? 15.508 -5.605 -39.594 1.00 95.56 707 ASP A CA 1
ATOM 5477 C C . ASP A 1 707 ? 14.917 -4.719 -40.699 1.00 95.56 707 ASP A C 1
ATOM 5479 O O . ASP A 1 707 ? 13.721 -4.412 -40.716 1.00 95.56 707 ASP A O 1
ATOM 5483 N N . ASP A 1 708 ? 15.762 -4.290 -41.633 1.00 94.56 708 ASP A N 1
ATOM 5484 C CA . ASP A 1 708 ? 15.348 -3.463 -42.768 1.00 94.56 708 ASP A CA 1
ATOM 5485 C C . ASP A 1 708 ? 14.278 -4.163 -43.617 1.00 94.56 708 ASP A C 1
ATOM 5487 O O . ASP A 1 708 ? 13.399 -3.505 -44.174 1.00 94.56 708 ASP A O 1
ATOM 5491 N N . ALA A 1 709 ? 14.293 -5.501 -43.652 1.00 93.69 709 ALA A N 1
ATOM 5492 C CA . ALA A 1 709 ? 13.260 -6.296 -44.303 1.00 93.69 709 ALA A CA 1
ATOM 5493 C C . ALA A 1 709 ? 11.889 -6.124 -43.628 1.00 93.69 709 ALA A C 1
ATOM 5495 O O . ALA A 1 709 ? 10.895 -5.971 -44.330 1.00 93.69 709 ALA A O 1
ATOM 5496 N N . ALA A 1 710 ? 11.802 -6.104 -42.298 1.00 93.75 710 ALA A N 1
ATOM 5497 C CA . ALA A 1 710 ? 10.557 -5.865 -41.572 1.00 93.75 710 ALA A CA 1
ATOM 5498 C C . ALA A 1 710 ? 10.124 -4.390 -41.610 1.00 93.75 710 ALA A C 1
ATOM 5500 O O . ALA A 1 710 ? 8.930 -4.112 -41.666 1.00 93.75 710 ALA A O 1
ATOM 5501 N N . SER A 1 711 ? 11.062 -3.439 -41.607 1.00 95.44 711 SER A N 1
ATOM 5502 C CA . SER A 1 711 ? 10.766 -1.997 -41.530 1.00 95.44 711 SER A CA 1
ATOM 5503 C C . SER A 1 711 ? 10.663 -1.281 -42.882 1.00 95.44 711 SER A C 1
ATOM 5505 O O . SER A 1 711 ? 10.540 -0.055 -42.921 1.00 95.44 711 SER A O 1
ATOM 5507 N N . ALA A 1 712 ? 10.718 -2.017 -43.996 1.00 93.69 712 ALA A N 1
ATOM 5508 C CA . ALA A 1 712 ? 10.787 -1.452 -45.346 1.00 93.69 712 ALA A CA 1
ATOM 5509 C C . ALA A 1 712 ? 9.613 -0.521 -45.705 1.00 93.69 712 ALA A C 1
ATOM 5511 O O . ALA A 1 712 ? 9.788 0.396 -46.503 1.00 93.69 712 ALA A O 1
ATOM 5512 N N . ARG A 1 713 ? 8.426 -0.755 -45.126 1.00 93.81 713 ARG A N 1
ATOM 5513 C CA . ARG A 1 713 ? 7.194 0.014 -45.394 1.00 93.81 713 ARG A CA 1
ATOM 5514 C C . ARG A 1 713 ? 6.806 0.989 -44.277 1.00 93.81 713 ARG A C 1
ATOM 5516 O O . ARG A 1 713 ? 5.746 1.596 -44.376 1.00 93.81 713 ARG A O 1
ATOM 5523 N N . VAL A 1 714 ? 7.626 1.095 -43.231 1.00 95.19 714 VAL A N 1
ATOM 5524 C CA . VAL A 1 714 ? 7.365 1.926 -42.048 1.00 95.19 714 VAL A CA 1
ATOM 5525 C C . VAL A 1 714 ? 7.877 3.343 -42.291 1.00 95.19 714 VAL A C 1
ATOM 5527 O O . VAL A 1 714 ? 9.053 3.525 -42.618 1.00 95.19 714 VAL A O 1
ATOM 5530 N N . GLU A 1 715 ? 7.010 4.332 -42.101 1.00 93.81 715 GLU A N 1
ATOM 5531 C CA . GLU A 1 715 ? 7.323 5.761 -42.218 1.00 93.81 715 GLU A CA 1
ATOM 5532 C C . GLU A 1 715 ? 7.799 6.364 -40.884 1.00 93.81 715 GLU A C 1
ATOM 5534 O O . GLU A 1 715 ? 8.503 7.377 -40.880 1.00 93.81 715 GLU A O 1
ATOM 5539 N N . TYR A 1 716 ? 7.477 5.724 -39.755 1.00 93.88 716 TYR A N 1
ATOM 5540 C CA . TYR A 1 716 ? 7.910 6.112 -38.416 1.00 93.88 716 TYR A CA 1
ATOM 5541 C C . TYR A 1 716 ? 9.430 6.313 -38.317 1.00 93.88 716 TYR A C 1
ATOM 5543 O O . TYR A 1 716 ? 10.235 5.505 -38.794 1.00 93.88 716 TYR A O 1
ATOM 5551 N N . THR A 1 717 ? 9.838 7.387 -37.635 1.00 94.44 717 THR A N 1
ATOM 5552 C CA . THR A 1 717 ? 11.240 7.810 -37.540 1.00 94.44 717 THR A CA 1
ATOM 5553 C C . THR A 1 717 ? 12.133 6.728 -36.930 1.00 94.44 717 THR A C 1
ATOM 5555 O O . THR A 1 717 ? 11.999 6.355 -35.761 1.00 94.44 717 THR A O 1
ATOM 5558 N N . LYS A 1 718 ? 13.114 6.270 -37.714 1.00 93.62 718 LYS A N 1
ATOM 5559 C CA . LYS A 1 718 ? 14.145 5.321 -37.280 1.00 93.62 718 LYS A CA 1
ATOM 5560 C C . LYS A 1 718 ? 15.218 6.053 -36.473 1.00 93.62 718 LYS A C 1
ATOM 5562 O O . LYS A 1 718 ? 15.735 7.087 -36.890 1.00 93.62 718 LYS A O 1
ATOM 5567 N N . THR A 1 719 ? 15.569 5.503 -35.320 1.00 94.44 719 THR A N 1
ATOM 5568 C CA . THR A 1 719 ? 16.623 6.008 -34.436 1.00 94.44 719 THR A CA 1
ATOM 5569 C C . THR A 1 719 ? 17.902 5.217 -34.684 1.00 94.44 719 THR A C 1
ATOM 5571 O O . THR A 1 719 ? 17.861 4.003 -34.876 1.00 94.44 719 THR A O 1
ATOM 5574 N N . SER A 1 720 ? 19.060 5.880 -34.670 1.00 89.19 720 SER A N 1
ATOM 5575 C CA . SER A 1 720 ? 20.343 5.169 -34.724 1.00 89.19 720 SER A CA 1
ATOM 5576 C C . SER A 1 720 ? 20.590 4.439 -33.404 1.00 89.19 720 SER A C 1
ATOM 5578 O O . SER A 1 720 ? 20.593 5.088 -32.355 1.00 89.19 720 SER A O 1
ATOM 5580 N N . PHE A 1 721 ? 20.844 3.132 -33.445 1.00 90.62 721 PHE A N 1
ATOM 5581 C CA . PHE A 1 721 ? 21.187 2.371 -32.247 1.00 90.62 721 PHE A CA 1
ATOM 5582 C C . PHE A 1 721 ? 22.557 2.808 -31.714 1.00 90.62 721 PHE A C 1
ATOM 5584 O O . PHE A 1 721 ? 23.565 2.731 -32.419 1.00 90.62 721 PHE A O 1
ATOM 5591 N N . LYS A 1 722 ? 22.575 3.307 -30.478 1.00 81.38 722 LYS A N 1
ATOM 5592 C CA . LYS A 1 722 ? 23.778 3.643 -29.715 1.00 81.38 722 LYS A CA 1
ATOM 5593 C C . LYS A 1 722 ? 23.533 3.212 -28.275 1.00 81.38 722 LYS A C 1
ATOM 5595 O O . LYS A 1 722 ? 22.484 3.545 -27.722 1.00 81.38 722 LYS A O 1
ATOM 5600 N N . LEU A 1 723 ? 24.469 2.445 -27.724 1.00 66.88 723 LEU A N 1
ATOM 5601 C CA . LEU A 1 723 ? 24.416 1.954 -26.348 1.00 66.88 723 LEU A CA 1
ATOM 5602 C C . LEU A 1 723 ? 24.798 3.042 -25.360 1.00 66.88 723 LEU A C 1
ATOM 5604 O O . LEU A 1 723 ? 25.784 3.768 -25.604 1.00 66.88 723 LEU A O 1
#

Sequence (723 aa):
MSTSNRTKFTIGSRGSQLARVQAELIQSTLGTLHPEKTFDIHYLTTEGDRNQSQSLYLLGGKAMWTKDLEVALFDRQIDMIVHSLKDVPTLLPEGGEIGAITQREDPRDCLVVKDGLPYKTLEELPEGTVVGTSSVRRVAQLKRNFPQLVFKDVRGNIDTRLRKLDDPEGPYSAIILARAGLERLGLGARITSTPGAPTLLHAVGQGALGVEIRADDAETRELLAQVEDWRTAWSCKAERAFLRVLEGGCSVPVGVTTMLEEHEGDATEGAGVQNEGAGGASGGESVKSVPKPSKLTLTGTVTALDGSKHVQHTVSTVVSSAEEAEEVGRDVAKTLINSGAKDILDAINRERDARVQRERQKDAERALRPEEADEDDLKRKAPAVSKPSEGSSDEPRVVNDIKCTSADKYMFRSLTDNRLLLTITPRLLPASVLVLSAAYCIITFTMPQPSSHTPQPPVLFSFSSSPALVDSLAEFIVKSQTEAIEKRKKFTVALSGGSLPKMLKGLIGRKDIPWDQWYVYAFGSRPLTKYWSRYIYFADERLVSLDHEDSNYGLCKKEFLSHVPIPEKNIHTINTSILDDAEEVADQYEKILIQEFAQKDSARFPVFDLILLGMGPDGHTCSLFPGHELLSEGDRWIAPIEDSPKPPPRRITFTFPVLNHASRCVFVASGEGKQEMLKDVLDHPEKGLPCSRVRPISPGQVYWFVDDAASARVEYTKTSFKL

Radius of gyration: 33.0 Å; chains: 1; bounding box: 98×94×97 Å

pLDDT: mean 78.0, std 24.64, range [21.77, 98.5]

Foldseek 3Di:
DDDDPAQEFEEEFEPDPLRVLQSVVVQVVLCVVCVSHHYHYDHDHFQLNVDFPDFPLQDDFLLRRCVVVVVCQVVVVGFKYKDLLLSDALDDFPQKDQLAKADFDDQFKFKFFAPPDPDQDPVPDDFAAEEEDSALLLLQLQCQVPVRYHYDYQTDDPVSSNVLNHPPPRRHRMYMGGCLSCVSVVNNVRGSGTDDPPRHFGGQSGRMMTMMGGNVCVPVSVSCVVRHDVQSLLQNLLSSLLCVLLVDTSNFNKGKDKDKAADDDDPDDDDDDDDDDDDDDDDDDPDRDDQGFIWMKMKMKGGASSNPDIDIDIDIDTDRDSVRSSVNSNVRNVVRVVVCSVVRVVVSVVVSVVVSVVVVVVVVVVVPDDPPPPPVVVVVPDDDDDDDDDDDDDDDDDDDDDDDDDDDDDDDDDDDDDDDDDDDDDDDDDDDDDDDDDDDPPPPPVDPDDDPLAFDAAAEAAAAALVRLLQLVLVVVLVLVVVCCVPPLEAEEAEEADCQLLSPCNNFPDPSDPQPDPDDDDDDDDDDDDDHAYAYHYQKFFLDPCCDPRGRNNRNCVNPVVRTNHDPVRYDDFDNVPSVDQAVSQVVSVVVQCVVAVSRDSDLERAHSEYEWEADLQLDIFLRFPPDPLLVDDRGQKDWFQQRPDPPRTMIHGGLNHLQRYQEYEYEDEAQSQQVVVQCLNVVLVSVRNNVSRGHGPVHHYYYRYYCNNPVNHPHDHDHDDD

Secondary structure (DSSP, 8-state):
-------EEEEEEESSHHHHHHHHHHHHHHHHH-TTSEEEEEEE--HHHH--SS-TTTS--GGGGTHHHHHHHHTTS-SEEEEEGGGS-SSPPTTEEEEEEPPPP---EEEEEPTT----SSTTSPTT-EEE---HHHHHHHHHH-TTSEEE---S-HHHHHHHHH-TTSS-SEEEEEHHHHHHTT-GGG--B---TTT-PBPTTTT-EEEEEETT-HHHHHHHTTT--HHHHHHHHHHHHHHHHTT--TTS-EEEEEEEEE-------------------------------EEEEEEEEEE-TTSS-EEEEEEEEEE-SHHHHHHHHHHHHHHHIIIIIHHHHHHHHHHHHHHHHHHHHHHHHHHTS-----TTGGGS----PPPPP----------------------------------------------S----------PPPP---PPPPPEEEEESSHHHHHHHHHHHHHHHHHHHHHHHSEEEEEE--TTHHHHGGGGTT-SSS-SS------SSS-------EEEEEESEEESS-TTSTT-HHHHHHHHTGGGS---GGGB----GGGTT-HHHHHHHHHHHHIIIIITT---SS---SEEEEE--TTS-BTTB-TT-GGGG--S-SEEEESS-SSSS--EEEE-HHHHTT-SEEEEEE-SGGGHHHHHHHHT-GGG--HHHH--PPTT-EEEEEEEHHHHTT--SPBPPP--

=== Feature glossary ===
A reading guide for the features in this record.

Start from the sequence.

  · Sequence gives the chain of amino acids in standard one-letter code (A=alanine, C=cysteine, …, Y=tyrosine), read N→C. It is the only feature that is directly encoded by the gene; all structural features are derived from the folded form of this sequence.

Fold it, and you get atomic coordinates and the backbone conformation that goes with them.

  · Structure coordinates are given as an mmCIF _atom_site loop: one row per atom with element, residue name, chain id, sequence number, and x/y/z position in Å. Only the four main-chain atoms per residue are included here; side chains are omitted to keep the record compact.

  · Backbone dihedral angles. Every residue except chain termini has a φ (preceding-C → N → Cα → C) and a ψ (N → Cα → C → next-N). They are reported in degrees following the IUPAC sign convention. Secondary structure is essentially a statement about which (φ, ψ) basin each residue occupies.

  · Eight-state secondary structure (DSSP): H is the canonical α-helix, G the tighter 3₁₀-helix, I the wider π-helix; E/B are β-structure, T and S are turns and bends, and '-' is everything else. DSSP derives these from the pattern of main-chain N–H···O=C hydrogen bonds, not from the sequence.

  · SS3 is a coarse helix/strand/coil call (letters a/b/c) made by the P-SEA algorithm from inter-Cα distances and dihedrals. It is less detailed than DSSP but needs only Cα positions.

Summarize the fold with a handful of shape descriptors and a per-residue structural alphabet.

  · Radius of gyration (Rg) is the root-mean-square distance of Cα atoms from their centroid — a single number for overall size and compactness. A globular domain of N residues has Rg ≈ 2.2·N^0.38 Å; an extended or disordered chain has a much larger Rg. The Cα contact count is the number of residue pairs whose Cα atoms are within 8 Å and are more than four positions apart in sequence — a standard proxy for tertiary packing density. The bounding box is the smallest axis-aligned box enclosing all Cα atoms.

  · 3Di is Foldseek's structural alphabet. Each residue is assigned one of twenty discrete states based on how its Cα sits relative to its spatial (not sequential) neighbors. Aligning 3Di strings finds structural homologs roughly as well as full 3D superposition, but orders of magnitude faster.

  · Solvent-accessible surface area (SASA) is the area in Å² traced out by the centre of a 1.4 Å probe sphere (a water molecule) rolled over the protein's van der Waals surface (Shrake–Rupley / Lee–Richards construction). Buried residues have near-zero SASA; fully exposed residues can exceed 200 Å². The total SASA scales roughly with the number of surface residues.

Ask how reliable the model is.

  · For AlphaFold models, the B-factor field carries pLDDT — the model's own estimate of local accuracy on a 0–100 scale. Regions with pLDDT<50 should be treated as essentially unmodeled; they often correspond to intrinsically disordered segments.

  · For experimental (PDB) structures, the B-factor (temperature factor) quantifies the positional spread of each atom in the crystal — a combination of thermal vibration and static disorder — in units of Å². High B-factors mark flexible loops or poorly resolved regions; low B-factors mark the rigid, well-ordered core.

  · Predicted Aligned Error (PAE) is an AlphaFold confidence matrix: entry (i, j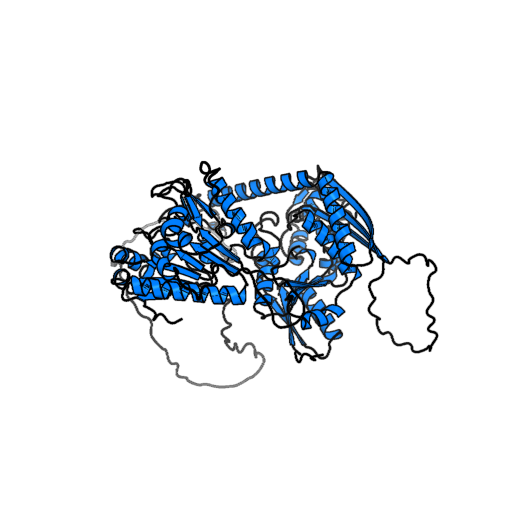) is the expected error in the position of residue j, in ångströms, when the prediction is superimposed on the true structure at residue i. Low PAE within a block of residues means that block is internally rigid and well-predicted; high PAE between two blocks means their relative placement is uncertain even if each block individually is confident.

Place it in context: what it resembles, what it is annotated as, and how it looks.

  · Structural nearest neighbors (via Foldseek easy-search vs the PDB). Reported per hit: target PDB id, E-value, and alignment TM-score. A TM-score above ~0.5 is the conventional threshold for 'same fold'.

  · Functional annotations link the protein to curated databases. InterPro entries identify conserved domains and families by matching the sequence against member-database signatures (Pfam, PROSITE, CDD, …). Gene Ontology (GO) terms describe molecular function, biological process, and cellular component in a controlled vocabulary. CATH places the structure in a hierarchical fold classification (Class/Architecture/Topology/Homologous-superfamily). The organism is the source species.

  · The contact map is a binary N×N matrix image: pixel (i, j) is dark where Cα_i and Cα_j are within 8 Å and |i−j|>4. Because the |i−j|>4 filter removes local helical contacts, off-diagonal stripes parallel to the main diagonal indicate parallel β-sheets; stripes perpendicular to it indicate antiparallel β-sheets. The Ramachandran plot scatters every residue's (φ, ψ) pair against the sterically allowed regions. The PAE heatmap renders the predicted-aligned-error matrix.

  · Six rendered views show the 3D structure from the faces of a cube — i.e. along ±x, ±y, ±z. Rendering representation is drawn randomly per protein from cartoon (secondary-structure ribbons), sticks (backbone bonds), or molecular surface; coloring is either N→C rainbow (blue at the N-terminus through red at the C-terminus) or one color per chain.